Protein AF-A0A2W5ZG69-F1 (afdb_monomer)

Structure (mmCIF, N/CA/C/O backbone):
data_AF-A0A2W5ZG69-F1
#
_entry.id   AF-A0A2W5ZG69-F1
#
loop_
_atom_site.group_PDB
_atom_site.id
_atom_site.type_symbol
_atom_site.label_atom_id
_atom_site.label_alt_id
_atom_site.label_comp_id
_atom_site.label_asym_id
_atom_site.label_entity_id
_atom_site.label_seq_id
_atom_site.pdbx_PDB_ins_code
_atom_site.Cartn_x
_atom_site.Cartn_y
_atom_site.Cartn_z
_atom_site.occupancy
_atom_site.B_iso_or_equiv
_atom_site.auth_seq_id
_atom_site.auth_comp_id
_atom_site.auth_asym_id
_atom_site.auth_atom_id
_atom_site.pdbx_PDB_model_num
ATOM 1 N N . MET A 1 1 ? 9.501 -2.097 -4.492 1.00 62.09 1 MET A N 1
ATOM 2 C CA . MET A 1 1 ? 8.696 -3.079 -3.741 1.00 62.09 1 MET A CA 1
ATOM 3 C C . MET A 1 1 ? 7.957 -3.917 -4.767 1.00 62.09 1 MET A C 1
ATOM 5 O O . MET A 1 1 ? 7.514 -3.337 -5.744 1.00 62.09 1 MET A O 1
ATOM 9 N N . SER A 1 2 ? 7.875 -5.236 -4.606 1.00 57.59 2 SER A N 1
ATOM 10 C CA . SER A 1 2 ? 7.335 -6.178 -5.608 1.00 57.59 2 SER A CA 1
ATOM 11 C C . SER A 1 2 ? 5.795 -6.192 -5.702 1.00 57.59 2 SER A C 1
ATOM 13 O O . SER A 1 2 ? 5.209 -7.217 -6.028 1.00 57.59 2 SER A O 1
ATOM 15 N N . GLY A 1 3 ? 5.150 -5.053 -5.421 1.00 63.28 3 GLY A N 1
ATOM 16 C CA . GLY A 1 3 ? 3.695 -4.890 -5.407 1.00 63.28 3 GLY A CA 1
ATOM 17 C C . GLY A 1 3 ? 3.018 -5.328 -4.103 1.00 63.28 3 GLY A C 1
ATOM 18 O O . GLY A 1 3 ? 3.622 -5.966 -3.239 1.00 63.28 3 GLY A O 1
ATOM 19 N N . TYR A 1 4 ? 1.751 -4.947 -3.967 1.00 81.12 4 TYR A N 1
ATOM 20 C CA . TYR A 1 4 ? 0.817 -5.435 -2.949 1.00 81.12 4 TYR A CA 1
ATOM 21 C C . TYR A 1 4 ? -0.161 -6.430 -3.584 1.00 81.12 4 TYR A C 1
ATOM 23 O O . TYR A 1 4 ? -0.363 -6.420 -4.797 1.00 81.12 4 TYR A O 1
ATOM 31 N N . GLY A 1 5 ? -0.786 -7.281 -2.767 1.00 85.94 5 GLY A N 1
ATOM 32 C CA . GLY A 1 5 ? -1.791 -8.228 -3.255 1.00 85.94 5 GLY A CA 1
ATOM 33 C C . GLY A 1 5 ? -2.996 -7.541 -3.912 1.00 85.94 5 GLY A C 1
ATOM 34 O O . GLY A 1 5 ? -3.373 -6.429 -3.540 1.00 85.94 5 GLY A O 1
ATOM 35 N N . ILE A 1 6 ? -3.618 -8.231 -4.872 1.00 93.25 6 ILE A N 1
ATOM 36 C CA . ILE A 1 6 ? -4.878 -7.804 -5.495 1.00 93.25 6 ILE A CA 1
ATOM 37 C C . ILE A 1 6 ? -5.989 -7.865 -4.442 1.00 93.25 6 ILE A C 1
ATOM 39 O O . ILE A 1 6 ? -6.163 -8.885 -3.773 1.00 93.25 6 ILE A O 1
ATOM 43 N N . ALA A 1 7 ? -6.773 -6.798 -4.323 1.00 95.19 7 ALA A N 1
ATOM 44 C CA . ALA A 1 7 ? -7.940 -6.767 -3.459 1.00 95.19 7 ALA A CA 1
ATOM 45 C C . ALA A 1 7 ? -9.203 -7.157 -4.235 1.00 95.19 7 ALA A C 1
ATOM 47 O O . ALA A 1 7 ? -9.442 -6.683 -5.346 1.00 95.19 7 ALA A O 1
ATOM 48 N N . ALA A 1 8 ? -10.043 -7.997 -3.636 1.00 95.69 8 ALA A N 1
ATOM 49 C CA . ALA A 1 8 ? -11.295 -8.446 -4.231 1.00 95.69 8 ALA A CA 1
ATOM 50 C C . ALA A 1 8 ? -12.493 -7.888 -3.458 1.00 95.69 8 ALA A C 1
ATOM 52 O O . ALA A 1 8 ? -12.583 -7.997 -2.236 1.00 95.69 8 ALA A O 1
ATOM 53 N N . ALA A 1 9 ? -13.435 -7.291 -4.179 1.00 95.00 9 ALA A N 1
ATOM 54 C CA . ALA A 1 9 ? -14.730 -6.919 -3.634 1.00 95.00 9 ALA A CA 1
ATOM 55 C C . ALA A 1 9 ? -15.652 -8.151 -3.518 1.00 95.00 9 ALA A C 1
ATOM 57 O O . ALA A 1 9 ? -15.506 -9.085 -4.307 1.00 95.00 9 ALA A O 1
ATOM 58 N N . PRO A 1 10 ? -16.683 -8.133 -2.647 1.00 91.38 10 PRO A N 1
ATOM 59 C CA . PRO A 1 10 ? -17.643 -9.242 -2.532 1.00 91.38 10 PRO A CA 1
ATOM 60 C C . PRO A 1 10 ? -18.370 -9.609 -3.837 1.00 91.38 10 PRO A C 1
ATOM 62 O O . PRO A 1 10 ? -18.811 -10.737 -4.005 1.00 91.38 10 PRO A O 1
ATOM 65 N N . ASN A 1 11 ? -18.477 -8.671 -4.782 1.00 91.31 11 ASN A N 1
ATOM 66 C CA . ASN A 1 11 ? -19.060 -8.898 -6.109 1.00 91.31 11 ASN A CA 1
ATOM 67 C C . ASN A 1 11 ? -18.042 -9.394 -7.157 1.00 91.31 11 ASN A C 1
ATOM 69 O O . ASN A 1 11 ? -18.315 -9.321 -8.354 1.00 91.31 11 ASN A O 1
ATOM 73 N N . GLY A 1 12 ? -16.851 -9.821 -6.729 1.00 94.00 12 GLY A N 1
ATOM 74 C CA . GLY A 1 12 ? -15.787 -10.346 -7.586 1.00 94.00 12 GLY A CA 1
ATOM 75 C C . GLY A 1 12 ? -15.006 -9.294 -8.377 1.00 94.00 12 GLY A C 1
ATOM 76 O O . GLY A 1 12 ? -14.080 -9.656 -9.095 1.00 94.00 12 GLY A O 1
ATOM 77 N N . LYS A 1 13 ? -15.341 -7.998 -8.275 1.00 97.38 13 LYS A N 1
ATOM 78 C CA . LYS A 1 13 ? -14.534 -6.936 -8.901 1.00 97.38 13 LYS A CA 1
ATOM 79 C C . LYS A 1 13 ? -13.177 -6.860 -8.211 1.00 97.38 13 LYS A C 1
ATOM 81 O O . LYS A 1 13 ? -13.114 -6.831 -6.981 1.00 97.38 13 LYS A O 1
ATOM 86 N N . LEU A 1 14 ? -12.117 -6.791 -9.003 1.00 97.62 14 LEU A N 1
ATOM 87 C CA . LEU A 1 14 ? -10.746 -6.796 -8.511 1.00 97.62 14 LEU A CA 1
ATOM 88 C C . LEU A 1 14 ? -10.156 -5.391 -8.591 1.00 97.62 14 LEU A C 1
ATOM 90 O O . LEU A 1 14 ? -10.462 -4.633 -9.513 1.00 97.62 14 LEU A O 1
ATOM 94 N N . PHE A 1 15 ? -9.329 -5.059 -7.606 1.00 97.69 15 PHE A N 1
ATOM 95 C CA . PHE A 1 15 ? -8.658 -3.778 -7.469 1.00 97.69 15 PHE A CA 1
ATOM 96 C C . PHE A 1 15 ? -7.177 -4.005 -7.206 1.00 97.69 15 PHE A C 1
ATOM 98 O O . PHE A 1 15 ? -6.806 -4.802 -6.345 1.00 97.69 15 PHE A O 1
ATOM 105 N N . PHE A 1 16 ? -6.329 -3.290 -7.926 1.00 95.50 16 PHE A N 1
ATOM 106 C CA . PHE A 1 16 ? -4.885 -3.336 -7.736 1.00 95.50 16 PHE A CA 1
ATOM 107 C C . PHE A 1 16 ? -4.275 -1.985 -8.078 1.00 95.50 16 PHE A C 1
ATOM 109 O O . PHE A 1 16 ? -4.922 -1.158 -8.722 1.00 95.50 16 PHE A O 1
ATOM 116 N N . SER A 1 17 ? -3.046 -1.757 -7.625 1.00 95.12 17 SER A N 1
ATOM 117 C CA . SER A 1 17 ? -2.264 -0.599 -8.029 1.00 95.12 17 SER A CA 1
ATOM 118 C C . SER A 1 17 ? -1.126 -1.003 -8.957 1.00 95.12 17 SER A C 1
ATOM 120 O O . SER A 1 17 ? -0.589 -2.108 -8.865 1.00 95.12 17 SER A O 1
ATOM 122 N N . THR A 1 18 ? -0.775 -0.110 -9.870 1.00 94.12 18 THR A N 1
ATOM 123 C CA . THR A 1 18 ? 0.348 -0.250 -10.796 1.00 94.12 18 THR A CA 1
ATOM 124 C C . THR A 1 18 ? 1.486 0.670 -10.364 1.00 94.12 18 THR A C 1
ATOM 126 O O . THR A 1 18 ? 1.262 1.726 -9.769 1.00 94.12 18 THR A O 1
ATOM 129 N N . GLY A 1 19 ? 2.721 0.226 -10.593 1.00 91.44 19 GLY A N 1
ATOM 130 C CA . GLY A 1 19 ? 3.913 1.055 -10.410 1.00 91.44 19 GLY A CA 1
ATOM 131 C C . GLY A 1 19 ? 4.219 1.872 -11.657 1.00 91.44 19 GLY A C 1
ATOM 132 O O . GLY A 1 19 ? 3.398 1.952 -12.578 1.00 91.44 19 GLY A O 1
ATOM 133 N N . ASN A 1 20 ? 5.417 2.433 -11.677 1.00 88.38 20 ASN A N 1
ATOM 134 C CA . ASN A 1 20 ? 5.907 3.222 -12.777 1.00 88.38 20 ASN A CA 1
ATOM 135 C C . ASN A 1 20 ? 6.124 2.409 -14.059 1.00 88.38 20 ASN A C 1
ATOM 137 O O . ASN A 1 20 ? 6.336 1.192 -14.037 1.00 88.38 20 ASN A O 1
ATOM 141 N N . SER A 1 21 ? 6.119 3.099 -15.200 1.00 85.38 21 SER A N 1
ATOM 142 C CA . SER A 1 21 ? 6.540 2.522 -16.480 1.00 85.38 21 SER A CA 1
ATOM 143 C C . SER A 1 21 ? 7.576 3.406 -17.197 1.00 85.38 21 SER A C 1
ATOM 145 O O . SER A 1 21 ? 8.498 3.932 -16.570 1.00 85.38 21 SER A O 1
ATOM 147 N N . GLY A 1 22 ? 7.516 3.508 -18.526 1.00 78.62 22 GLY A N 1
ATOM 148 C CA . GLY A 1 22 ? 8.301 4.493 -19.264 1.00 78.62 22 GLY A CA 1
ATOM 149 C C . GLY A 1 22 ? 7.691 5.889 -19.084 1.00 78.62 22 GLY A C 1
ATOM 150 O O . GLY A 1 22 ? 6.517 6.056 -19.398 1.00 78.62 22 GLY A O 1
ATOM 151 N N . PRO A 1 23 ? 8.448 6.915 -18.654 1.00 81.06 23 PRO A N 1
ATOM 152 C CA . PRO A 1 23 ? 7.894 8.260 -18.536 1.00 81.06 23 PRO A CA 1
ATOM 153 C C . PRO A 1 23 ? 7.274 8.746 -19.851 1.00 81.06 23 PRO A C 1
ATOM 155 O O . PRO A 1 23 ? 7.919 8.695 -20.899 1.00 81.06 23 PRO A O 1
ATOM 158 N N . GLY A 1 24 ? 6.037 9.244 -19.788 1.00 85.88 24 GLY A N 1
ATOM 159 C CA . GLY A 1 24 ? 5.314 9.775 -20.949 1.00 85.88 24 GLY A CA 1
ATOM 160 C C . GLY A 1 24 ? 4.652 8.718 -21.838 1.00 85.88 24 GLY A C 1
ATOM 161 O O . GLY A 1 24 ? 4.190 9.055 -22.925 1.00 85.88 24 GLY A O 1
ATOM 162 N N . THR A 1 25 ? 4.599 7.454 -21.407 1.00 90.25 25 THR A N 1
ATOM 163 C CA . THR A 1 25 ? 3.894 6.393 -22.145 1.00 90.25 25 THR A CA 1
ATOM 164 C C . THR A 1 25 ? 2.427 6.249 -21.744 1.00 90.25 25 THR A C 1
ATOM 166 O O . THR A 1 25 ? 1.709 5.529 -22.439 1.00 90.25 25 THR A O 1
ATOM 169 N N . TYR A 1 26 ? 1.989 6.881 -20.647 1.00 93.69 26 TYR A N 1
ATOM 170 C CA . TYR A 1 26 ? 0.630 6.764 -20.117 1.00 93.69 26 TYR A CA 1
ATOM 171 C C . TYR A 1 26 ? -0.414 7.100 -21.186 1.00 93.69 26 TYR A C 1
ATOM 173 O O . TYR A 1 26 ? -0.366 8.160 -21.810 1.00 93.69 26 TYR A O 1
ATOM 181 N N . ASP A 1 27 ? -1.382 6.203 -21.370 1.00 92.12 27 ASP A N 1
ATOM 182 C CA . ASP A 1 27 ? -2.505 6.395 -22.293 1.00 92.12 27 ASP A CA 1
ATOM 183 C C . ASP A 1 27 ? -3.874 6.157 -21.630 1.00 92.12 27 ASP A C 1
ATOM 185 O O . ASP A 1 27 ? -4.912 6.377 -22.255 1.00 92.12 27 ASP A O 1
ATOM 189 N N . GLY A 1 28 ? -3.893 5.717 -20.364 1.00 90.00 28 GLY A N 1
ATOM 190 C CA . GLY A 1 28 ? -5.114 5.440 -19.607 1.00 90.00 28 GLY A CA 1
ATOM 191 C C . GLY A 1 28 ? -5.895 4.206 -20.077 1.00 90.00 28 GLY A C 1
ATOM 192 O O . GLY A 1 28 ? -6.988 3.954 -19.567 1.00 90.00 28 GLY A O 1
ATOM 193 N N . VAL A 1 29 ? -5.357 3.433 -21.027 1.00 87.00 29 VAL A N 1
ATOM 194 C CA . VAL A 1 29 ? -6.014 2.272 -21.647 1.00 87.00 29 VAL A CA 1
ATOM 195 C C . VAL A 1 29 ? -5.146 1.020 -21.544 1.00 87.00 29 VAL A C 1
ATOM 197 O O . VAL A 1 29 ? -5.583 0.015 -20.986 1.00 87.00 29 VAL A O 1
ATOM 200 N N . ARG A 1 30 ? -3.929 1.062 -22.094 1.00 85.38 30 ARG A N 1
ATOM 201 C C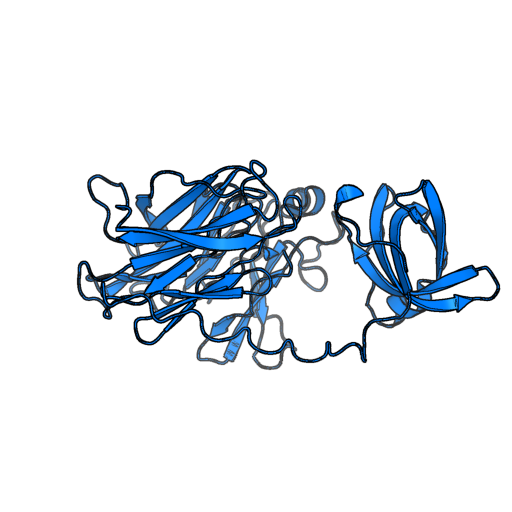A . ARG A 1 30 ? -2.945 -0.033 -22.076 1.00 85.38 30 ARG A CA 1
ATOM 202 C C . ARG A 1 30 ? -1.793 0.288 -21.133 1.00 85.38 30 ARG A C 1
ATOM 204 O O . ARG A 1 30 ? -1.379 -0.571 -20.361 1.00 85.38 30 ARG A O 1
ATOM 211 N N . ASN A 1 31 ? -1.329 1.531 -21.174 1.00 91.06 31 ASN A N 1
ATOM 212 C CA . ASN A 1 31 ? -0.315 2.079 -20.292 1.00 91.06 31 ASN A CA 1
ATOM 213 C C . ASN A 1 31 ? -1.021 2.847 -19.180 1.00 91.06 31 ASN A C 1
ATOM 215 O O . ASN A 1 31 ? -1.486 3.977 -19.347 1.00 91.06 31 ASN A O 1
ATOM 219 N N . ILE A 1 32 ? -1.156 2.151 -18.058 1.00 93.44 32 ILE A N 1
ATOM 220 C CA . ILE A 1 32 ? -1.890 2.587 -16.874 1.00 93.44 32 ILE A CA 1
ATOM 221 C C . ILE A 1 32 ? -0.970 2.589 -15.657 1.00 93.44 32 ILE A C 1
ATOM 223 O O . ILE A 1 32 ? -1.362 2.134 -14.587 1.00 93.44 32 ILE A O 1
ATOM 227 N N . GLN A 1 33 ? 0.277 3.030 -15.823 1.00 93.12 33 GLN A N 1
ATOM 228 C CA . GLN A 1 33 ? 1.218 3.226 -14.717 1.00 93.12 33 GLN A CA 1
ATOM 229 C C . GLN A 1 33 ? 0.627 4.112 -13.616 1.00 93.12 33 GLN A C 1
ATOM 231 O O . GLN A 1 33 ? -0.320 4.867 -13.844 1.00 93.12 33 GLN A O 1
ATOM 236 N N . GLU A 1 34 ? 1.178 4.000 -12.413 1.00 94.56 34 GLU A N 1
ATOM 237 C CA . GLU A 1 34 ? 0.843 4.864 -11.276 1.00 94.56 34 GLU A CA 1
ATOM 238 C C . GLU A 1 34 ? -0.652 4.960 -10.961 1.00 94.56 34 GLU A C 1
ATOM 240 O O . GLU A 1 34 ? -1.155 5.994 -10.533 1.00 94.56 34 GLU A O 1
ATOM 245 N N . SER A 1 35 ? -1.396 3.879 -11.170 1.00 96.81 35 SER A N 1
ATOM 246 C CA . SER A 1 35 ? -2.855 3.905 -11.152 1.00 96.81 35 SER A CA 1
ATOM 247 C C . SER A 1 35 ? -3.444 2.911 -10.166 1.00 96.81 35 SER A C 1
ATOM 249 O O . SER A 1 35 ? -2.894 1.839 -9.943 1.00 96.81 35 SER A O 1
ATOM 251 N N . VAL A 1 36 ? -4.613 3.233 -9.612 1.00 97.88 36 VAL A N 1
ATOM 252 C CA . VAL A 1 36 ? -5.530 2.239 -9.042 1.00 97.88 36 VAL A CA 1
ATOM 253 C C . VAL A 1 36 ? -6.477 1.784 -10.136 1.00 97.88 36 VAL A C 1
ATOM 255 O O . VAL A 1 36 ? -7.189 2.588 -10.732 1.00 97.88 36 VAL A O 1
ATOM 258 N N . VAL A 1 37 ? -6.511 0.481 -10.369 1.00 97.12 37 VAL A N 1
ATOM 259 C CA . VAL A 1 37 ? -7.226 -0.148 -11.473 1.00 97.12 37 VAL A CA 1
ATOM 260 C C . VAL A 1 37 ? -8.348 -1.006 -10.910 1.00 97.12 37 VAL A C 1
ATOM 262 O O . VAL A 1 37 ? -8.130 -1.790 -9.990 1.00 97.12 37 VAL A O 1
ATOM 265 N N . LYS A 1 38 ? -9.551 -0.871 -11.469 1.00 97.88 38 LYS A N 1
ATOM 266 C CA . LYS A 1 38 ? -10.715 -1.713 -11.178 1.00 97.88 38 LYS A CA 1
ATOM 267 C C . LYS A 1 38 ? -11.036 -2.549 -12.405 1.00 97.88 38 LYS A C 1
ATOM 269 O O . LYS A 1 38 ? -11.353 -1.996 -13.457 1.00 97.88 38 LYS A O 1
ATOM 274 N N . VAL A 1 39 ? -11.045 -3.867 -12.257 1.00 97.06 39 VAL A N 1
ATOM 275 C CA . VAL A 1 39 ? -11.357 -4.803 -13.346 1.00 97.06 39 VAL A CA 1
ATOM 276 C C . VAL A 1 39 ? -12.502 -5.742 -12.980 1.00 97.06 39 VAL A C 1
ATOM 278 O O . VAL A 1 39 ? -12.840 -5.936 -11.806 1.00 97.06 39 VAL A O 1
ATOM 281 N N . GLY A 1 40 ? -13.142 -6.299 -14.007 1.00 96.62 40 GLY A N 1
ATOM 282 C CA . GLY A 1 40 ? -14.145 -7.348 -13.835 1.00 96.62 40 GLY A CA 1
ATOM 283 C C . GLY A 1 40 ? -13.535 -8.667 -13.332 1.00 96.62 40 GLY A C 1
ATOM 284 O O . GLY A 1 40 ? -12.333 -8.877 -13.497 1.00 96.62 40 GLY A O 1
ATOM 285 N N . PRO A 1 41 ? -14.352 -9.580 -12.773 1.00 93.38 41 PRO A N 1
ATOM 286 C CA . PRO A 1 41 ? -13.883 -10.868 -12.247 1.00 93.38 41 PRO A CA 1
ATOM 287 C C . PRO A 1 41 ? -13.116 -11.725 -13.268 1.00 93.38 41 PRO A C 1
ATOM 289 O O . PRO A 1 41 ? -12.264 -12.520 -12.894 1.00 93.38 41 PRO A O 1
ATOM 292 N N . GLN A 1 42 ? -13.415 -11.564 -14.560 1.00 93.06 42 GLN A N 1
ATOM 293 C CA . GLN A 1 42 ? -12.799 -12.308 -15.661 1.00 93.06 42 GLN A CA 1
ATOM 294 C C . GLN A 1 42 ? -11.512 -11.659 -16.195 1.00 93.06 42 GLN A C 1
ATOM 296 O O . GLN A 1 42 ? -10.953 -12.160 -17.161 1.00 93.06 42 GLN A O 1
ATOM 301 N N . LEU A 1 43 ? -11.063 -10.531 -15.625 1.00 89.56 43 LEU A N 1
ATOM 302 C CA . LEU A 1 43 ? -9.850 -9.794 -16.027 1.00 89.56 43 LEU A CA 1
ATOM 303 C C . LEU A 1 43 ? -9.833 -9.245 -17.467 1.00 89.56 43 LEU A C 1
ATOM 305 O O . LEU A 1 43 ? -8.817 -8.727 -17.912 1.00 89.56 43 LEU A O 1
ATOM 309 N N . VAL A 1 44 ? -10.954 -9.302 -18.188 1.00 89.19 44 VAL A N 1
ATOM 310 C CA . VAL A 1 44 ? -11.046 -8.821 -19.582 1.00 89.19 44 VAL A CA 1
ATOM 311 C C . VAL A 1 44 ? -11.482 -7.361 -19.705 1.00 89.19 44 VAL A C 1
ATOM 313 O O . VAL A 1 44 ? -11.205 -6.719 -20.711 1.00 89.19 44 VAL A O 1
ATOM 316 N N . ASN A 1 45 ? -12.168 -6.829 -18.689 1.00 91.06 45 ASN A N 1
ATOM 317 C CA . ASN A 1 45 ? -12.776 -5.501 -18.741 1.00 91.06 45 ASN A CA 1
ATOM 318 C C . ASN A 1 45 ? -12.150 -4.575 -17.701 1.00 91.06 45 ASN A C 1
ATOM 320 O O . ASN A 1 45 ? -12.292 -4.815 -16.496 1.00 91.06 45 ASN A O 1
ATOM 324 N N . LEU A 1 46 ? -11.540 -3.485 -18.170 1.00 93.69 46 LEU A N 1
ATOM 325 C CA . LEU A 1 46 ? -11.216 -2.325 -17.348 1.00 93.69 46 LEU A CA 1
ATOM 326 C C . LEU A 1 46 ? -12.516 -1.577 -17.020 1.00 93.69 46 LEU A C 1
ATOM 328 O O . LEU A 1 46 ? -13.183 -1.053 -17.905 1.00 93.69 46 LEU A O 1
ATOM 332 N N . LEU A 1 47 ? -12.901 -1.563 -15.744 1.00 96.06 47 LEU A N 1
ATOM 333 C CA . LEU A 1 47 ? -14.163 -0.978 -15.270 1.00 96.06 47 LEU A CA 1
ATOM 334 C C . LEU A 1 47 ? -13.989 0.413 -14.655 1.00 96.06 47 LEU A C 1
ATOM 336 O O . LEU A 1 47 ? -14.977 1.091 -14.377 1.00 96.06 47 LEU A O 1
ATOM 340 N N . GLY A 1 48 ? -12.759 0.810 -14.351 1.00 96.69 48 GLY A N 1
ATOM 341 C CA . GLY A 1 48 ? -12.455 2.118 -13.797 1.00 96.69 48 GLY A CA 1
ATOM 342 C C . GLY A 1 48 ? -10.982 2.248 -13.454 1.00 96.69 48 GLY A C 1
ATOM 343 O O . GLY A 1 48 ? -10.298 1.254 -13.211 1.00 96.69 48 GLY A O 1
ATOM 344 N N . ILE A 1 49 ? -10.523 3.489 -13.403 1.00 97.56 49 ILE A N 1
ATOM 345 C CA . ILE A 1 49 ? -9.148 3.831 -13.077 1.00 97.56 49 ILE A CA 1
ATOM 346 C C . ILE A 1 49 ? -9.128 5.104 -12.233 1.00 97.56 49 ILE A C 1
ATOM 348 O O . ILE A 1 49 ? -10.003 5.959 -12.373 1.00 97.56 49 ILE A O 1
ATOM 352 N N . PHE A 1 50 ? -8.152 5.207 -11.346 1.00 98.44 50 PHE A N 1
ATOM 353 C CA . PHE A 1 50 ? -7.695 6.456 -10.755 1.00 98.44 50 PHE A CA 1
ATOM 354 C C . PHE A 1 50 ? -6.207 6.577 -11.052 1.00 98.44 50 PHE A C 1
ATOM 356 O O . PHE A 1 50 ? -5.466 5.643 -10.755 1.00 98.44 50 PHE A O 1
ATOM 363 N N . THR A 1 51 ? -5.779 7.718 -11.575 1.00 98.00 51 THR A N 1
ATOM 364 C CA . THR A 1 51 ? -4.364 8.024 -11.803 1.00 98.00 51 THR A CA 1
ATOM 365 C C . THR A 1 51 ? -4.085 9.405 -11.206 1.00 98.00 51 THR A C 1
ATOM 367 O O . THR A 1 51 ? -4.803 10.349 -11.558 1.00 98.00 51 THR A O 1
ATOM 370 N N . PRO A 1 52 ? -3.098 9.563 -10.302 1.00 97.25 52 PRO A N 1
ATOM 371 C CA . PRO A 1 52 ? -2.702 10.868 -9.799 1.00 97.25 52 PRO A CA 1
ATOM 372 C C . PRO A 1 52 ? -2.331 11.811 -10.946 1.00 97.25 52 PRO A C 1
ATOM 374 O O . PRO A 1 52 ? -1.640 11.437 -11.888 1.00 97.25 52 PRO A O 1
ATOM 377 N N . SER A 1 53 ? -2.762 13.062 -10.846 1.00 96.88 53 SER A N 1
ATOM 378 C CA . SER A 1 53 ? -2.516 14.133 -11.824 1.00 96.88 53 SER A CA 1
ATOM 379 C C . SER A 1 53 ? -1.037 14.393 -12.120 1.00 96.88 53 SER A C 1
ATOM 381 O O . SER A 1 53 ? -0.720 14.967 -13.160 1.00 96.88 53 SER A O 1
ATOM 383 N N . ASN A 1 54 ? -0.142 13.967 -11.226 1.00 94.69 54 ASN A N 1
ATOM 384 C CA . ASN A 1 54 ? 1.307 14.073 -11.353 1.00 94.69 54 ASN A CA 1
ATOM 385 C C . ASN A 1 54 ? 1.994 12.734 -11.700 1.00 94.69 54 ASN A C 1
ATOM 387 O O . ASN A 1 54 ? 3.174 12.573 -11.387 1.00 94.69 54 ASN A O 1
ATOM 391 N N . GLU A 1 55 ? 1.280 11.786 -12.324 1.00 94.81 55 GLU A N 1
ATOM 392 C CA . GLU A 1 55 ? 1.814 10.469 -12.724 1.00 94.81 55 GLU A CA 1
ATOM 393 C C . GLU A 1 55 ? 3.142 10.565 -13.478 1.00 94.81 55 GLU A C 1
ATOM 395 O O . GLU A 1 55 ? 4.079 9.859 -13.133 1.00 94.81 55 GLU A O 1
ATOM 400 N N . PHE A 1 56 ? 3.287 11.531 -14.389 1.00 93.50 56 PHE A N 1
ATOM 401 C CA . PHE A 1 56 ? 4.505 11.700 -15.179 1.00 93.50 56 PHE A CA 1
ATOM 402 C C . PHE A 1 56 ? 5.752 11.954 -14.320 1.00 93.50 56 PHE A C 1
ATOM 404 O O . PHE A 1 56 ? 6.835 11.435 -14.602 1.00 93.50 56 PHE A O 1
ATOM 411 N N . ASP A 1 57 ? 5.611 12.751 -13.260 1.00 92.81 57 ASP A N 1
ATOM 412 C CA . ASP A 1 57 ? 6.706 13.019 -12.327 1.00 92.81 57 ASP A CA 1
ATOM 413 C C . ASP A 1 57 ? 6.952 11.823 -11.404 1.00 92.81 57 ASP A C 1
ATOM 415 O O . ASP A 1 57 ? 8.104 11.541 -11.059 1.00 92.81 57 ASP A O 1
ATOM 419 N N . MET A 1 58 ? 5.893 11.095 -11.033 1.00 92.44 58 MET A N 1
ATOM 420 C CA . MET A 1 58 ? 6.016 9.858 -10.260 1.00 92.44 58 MET A CA 1
ATOM 421 C C . MET A 1 58 ? 6.795 8.795 -11.040 1.00 92.44 58 MET A C 1
ATOM 423 O O . MET A 1 58 ? 7.782 8.264 -10.524 1.00 92.44 58 MET A O 1
ATOM 427 N N . ASP A 1 59 ? 6.452 8.620 -12.316 1.00 89.50 59 ASP A N 1
ATOM 428 C CA . ASP A 1 59 ? 7.095 7.703 -13.253 1.00 89.50 59 ASP A CA 1
ATOM 429 C C . ASP A 1 59 ? 8.597 7.986 -13.379 1.00 89.50 59 ASP A C 1
ATOM 431 O O . ASP A 1 59 ? 9.440 7.086 -13.282 1.00 89.50 59 ASP A O 1
ATOM 435 N N . LYS A 1 60 ? 8.952 9.267 -13.556 1.00 89.56 60 LYS A N 1
ATOM 436 C CA . LYS A 1 60 ? 10.348 9.720 -13.668 1.00 89.56 60 LYS A CA 1
ATOM 437 C C . LYS A 1 60 ? 11.178 9.451 -12.422 1.00 89.56 60 LYS A C 1
ATOM 439 O O . LYS A 1 60 ? 12.387 9.255 -12.538 1.00 89.56 60 LYS A O 1
ATOM 444 N N . THR A 1 61 ? 10.561 9.520 -11.247 1.00 88.44 61 THR A N 1
ATOM 445 C CA . THR A 1 61 ? 11.271 9.551 -9.962 1.00 88.44 61 THR A CA 1
ATOM 446 C C . THR A 1 61 ? 11.171 8.248 -9.176 1.00 88.44 61 THR A C 1
ATOM 448 O O . THR A 1 61 ? 11.611 8.212 -8.029 1.00 88.44 61 THR A O 1
ATOM 451 N N . ASP A 1 62 ? 10.654 7.171 -9.784 1.00 87.81 62 ASP A N 1
ATOM 452 C CA . ASP A 1 62 ? 10.414 5.889 -9.101 1.00 87.81 62 ASP A CA 1
ATOM 453 C C . ASP A 1 62 ? 9.525 6.088 -7.857 1.00 87.81 62 ASP A C 1
ATOM 455 O O . ASP A 1 62 ? 9.749 5.455 -6.824 1.00 87.81 62 ASP A O 1
ATOM 459 N N . ALA A 1 63 ? 8.539 6.995 -7.930 1.00 90.88 63 ALA A N 1
ATOM 460 C CA . ALA A 1 63 ? 7.670 7.369 -6.810 1.00 90.88 63 ALA A CA 1
ATOM 461 C C . ALA A 1 63 ? 6.365 6.549 -6.746 1.00 90.88 63 ALA A C 1
ATOM 463 O O . ALA A 1 63 ? 5.353 7.040 -6.239 1.00 90.88 63 ALA A O 1
ATOM 464 N N . ASP A 1 64 ? 6.450 5.288 -7.181 1.00 90.81 64 ASP A N 1
ATOM 465 C CA . ASP A 1 64 ? 5.369 4.314 -7.360 1.00 90.81 64 ASP A CA 1
ATOM 466 C C . ASP A 1 64 ? 4.173 4.449 -6.409 1.00 90.81 64 ASP A C 1
ATOM 468 O O . ASP A 1 64 ? 4.302 4.293 -5.189 1.00 90.81 64 ASP A O 1
ATOM 472 N N . LEU A 1 65 ? 2.974 4.560 -6.972 1.00 93.81 65 LEU A N 1
ATOM 473 C CA . LEU A 1 65 ? 1.709 4.262 -6.307 1.00 93.81 65 LEU A CA 1
ATOM 474 C C . LEU A 1 65 ? 1.571 2.758 -6.033 1.00 93.81 65 LEU A C 1
ATOM 476 O O . LEU A 1 65 ? 1.052 2.347 -4.994 1.00 93.81 65 LEU A O 1
ATOM 480 N N . GLY A 1 66 ? 2.090 1.929 -6.943 1.00 91.12 66 GLY A N 1
ATOM 481 C CA . GLY A 1 66 ? 2.089 0.467 -6.858 1.00 91.12 66 GLY A CA 1
ATOM 482 C C . GLY A 1 66 ? 2.773 -0.111 -5.616 1.00 91.12 66 GLY A C 1
ATOM 483 O O . GLY A 1 66 ? 2.571 -1.282 -5.290 1.00 91.12 66 GLY A O 1
ATOM 484 N N . SER A 1 67 ? 3.564 0.686 -4.886 1.00 88.69 67 SER A N 1
ATOM 485 C CA . SER A 1 67 ? 4.240 0.218 -3.676 1.00 88.69 67 SER A CA 1
ATOM 486 C C . SER A 1 67 ? 3.297 -0.054 -2.511 1.00 88.69 67 SER A C 1
ATOM 488 O O . SER A 1 67 ? 3.678 -0.854 -1.666 1.00 88.69 67 SER A O 1
ATOM 490 N N . GLY A 1 68 ? 2.113 0.569 -2.432 1.00 88.81 68 GLY A N 1
ATOM 491 C CA . GLY A 1 68 ? 1.273 0.448 -1.234 1.00 88.81 68 GLY A CA 1
ATOM 492 C C . GLY A 1 68 ? -0.097 -0.177 -1.376 1.00 88.81 68 GLY A C 1
ATOM 493 O O . GLY A 1 68 ? -0.823 -0.270 -0.386 1.00 88.81 68 GLY A O 1
ATOM 494 N N . GLY A 1 69 ? -0.407 -0.701 -2.561 1.00 92.69 69 GLY A N 1
ATOM 495 C CA . GLY A 1 69 ? -1.610 -1.497 -2.775 1.00 92.69 69 GLY A CA 1
ATOM 496 C C . GLY A 1 69 ? -2.911 -0.727 -2.611 1.00 92.69 69 GLY A C 1
ATOM 497 O O . GLY A 1 69 ? -2.937 0.486 -2.433 1.00 92.69 69 GLY A O 1
ATOM 498 N N . VAL A 1 70 ? -4.015 -1.470 -2.662 1.00 96.88 70 VAL A N 1
ATOM 499 C CA . VAL A 1 70 ? -5.363 -0.914 -2.537 1.00 96.88 70 VAL A CA 1
ATOM 500 C C . VAL A 1 70 ? -6.085 -1.619 -1.400 1.00 96.88 70 VAL A C 1
ATOM 502 O O . VAL A 1 70 ? -6.396 -2.804 -1.486 1.00 96.88 70 VAL A O 1
ATOM 505 N N . LEU A 1 71 ? -6.392 -0.880 -0.339 1.00 97.12 71 LEU A N 1
ATOM 506 C CA . LEU A 1 71 ? -7.217 -1.358 0.763 1.00 97.12 71 LEU A CA 1
ATOM 507 C C . LEU A 1 71 ? -8.678 -1.040 0.457 1.00 97.12 71 LEU A C 1
ATOM 509 O O . LEU A 1 71 ? -9.079 0.123 0.451 1.00 97.12 71 LEU A O 1
ATOM 513 N N . LEU A 1 72 ? -9.490 -2.069 0.226 1.00 98.06 72 LEU A N 1
ATOM 514 C CA . LEU A 1 72 ? -10.940 -1.913 0.138 1.00 98.06 72 LEU A CA 1
ATOM 515 C C . LEU A 1 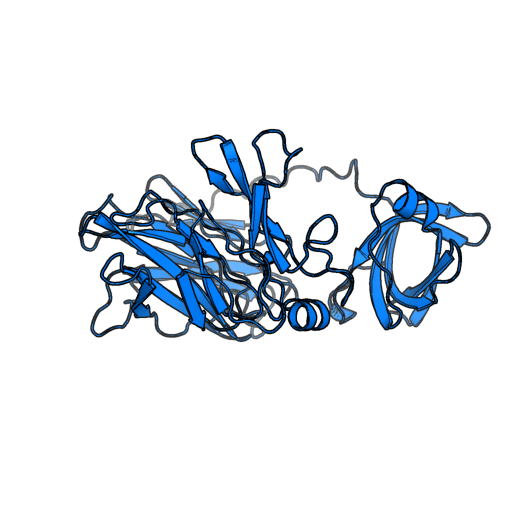72 ? -11.516 -1.874 1.550 1.00 98.06 72 LEU A C 1
ATOM 517 O O . LEU A 1 72 ? -11.305 -2.796 2.336 1.00 98.06 72 LEU A O 1
ATOM 521 N N . LEU A 1 73 ? -12.263 -0.821 1.864 1.00 97.81 73 LEU A N 1
ATOM 522 C CA . LEU A 1 73 ? -12.921 -0.717 3.156 1.00 97.81 73 LEU A CA 1
ATOM 523 C C . LEU A 1 73 ? -14.231 -1.524 3.129 1.00 97.81 73 LEU A C 1
ATOM 525 O O . LEU A 1 73 ? -14.929 -1.535 2.102 1.00 97.81 73 LEU A O 1
ATOM 529 N N . PRO A 1 74 ? -14.610 -2.152 4.257 1.00 96.12 74 PRO A N 1
ATOM 530 C CA . PRO A 1 74 ? -15.996 -2.515 4.521 1.00 96.12 74 PRO A CA 1
ATOM 531 C C . PRO A 1 74 ? -16.930 -1.321 4.316 1.00 96.12 74 PRO A C 1
ATOM 533 O O . PRO A 1 74 ? -16.512 -0.166 4.456 1.00 96.12 74 PRO A O 1
ATOM 536 N N . ALA A 1 75 ? -18.196 -1.607 4.008 1.00 96.75 75 ALA A N 1
ATOM 537 C CA . ALA A 1 75 ? -19.183 -0.577 3.711 1.00 96.75 75 ALA A CA 1
ATOM 538 C C . ALA A 1 75 ? -19.234 0.483 4.822 1.00 96.75 75 ALA A C 1
ATOM 540 O O . ALA A 1 75 ? -19.343 0.151 6.003 1.00 96.75 75 ALA A O 1
ATOM 541 N N . GLN A 1 76 ? -19.117 1.752 4.439 1.00 97.12 76 GLN A N 1
ATOM 542 C CA . GLN A 1 76 ? -19.242 2.886 5.352 1.00 97.12 76 GLN A CA 1
ATOM 543 C C . GLN A 1 76 ? -20.663 3.466 5.289 1.00 97.12 76 GLN A C 1
ATOM 545 O O . GLN A 1 76 ? -21.326 3.349 4.258 1.00 97.12 76 GLN A O 1
ATOM 550 N N . PRO A 1 77 ? -21.172 4.087 6.365 1.00 96.31 77 PRO A N 1
ATOM 551 C CA . PRO A 1 77 ? -22.443 4.798 6.297 1.00 96.31 77 PRO A CA 1
ATOM 552 C C . PRO A 1 77 ? -22.331 6.056 5.421 1.00 96.31 77 PRO A C 1
ATOM 554 O O . PRO A 1 77 ? -21.240 6.566 5.177 1.00 96.31 77 PRO A O 1
ATOM 557 N N . GLY A 1 78 ? -23.471 6.603 5.002 1.00 94.31 78 GLY A N 1
ATOM 558 C CA . GLY A 1 78 ? -23.529 7.849 4.233 1.00 94.31 78 GLY A CA 1
ATOM 559 C C . GLY A 1 78 ? -23.556 7.641 2.711 1.00 94.31 78 GLY A C 1
ATOM 560 O O . GLY A 1 78 ? -23.877 6.549 2.242 1.00 94.31 78 GLY A O 1
ATOM 561 N N . PRO A 1 79 ? -23.271 8.693 1.921 1.00 92.06 79 PRO A N 1
ATOM 562 C CA . PRO A 1 79 ? -23.542 8.706 0.480 1.00 92.06 79 PRO A CA 1
ATOM 563 C C . PRO A 1 79 ? -22.587 7.838 -0.352 1.00 92.06 79 PRO A C 1
ATOM 565 O O . PRO A 1 79 ? -22.928 7.462 -1.471 1.00 92.06 79 PRO A O 1
ATOM 568 N N . PHE A 1 80 ? -21.404 7.506 0.177 1.00 95.81 80 PHE A N 1
ATOM 569 C CA . PHE A 1 80 ? -20.400 6.684 -0.504 1.00 95.81 80 PHE A CA 1
ATOM 570 C C . PHE A 1 80 ? -20.023 5.475 0.363 1.00 95.81 80 PHE A C 1
ATOM 572 O O . PHE A 1 80 ? -19.042 5.533 1.105 1.00 95.81 80 PHE A O 1
ATOM 579 N N . PRO A 1 81 ? -20.783 4.367 0.289 1.00 95.50 81 PRO A N 1
ATOM 580 C CA . PRO A 1 81 ? -20.523 3.205 1.132 1.00 95.50 81 PRO A CA 1
ATOM 581 C C . PRO A 1 81 ? -19.287 2.418 0.695 1.00 95.50 81 PRO A C 1
ATOM 583 O O . PRO A 1 81 ? -18.609 1.818 1.526 1.00 95.50 81 PRO A O 1
ATOM 586 N N . ASN A 1 82 ? -18.962 2.420 -0.599 1.00 97.44 82 ASN A N 1
ATOM 587 C CA . ASN A 1 82 ? -17.877 1.621 -1.155 1.00 97.44 82 ASN A CA 1
ATOM 588 C C . ASN A 1 82 ? -16.599 2.456 -1.278 1.00 97.44 82 ASN A C 1
ATOM 590 O O . ASN A 1 82 ? -16.342 3.063 -2.316 1.00 97.44 82 ASN A O 1
ATOM 594 N N . LEU A 1 83 ? -15.768 2.454 -0.237 1.00 98.56 83 LEU A N 1
ATOM 595 C CA . LEU A 1 83 ? -14.525 3.231 -0.205 1.00 98.56 83 LEU A CA 1
ATOM 596 C C . LEU A 1 83 ? -13.276 2.364 -0.382 1.00 98.56 83 LEU A C 1
ATOM 598 O O . LEU A 1 83 ? -13.273 1.174 -0.057 1.00 98.56 83 LEU A O 1
ATOM 602 N N . ALA A 1 84 ? -12.207 2.977 -0.884 1.00 98.38 84 ALA A N 1
ATOM 603 C CA . ALA A 1 84 ? -10.870 2.399 -0.907 1.00 98.38 84 ALA A CA 1
ATOM 604 C C . ALA A 1 84 ? -9.819 3.426 -0.472 1.00 98.38 84 ALA A C 1
ATOM 606 O O . ALA A 1 84 ? -9.981 4.619 -0.717 1.00 98.38 84 ALA A O 1
ATOM 607 N N . ALA A 1 85 ? -8.739 2.953 0.144 1.00 98.25 85 ALA A N 1
ATOM 608 C CA . ALA A 1 85 ? -7.573 3.755 0.483 1.00 98.25 85 ALA A CA 1
ATOM 609 C C . ALA A 1 85 ? -6.326 3.200 -0.214 1.00 98.25 85 ALA A C 1
ATOM 611 O O . ALA A 1 85 ? -6.130 1.986 -0.276 1.00 98.25 85 ALA A O 1
ATOM 612 N N . THR A 1 86 ? -5.482 4.090 -0.725 1.00 97.12 86 THR A N 1
ATOM 613 C CA . THR A 1 86 ? -4.204 3.739 -1.359 1.00 97.12 86 THR A CA 1
ATOM 614 C C . THR A 1 86 ? -3.147 4.758 -0.967 1.00 97.12 86 THR A C 1
ATOM 616 O O . THR A 1 86 ? -3.453 5.938 -0.789 1.00 97.12 86 THR A O 1
ATOM 619 N N . ALA A 1 87 ? -1.902 4.320 -0.853 1.00 95.31 87 ALA A N 1
ATOM 620 C CA . ALA A 1 87 ? -0.746 5.188 -0.683 1.00 95.31 87 ALA A CA 1
ATOM 621 C C . ALA A 1 87 ? 0.443 4.584 -1.435 1.00 95.31 87 ALA A C 1
ATOM 623 O O . ALA A 1 87 ? 0.436 3.396 -1.740 1.00 95.31 87 ALA A O 1
ATOM 624 N N . GLY A 1 88 ? 1.450 5.400 -1.733 1.00 92.88 88 GLY A N 1
ATOM 625 C CA . GLY A 1 88 ? 2.641 4.966 -2.460 1.00 92.88 88 GLY A CA 1
ATOM 626 C C . GLY A 1 88 ? 3.903 5.677 -1.994 1.00 92.88 88 GLY A C 1
ATOM 627 O O . GLY A 1 88 ? 3.864 6.481 -1.056 1.00 92.88 88 GLY A O 1
ATOM 628 N N . LYS A 1 89 ? 5.022 5.426 -2.676 1.00 92.75 89 LYS A N 1
ATOM 629 C CA . LYS A 1 89 ? 6.339 5.975 -2.323 1.00 92.75 89 LYS A CA 1
ATOM 630 C C . LYS A 1 89 ? 6.332 7.497 -2.252 1.00 92.75 89 LYS A C 1
ATOM 632 O O . LYS A 1 89 ? 6.963 8.050 -1.358 1.00 92.75 89 LYS A O 1
ATOM 637 N N . LEU A 1 90 ? 5.574 8.172 -3.121 1.00 93.62 90 LEU A N 1
ATOM 638 C CA . LEU A 1 90 ? 5.462 9.633 -3.093 1.00 93.62 90 LEU A CA 1
ATOM 639 C C . LEU A 1 90 ? 4.933 10.162 -1.746 1.00 93.62 90 LEU A C 1
ATOM 641 O O . LEU A 1 90 ? 5.311 11.246 -1.303 1.00 93.62 90 LEU A O 1
ATOM 645 N N . GLY A 1 91 ? 4.064 9.399 -1.080 1.00 94.00 91 GLY A N 1
ATOM 646 C CA . GLY A 1 91 ? 3.592 9.697 0.266 1.00 94.00 91 GLY A CA 1
ATOM 647 C C . GLY A 1 91 ? 2.239 10.389 0.440 1.00 94.00 91 GLY A C 1
ATOM 648 O O . GLY A 1 91 ? 1.821 10.526 1.588 1.00 94.00 91 GLY A O 1
ATOM 649 N N . PRO A 1 92 ? 1.495 10.817 -0.593 1.00 96.56 92 PRO A N 1
ATOM 650 C CA . PRO A 1 92 ? 0.069 11.060 -0.428 1.00 96.56 92 PRO A CA 1
ATOM 651 C C . PRO A 1 92 ? -0.709 9.749 -0.253 1.00 96.56 92 PRO A C 1
ATOM 653 O O . PRO A 1 92 ? -0.510 8.791 -1.000 1.00 96.56 92 PRO A O 1
ATOM 656 N N . MET A 1 93 ? -1.627 9.731 0.711 1.00 98.00 93 MET A N 1
ATOM 657 C CA . MET A 1 93 ? -2.674 8.724 0.852 1.00 98.00 93 MET A CA 1
ATOM 658 C C . MET A 1 93 ? -3.981 9.278 0.282 1.00 98.00 93 MET A C 1
ATOM 660 O O . MET A 1 93 ? -4.389 10.384 0.641 1.00 98.00 93 MET A O 1
ATOM 664 N N . TYR A 1 94 ? -4.638 8.507 -0.579 1.00 98.44 94 TYR A N 1
ATOM 665 C CA . TYR A 1 94 ? -5.858 8.889 -1.288 1.00 98.44 94 TYR A CA 1
ATOM 666 C C . TYR A 1 94 ? -7.061 8.097 -0.776 1.00 98.44 94 TYR A C 1
ATOM 668 O O . TYR A 1 94 ? -6.963 6.883 -0.586 1.00 98.44 94 TYR A O 1
ATOM 676 N N . LEU A 1 95 ? -8.196 8.778 -0.596 1.00 98.69 95 LEU A N 1
ATOM 677 C CA . LEU A 1 95 ? -9.501 8.164 -0.346 1.00 98.69 95 LEU A CA 1
ATOM 678 C C . LEU A 1 95 ? -10.309 8.153 -1.642 1.00 98.69 95 LEU A C 1
ATOM 680 O O . LEU A 1 95 ? -10.586 9.204 -2.218 1.00 98.69 95 LEU A O 1
ATOM 684 N N . LEU A 1 96 ? -10.702 6.970 -2.098 1.00 98.69 96 LEU A N 1
ATOM 685 C CA . LEU A 1 96 ? -11.353 6.760 -3.388 1.00 98.69 96 LEU A CA 1
ATOM 686 C C . LEU A 1 96 ? -12.784 6.251 -3.201 1.00 98.69 96 LEU A C 1
ATOM 688 O O . LEU A 1 96 ? -13.048 5.420 -2.329 1.00 98.69 96 LEU A O 1
ATOM 692 N N . ASN A 1 97 ? -13.690 6.685 -4.079 1.00 98.00 97 ASN A N 1
ATOM 693 C CA . ASN A 1 97 ? -14.989 6.046 -4.258 1.00 98.00 97 ASN A CA 1
ATOM 694 C C . ASN A 1 97 ? -14.833 4.863 -5.230 1.00 98.00 97 ASN A C 1
ATOM 696 O O . ASN A 1 97 ? -14.513 5.046 -6.401 1.00 98.00 97 ASN A O 1
ATOM 700 N N . ARG A 1 98 ? -15.085 3.632 -4.781 1.00 97.38 98 ARG A N 1
ATOM 701 C CA . ARG A 1 98 ? -14.949 2.426 -5.623 1.00 97.38 98 ARG A CA 1
ATOM 702 C C . ARG A 1 98 ? -15.970 2.370 -6.753 1.00 97.38 98 ARG A C 1
ATOM 704 O O . ARG A 1 98 ? -15.745 1.656 -7.736 1.00 97.38 98 ARG A O 1
ATOM 711 N N . ASP A 1 99 ? -17.090 3.072 -6.621 1.00 96.50 99 ASP A N 1
ATOM 712 C CA . ASP A 1 99 ? -18.125 3.122 -7.652 1.00 96.50 99 ASP A CA 1
ATOM 713 C C . ASP A 1 99 ? -17.759 4.095 -8.776 1.00 96.50 99 ASP A C 1
ATOM 715 O O . ASP A 1 99 ? -18.095 3.829 -9.928 1.00 96.50 99 ASP A O 1
ATOM 719 N N . SER A 1 100 ? -16.965 5.128 -8.473 1.00 96.69 100 SER A N 1
ATOM 720 C CA . SER A 1 100 ? -16.388 6.056 -9.448 1.00 96.69 100 SER A CA 1
ATOM 721 C C . SER A 1 100 ? -14.989 6.487 -9.007 1.00 96.69 100 SER A C 1
ATOM 723 O O . SER A 1 100 ? -14.840 7.369 -8.163 1.00 96.69 100 SER A O 1
ATOM 725 N N . LEU A 1 101 ? -13.958 5.848 -9.574 1.00 97.88 101 LEU A N 1
ATOM 726 C CA . LEU A 1 101 ? -12.561 6.062 -9.173 1.00 97.88 101 LEU A CA 1
ATOM 727 C C . LEU A 1 101 ? -12.009 7.449 -9.556 1.00 97.88 101 LEU A C 1
ATOM 729 O O . LEU A 1 101 ? -10.982 7.856 -9.032 1.00 97.88 101 LEU A O 1
ATOM 733 N N . GLY A 1 102 ? -12.688 8.192 -10.433 1.00 96.25 102 GLY A N 1
ATOM 734 C CA . GLY A 1 102 ? -12.329 9.575 -10.763 1.00 96.25 102 GLY A CA 1
ATOM 735 C C . GLY A 1 102 ? -11.443 9.752 -12.002 1.00 96.25 102 GLY A C 1
ATOM 736 O O . GLY A 1 102 ? -11.350 10.871 -12.505 1.00 96.25 102 GLY A O 1
ATOM 737 N N . GLY A 1 103 ? -10.877 8.678 -12.560 1.00 96.88 103 GLY A N 1
ATOM 738 C CA . GLY A 1 103 ? -10.079 8.724 -13.788 1.00 96.88 103 GLY A CA 1
ATOM 739 C C . GLY A 1 103 ? -8.731 9.424 -13.608 1.00 96.88 103 GLY A C 1
ATOM 740 O O . GLY A 1 103 ? -8.194 9.501 -12.502 1.00 96.88 103 GLY A O 1
ATOM 741 N N . PHE A 1 104 ? -8.209 9.949 -14.714 1.00 97.12 104 PHE A N 1
ATOM 742 C CA . PHE A 1 104 ? -7.049 10.836 -14.750 1.00 97.12 104 PHE A CA 1
ATOM 743 C C . PHE A 1 104 ? -7.497 12.261 -15.078 1.00 97.12 104 PHE A C 1
ATOM 745 O O . PHE A 1 104 ? -8.351 12.469 -15.940 1.00 97.12 104 PHE A O 1
ATOM 752 N N . THR A 1 105 ? -6.937 13.247 -14.380 1.00 96.56 105 THR A N 1
ATOM 753 C CA . THR A 1 105 ? -7.160 14.672 -14.664 1.00 96.56 105 THR A CA 1
ATOM 754 C C . THR A 1 105 ? -5.796 15.333 -14.877 1.00 96.56 105 THR A C 1
ATOM 756 O O . THR A 1 105 ? -5.122 15.627 -13.888 1.00 96.56 105 THR A O 1
ATOM 759 N N . PRO A 1 106 ? -5.358 15.547 -16.135 1.00 91.75 106 PRO A N 1
ATOM 760 C CA . PRO A 1 106 ? -4.077 16.190 -16.427 1.00 91.75 106 PRO A CA 1
ATOM 761 C C . PRO A 1 106 ? -3.974 17.561 -15.749 1.00 91.75 106 PRO A C 1
ATOM 763 O O . PRO A 1 106 ? -4.877 18.383 -15.887 1.00 91.75 106 PRO A O 1
ATOM 766 N N . GLY A 1 107 ? -2.901 17.805 -14.992 1.00 89.62 107 GLY A N 1
ATOM 767 C CA . GLY A 1 107 ? -2.715 19.055 -14.236 1.00 89.62 107 GLY A CA 1
ATOM 768 C C . GLY A 1 107 ? -3.588 19.192 -12.979 1.00 89.62 107 GLY A C 1
ATOM 769 O O . GLY A 1 107 ? -3.423 20.144 -12.218 1.00 89.62 107 GLY A O 1
ATOM 770 N N . GLY A 1 108 ? -4.470 18.224 -12.725 1.00 94.69 108 GLY A N 1
ATOM 771 C CA . GLY A 1 108 ? -5.321 18.164 -11.545 1.00 94.69 108 GLY A CA 1
ATOM 772 C C . GLY A 1 108 ? -6.498 19.153 -11.552 1.00 94.69 108 GLY A C 1
ATOM 773 O O . GLY A 1 108 ? -6.792 19.787 -12.565 1.00 94.69 108 GLY A O 1
ATOM 774 N N . PRO A 1 109 ? -7.199 19.279 -10.410 1.00 96.19 109 PRO A N 1
ATOM 775 C CA . PRO A 1 109 ? -7.035 18.461 -9.207 1.00 96.19 109 PRO A CA 1
ATOM 776 C C . PRO A 1 109 ? -7.504 17.009 -9.410 1.00 96.19 109 PRO A C 1
ATOM 778 O O . PRO A 1 109 ? -8.358 16.720 -10.248 1.00 96.19 109 PRO A O 1
ATOM 781 N N . ASP A 1 110 ? -6.954 16.096 -8.609 1.00 98.00 110 ASP A N 1
ATOM 782 C CA . ASP A 1 110 ? -7.396 14.699 -8.553 1.00 98.00 110 ASP A CA 1
ATOM 783 C C . ASP A 1 110 ? -8.872 14.615 -8.114 1.00 98.00 110 ASP A C 1
ATOM 785 O O . ASP A 1 110 ? -9.263 15.235 -7.125 1.00 98.00 110 ASP A O 1
ATOM 789 N N . LYS A 1 111 ? -9.693 13.797 -8.788 1.00 97.56 111 LYS A N 1
ATOM 790 C CA . LYS A 1 111 ? -11.117 13.583 -8.443 1.00 97.56 111 LYS A CA 1
ATOM 791 C C . LYS A 1 111 ? -11.303 12.516 -7.355 1.00 97.56 111 LYS A C 1
ATOM 793 O O . LYS A 1 111 ? -12.095 11.587 -7.503 1.00 97.56 111 LYS A O 1
ATOM 798 N N . VAL A 1 112 ? -10.538 12.641 -6.276 1.00 98.19 112 VAL A N 1
ATOM 799 C CA . VAL A 1 112 ? -10.602 11.772 -5.091 1.00 98.19 112 VAL A CA 1
ATOM 800 C C . VAL A 1 112 ? -11.505 12.383 -4.018 1.00 98.19 112 VAL A C 1
ATOM 802 O O . VAL A 1 112 ? -11.835 13.564 -4.079 1.00 98.19 112 VAL A O 1
ATOM 805 N N . LEU A 1 113 ? -11.904 11.590 -3.022 1.00 98.31 113 LEU A N 1
ATOM 806 C CA . LEU A 1 113 ? -12.719 12.082 -1.906 1.00 98.31 113 LEU A CA 1
ATOM 807 C C . LEU A 1 113 ? -11.888 12.889 -0.897 1.00 98.31 113 LEU A C 1
ATOM 809 O O . LEU A 1 113 ? -12.369 13.881 -0.364 1.00 98.31 113 LEU A O 1
ATOM 813 N N . ASP A 1 114 ? -10.643 12.476 -0.645 1.00 98.56 114 ASP A N 1
ATOM 814 C CA . ASP A 1 114 ? -9.679 13.204 0.189 1.00 98.56 114 ASP A CA 1
ATOM 815 C C . ASP A 1 114 ? -8.245 12.744 -0.121 1.00 98.56 114 ASP A C 1
ATOM 817 O O . ASP A 1 114 ? -8.023 11.660 -0.675 1.00 98.56 114 ASP A O 1
ATOM 821 N N . LYS A 1 115 ? -7.266 13.566 0.259 1.00 98.12 115 LYS A N 1
ATOM 822 C CA . LYS A 1 115 ? -5.829 13.333 0.087 1.00 98.12 115 LYS A CA 1
ATOM 823 C C . LYS A 1 115 ? -5.087 13.825 1.328 1.00 98.12 115 LYS A C 1
ATOM 825 O O . LYS A 1 115 ? -5.216 14.990 1.698 1.00 98.12 115 LYS A O 1
ATOM 830 N N . LYS A 1 116 ? -4.281 12.967 1.962 1.00 98.19 116 LYS A N 1
ATOM 831 C CA . LYS A 1 116 ? -3.477 13.325 3.148 1.00 98.19 116 LYS A CA 1
ATOM 832 C C . LYS A 1 116 ? -1.997 12.999 2.951 1.00 98.19 116 LYS A C 1
ATOM 834 O O . LYS A 1 116 ? -1.687 11.913 2.465 1.00 98.19 116 LYS A O 1
ATOM 839 N N . PRO A 1 117 ? -1.066 13.890 3.333 1.00 97.19 117 PRO A N 1
ATOM 840 C CA . PRO A 1 117 ? 0.355 13.576 3.300 1.00 97.19 117 PRO A CA 1
ATOM 841 C C . PRO A 1 117 ? 0.711 12.639 4.460 1.00 97.19 117 PRO A C 1
ATOM 843 O O . PRO A 1 117 ? 0.506 12.975 5.623 1.00 97.19 117 PRO A O 1
ATOM 846 N N . ILE A 1 118 ? 1.288 11.481 4.146 1.00 96.50 118 ILE A N 1
ATOM 847 C CA . ILE A 1 118 ? 1.799 10.518 5.132 1.00 96.50 118 ILE A CA 1
ATOM 848 C C . ILE A 1 118 ? 3.325 10.363 5.076 1.00 96.50 118 ILE A C 1
ATOM 850 O O . ILE A 1 118 ? 3.883 9.646 5.900 1.00 96.50 118 ILE A O 1
ATOM 854 N N . LYS A 1 119 ? 4.010 11.097 4.182 1.00 95.69 119 LYS A N 1
ATOM 855 C CA . LYS A 1 119 ? 5.442 10.938 3.834 1.00 95.69 119 LYS A CA 1
ATOM 856 C C . LYS A 1 119 ? 5.707 9.621 3.096 1.00 95.69 119 LYS A C 1
ATOM 858 O O . LYS A 1 119 ? 4.783 8.871 2.811 1.00 95.69 119 LYS A O 1
ATOM 863 N N . HIS A 1 120 ? 6.969 9.354 2.767 1.00 92.88 120 HIS A N 1
ATOM 864 C CA . HIS A 1 120 ? 7.360 8.211 1.947 1.00 92.88 120 HIS A CA 1
ATOM 865 C C . HIS A 1 120 ? 6.831 6.886 2.514 1.00 92.88 120 HIS A C 1
ATOM 867 O O . HIS A 1 120 ? 7.033 6.596 3.697 1.00 92.88 120 HIS A O 1
ATOM 873 N N . CYS A 1 121 ? 6.158 6.101 1.670 1.00 91.56 121 CYS A N 1
ATOM 874 C CA . CYS A 1 121 ? 5.500 4.848 2.036 1.00 91.56 121 CYS A CA 1
ATOM 875 C C . CYS A 1 121 ? 5.910 3.724 1.067 1.00 91.56 121 CYS A C 1
ATOM 877 O O . CYS A 1 121 ? 5.375 3.558 -0.030 1.00 91.56 121 CYS A O 1
ATOM 879 N N . LEU A 1 122 ? 6.850 2.888 1.510 1.00 91.12 122 LEU A N 1
ATOM 880 C CA . LEU A 1 122 ? 6.880 1.481 1.109 1.00 91.12 122 LEU A CA 1
ATOM 881 C C . LEU A 1 122 ? 6.138 0.742 2.210 1.00 91.12 122 LEU A C 1
ATOM 883 O O . LEU A 1 122 ? 6.728 0.175 3.123 1.00 91.12 122 LEU A O 1
ATOM 887 N N . CYS A 1 123 ? 4.833 0.892 2.197 1.00 88.38 123 CYS A N 1
ATOM 888 C CA . CYS A 1 123 ? 3.936 0.475 3.254 1.00 88.38 123 CYS A CA 1
ATOM 889 C C . CYS A 1 123 ? 2.670 -0.031 2.595 1.00 88.38 123 CYS A C 1
ATOM 891 O O . CYS A 1 123 ? 2.545 0.082 1.390 1.00 88.38 123 CYS A O 1
ATOM 893 N N . GLY A 1 124 ? 1.699 -0.511 3.355 1.00 88.19 124 GLY A N 1
ATOM 894 C CA . GLY A 1 124 ? 0.325 -0.463 2.866 1.00 88.19 124 GLY A CA 1
ATOM 895 C C . GLY A 1 124 ? -0.628 -0.255 4.023 1.00 88.19 124 GLY A C 1
ATOM 896 O O . GLY A 1 124 ? -0.285 -0.577 5.170 1.00 88.19 124 GLY A O 1
ATOM 897 N N . PRO A 1 125 ? -1.778 0.368 3.744 1.00 94.50 125 PRO A N 1
ATOM 898 C CA . PRO A 1 125 ? -2.714 0.709 4.786 1.00 94.50 125 PRO A CA 1
ATOM 899 C C . PRO A 1 125 ? -3.392 -0.549 5.331 1.00 94.50 125 PRO A C 1
ATOM 901 O O . PRO A 1 125 ? -3.752 -1.455 4.581 1.00 94.50 125 PRO A O 1
ATOM 904 N N . SER A 1 126 ? -3.605 -0.581 6.643 1.00 96.19 126 SER A N 1
ATOM 905 C CA . SER A 1 126 ? -4.459 -1.575 7.300 1.00 96.19 126 SER A CA 1
ATOM 906 C C . SER A 1 126 ? -5.745 -0.921 7.813 1.00 96.19 126 SER A C 1
ATOM 908 O O . SER A 1 126 ? -5.923 0.297 7.722 1.00 96.19 126 SER A O 1
ATOM 910 N N . TYR A 1 127 ? -6.690 -1.730 8.287 1.00 97.62 127 TYR A N 1
ATOM 911 C CA . TYR A 1 127 ? -8.042 -1.287 8.623 1.00 97.62 127 TYR A CA 1
ATOM 912 C C . TYR A 1 127 ? -8.513 -1.863 9.953 1.00 97.62 127 TYR A C 1
ATOM 914 O O . TYR A 1 127 ? -8.199 -3.005 10.284 1.00 97.62 127 TYR A O 1
ATOM 922 N N . PHE A 1 128 ? -9.357 -1.108 10.654 1.00 98.25 128 PHE A N 1
ATOM 923 C CA . PHE A 1 128 ? -10.260 -1.656 11.662 1.00 98.25 128 PHE A CA 1
ATOM 924 C C . PHE A 1 128 ? -11.552 -0.844 11.760 1.00 98.25 128 PHE A C 1
ATOM 926 O O . PHE A 1 128 ? -11.612 0.322 11.370 1.00 98.25 128 PHE A O 1
ATOM 933 N N . THR A 1 129 ? -12.590 -1.455 12.321 1.00 98.00 129 THR A N 1
ATOM 934 C CA . THR A 1 129 ? -13.821 -0.761 12.708 1.00 98.00 129 THR A CA 1
ATOM 935 C C . THR A 1 129 ? -13.710 -0.367 14.175 1.00 98.00 129 THR A C 1
ATOM 937 O O . THR A 1 129 ? -13.410 -1.207 15.021 1.00 98.00 129 THR A O 1
ATOM 940 N N . GLY A 1 130 ? -13.903 0.914 14.486 1.00 96.94 130 GLY A N 1
ATOM 941 C CA . GLY A 1 130 ? -13.837 1.373 15.873 1.00 96.94 130 GLY A CA 1
ATOM 942 C C . GLY A 1 130 ? -15.130 1.117 16.653 1.00 96.94 130 GLY A C 1
ATOM 943 O O . GLY A 1 130 ? -16.111 0.621 16.095 1.00 96.94 130 GLY A O 1
ATOM 944 N N . PRO A 1 131 ? -15.160 1.490 17.944 1.00 96.38 131 PRO A N 1
ATOM 945 C CA . PRO A 1 131 ? -16.320 1.275 18.815 1.00 96.38 131 PRO A CA 1
ATOM 946 C C . PRO A 1 131 ? -17.597 1.996 18.389 1.00 96.38 131 PRO A C 1
ATOM 948 O O . PRO A 1 131 ? -18.692 1.585 18.750 1.00 96.38 131 PRO A O 1
ATOM 951 N N . ASP A 1 132 ? -17.458 3.047 17.589 1.00 96.31 132 ASP A N 1
ATOM 952 C CA . ASP A 1 132 ? -18.557 3.791 16.975 1.00 96.31 132 ASP A CA 1
ATOM 953 C C . ASP A 1 132 ? -19.102 3.132 15.692 1.00 96.31 132 ASP A C 1
ATOM 955 O O . ASP A 1 132 ? -19.961 3.707 15.028 1.00 96.31 132 ASP A O 1
ATOM 959 N N . GLY A 1 133 ? -18.593 1.957 15.305 1.00 96.25 133 GLY A N 1
ATOM 960 C CA . GLY A 1 133 ? -18.980 1.268 14.071 1.00 96.25 133 GLY A CA 1
ATOM 961 C C . GLY A 1 133 ? -18.409 1.897 12.796 1.00 96.25 133 GLY A C 1
ATOM 962 O O . GLY A 1 133 ? -18.715 1.434 11.699 1.00 96.25 133 GLY A O 1
ATOM 963 N N . ILE A 1 134 ? -17.568 2.930 12.912 1.00 97.69 134 ILE A N 1
ATOM 964 C CA . ILE A 1 134 ? -16.977 3.636 11.773 1.00 97.69 134 ILE A CA 1
ATOM 965 C C . ILE A 1 134 ? -15.592 3.075 11.452 1.00 97.69 134 ILE A C 1
ATOM 967 O O . ILE A 1 134 ? -14.807 2.708 12.334 1.00 97.69 134 ILE A O 1
ATOM 971 N N . GLY A 1 135 ? -15.278 3.016 10.162 1.00 98.25 135 GLY A N 1
ATOM 972 C CA . GLY A 1 135 ? -13.993 2.556 9.670 1.00 98.25 135 GLY A CA 1
ATOM 973 C C . GLY A 1 135 ? -12.847 3.504 9.996 1.00 98.25 135 GLY A C 1
ATOM 974 O O . GLY A 1 135 ? -12.983 4.729 9.956 1.00 98.25 135 GLY A O 1
ATOM 975 N N . ARG A 1 136 ? -11.690 2.913 10.280 1.00 98.69 136 ARG A N 1
ATOM 976 C CA . ARG A 1 136 ? -10.414 3.597 10.462 1.00 98.69 136 ARG A CA 1
ATOM 977 C C . ARG A 1 136 ? -9.366 2.974 9.562 1.00 98.69 136 ARG A C 1
ATOM 979 O O . ARG A 1 136 ? -9.239 1.753 9.496 1.00 98.69 136 ARG A O 1
ATOM 986 N N . VAL A 1 137 ? -8.620 3.832 8.881 1.00 98.69 137 VAL A N 1
ATOM 987 C CA . VAL A 1 137 ? -7.457 3.458 8.081 1.00 98.69 137 VAL A CA 1
ATOM 988 C C . VAL A 1 137 ? -6.206 3.750 8.892 1.00 98.69 137 VAL A C 1
ATOM 990 O O . VAL A 1 137 ? -6.046 4.837 9.445 1.00 98.69 137 VAL A O 1
ATOM 993 N N . VAL A 1 138 ? -5.313 2.775 8.952 1.00 98.56 138 VAL A N 1
ATOM 994 C CA . VAL A 1 138 ? -3.994 2.908 9.558 1.00 98.56 138 VAL A CA 1
ATOM 995 C C . VAL A 1 138 ? -2.987 3.085 8.434 1.00 98.56 138 VAL A C 1
ATOM 997 O O . VAL A 1 138 ? -2.809 2.191 7.612 1.00 98.56 138 VAL A O 1
ATOM 1000 N N . SER A 1 139 ? -2.321 4.234 8.395 1.00 97.81 139 SER A N 1
ATOM 1001 C CA . SER A 1 139 ? -1.231 4.497 7.454 1.00 97.81 139 SER A CA 1
ATOM 1002 C C . SER A 1 139 ? 0.121 4.350 8.138 1.00 97.81 139 SER A C 1
ATOM 1004 O O . SER A 1 139 ? 0.238 4.648 9.328 1.00 97.81 139 SER A O 1
ATOM 1006 N N . SER A 1 140 ? 1.160 4.012 7.375 1.00 95.56 140 SER A N 1
ATOM 1007 C CA . SER A 1 140 ? 2.538 4.048 7.861 1.00 95.56 140 SER A CA 1
ATOM 1008 C C . SER A 1 140 ? 3.465 4.707 6.848 1.00 95.56 140 SER A C 1
ATOM 1010 O O . SER A 1 140 ? 3.838 4.098 5.855 1.00 95.56 140 SER A O 1
ATOM 1012 N N . GLY A 1 141 ? 3.872 5.944 7.095 1.00 95.25 141 GLY A N 1
ATOM 1013 C CA . GLY A 1 141 ? 4.888 6.600 6.271 1.00 95.25 141 GLY A CA 1
ATOM 1014 C C . GLY A 1 141 ? 6.098 6.999 7.098 1.00 95.25 141 GLY A C 1
ATOM 1015 O O . GLY A 1 141 ? 6.192 6.677 8.282 1.00 95.25 141 GLY A O 1
ATOM 1016 N N . GLY A 1 142 ? 7.071 7.662 6.488 1.00 94.06 142 GLY A N 1
ATOM 1017 C CA . GLY A 1 142 ? 8.275 8.056 7.206 1.00 94.06 142 GLY A CA 1
ATOM 1018 C C . GLY A 1 142 ? 9.396 8.539 6.305 1.00 94.06 142 GLY A C 1
ATOM 1019 O O . GLY A 1 142 ? 9.161 9.149 5.265 1.00 94.06 142 GLY A O 1
ATOM 1020 N N . ASN A 1 143 ? 10.623 8.279 6.739 1.00 91.44 143 ASN A N 1
ATOM 1021 C CA . ASN A 1 143 ? 11.855 8.555 6.009 1.00 91.44 143 ASN A CA 1
ATOM 1022 C C . ASN A 1 143 ? 12.797 7.340 6.105 1.00 91.44 143 ASN A C 1
ATOM 1024 O O . ASN A 1 143 ? 12.412 6.300 6.624 1.00 91.44 143 ASN A O 1
ATOM 1028 N N . ALA A 1 144 ? 14.033 7.467 5.625 1.00 87.00 144 ALA A N 1
ATOM 1029 C CA . ALA A 1 144 ? 14.987 6.356 5.567 1.00 87.00 144 ALA A CA 1
ATOM 1030 C C . ALA A 1 144 ? 15.454 5.803 6.934 1.00 87.00 144 ALA A C 1
ATOM 1032 O O . ALA A 1 144 ? 16.200 4.825 6.958 1.00 87.00 144 ALA A O 1
ATOM 1033 N N . ILE A 1 145 ? 15.079 6.429 8.056 1.00 89.62 145 ILE A N 1
ATOM 1034 C CA . ILE A 1 145 ? 15.500 6.016 9.407 1.00 89.62 145 ILE A CA 1
ATOM 1035 C C . ILE A 1 145 ? 14.335 5.760 10.367 1.00 89.62 145 ILE A C 1
ATOM 1037 O O . ILE A 1 145 ? 14.497 5.002 11.324 1.00 89.62 145 ILE A O 1
ATOM 1041 N N . ASN A 1 146 ? 13.175 6.374 10.125 1.00 93.31 146 ASN A N 1
ATOM 1042 C CA . ASN A 1 146 ? 12.018 6.295 11.003 1.00 93.31 146 ASN A CA 1
ATOM 1043 C C . ASN A 1 146 ? 10.733 6.047 10.215 1.00 93.31 146 ASN A C 1
ATOM 1045 O O . ASN A 1 146 ? 10.497 6.662 9.172 1.00 93.31 146 ASN A O 1
ATOM 1049 N N . ALA A 1 147 ? 9.848 5.246 10.803 1.00 95.38 147 ALA A N 1
ATOM 1050 C CA . ALA A 1 147 ? 8.452 5.131 10.404 1.00 95.38 147 ALA A CA 1
ATOM 1051 C C . ALA A 1 147 ? 7.544 5.811 11.440 1.00 95.38 147 ALA A C 1
ATOM 1053 O O . ALA A 1 147 ? 7.892 5.949 12.612 1.00 95.38 147 ALA A O 1
ATOM 1054 N N . GLN A 1 148 ? 6.365 6.237 11.001 1.00 97.62 148 GLN A N 1
ATOM 1055 C CA . GLN A 1 148 ? 5.306 6.800 11.825 1.00 97.62 148 GLN A CA 1
ATOM 1056 C C . GLN A 1 148 ? 3.974 6.180 11.410 1.00 97.62 148 GLN A C 1
ATOM 1058 O O . GLN A 1 148 ? 3.628 6.154 10.229 1.00 97.62 148 GLN A O 1
ATOM 1063 N N . ILE A 1 149 ? 3.237 5.680 12.397 1.00 98.44 149 ILE A N 1
ATOM 1064 C CA . ILE A 1 149 ? 1.891 5.135 12.219 1.00 98.44 149 ILE A CA 1
ATOM 1065 C C . ILE A 1 149 ? 0.879 6.221 12.558 1.00 98.44 149 ILE A C 1
ATOM 1067 O O . ILE A 1 149 ? 1.020 6.883 13.584 1.00 98.44 149 ILE A O 1
ATOM 1071 N N . THR A 1 150 ? -0.156 6.358 11.735 1.00 98.75 150 THR A N 1
ATOM 1072 C CA . THR A 1 150 ? -1.244 7.322 11.944 1.00 98.75 150 THR A CA 1
ATOM 1073 C C . THR A 1 150 ? -2.590 6.640 11.732 1.00 98.75 150 THR A C 1
ATOM 1075 O O . THR A 1 150 ? -2.752 5.880 10.777 1.00 98.75 150 THR A O 1
ATOM 1078 N N . VAL A 1 151 ? -3.548 6.916 12.619 1.00 98.81 151 VAL A N 1
ATOM 1079 C CA . VAL A 1 151 ? -4.936 6.444 12.528 1.00 98.81 151 VAL A CA 1
ATOM 1080 C C . VAL A 1 151 ? -5.816 7.557 11.969 1.00 98.81 151 VAL A C 1
ATOM 1082 O O . VAL A 1 151 ? -5.850 8.669 12.502 1.00 98.81 151 VAL A O 1
ATOM 1085 N N . TRP A 1 152 ? -6.558 7.227 10.915 1.00 98.75 152 TRP A N 1
ATOM 1086 C CA . TRP A 1 152 ? -7.489 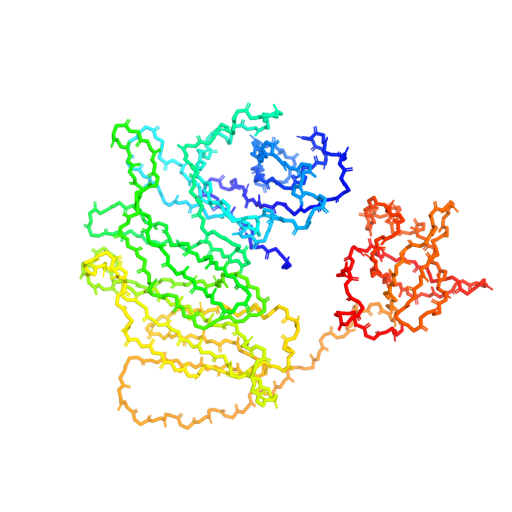8.116 10.230 1.00 98.75 152 TRP A CA 1
ATOM 1087 C C . TRP A 1 152 ? -8.898 7.540 10.304 1.00 98.75 152 TRP A C 1
ATOM 1089 O O . TRP A 1 152 ? -9.185 6.511 9.691 1.00 98.75 152 TRP A O 1
ATOM 1099 N N . LYS A 1 153 ? -9.798 8.205 11.025 1.00 98.62 153 LYS A N 1
ATOM 1100 C CA . LYS A 1 153 ? -11.227 7.902 10.979 1.00 98.62 153 LYS A CA 1
ATOM 1101 C C . LYS A 1 153 ? -11.807 8.354 9.643 1.00 98.62 153 LYS A C 1
ATOM 1103 O O . LYS A 1 153 ? -11.483 9.438 9.156 1.00 98.62 153 LYS A O 1
ATOM 1108 N N . ILE A 1 154 ? -12.692 7.541 9.074 1.00 98.62 154 ILE A N 1
ATOM 1109 C CA . ILE A 1 154 ? -13.496 7.946 7.924 1.00 98.62 154 ILE A CA 1
ATOM 1110 C C . ILE A 1 154 ? -14.652 8.811 8.419 1.00 98.62 154 ILE A C 1
ATOM 1112 O O . ILE A 1 154 ? -15.602 8.323 9.028 1.00 98.62 154 ILE A O 1
ATOM 1116 N N . GLN A 1 155 ? -14.582 10.111 8.159 1.00 98.00 155 GLN A N 1
ATOM 1117 C CA . GLN A 1 155 ? -15.756 10.967 8.247 1.00 98.00 155 GLN A CA 1
ATOM 1118 C C . GLN A 1 155 ? -16.662 10.664 7.055 1.00 98.00 155 GLN A C 1
ATOM 1120 O O . GLN A 1 155 ? -16.170 10.509 5.941 1.00 98.00 155 GLN A O 1
ATOM 1125 N N . THR A 1 156 ? -17.972 10.585 7.279 1.00 95.94 156 THR A N 1
ATOM 1126 C CA . THR A 1 156 ? -18.962 10.276 6.232 1.00 95.94 156 THR A CA 1
ATOM 1127 C C . THR A 1 156 ? -19.955 11.412 5.974 1.00 95.94 156 THR A C 1
ATOM 1129 O O . THR A 1 156 ? -20.698 11.371 4.996 1.00 95.94 156 THR A O 1
ATOM 1132 N N . SER A 1 157 ? -19.962 12.433 6.837 1.00 94.62 157 SER A N 1
ATOM 1133 C CA . SER A 1 157 ? -20.817 13.622 6.774 1.00 94.62 157 SER A CA 1
ATOM 1134 C C . SER A 1 157 ? -20.136 14.794 7.505 1.00 94.62 157 SER A C 1
ATOM 1136 O O . SER A 1 157 ? -19.444 14.540 8.495 1.00 94.62 157 SER A O 1
ATOM 1138 N N . PRO A 1 158 ? -20.297 16.058 7.057 1.00 94.75 158 PRO A N 1
ATOM 1139 C CA . PRO A 1 158 ? -21.039 16.483 5.858 1.00 94.75 158 PRO A CA 1
ATOM 1140 C C . PRO A 1 158 ? -20.330 16.108 4.551 1.00 94.75 158 PRO A C 1
ATOM 1142 O O . PRO A 1 158 ? -20.961 16.020 3.502 1.00 94.75 158 PRO A O 1
ATOM 1145 N 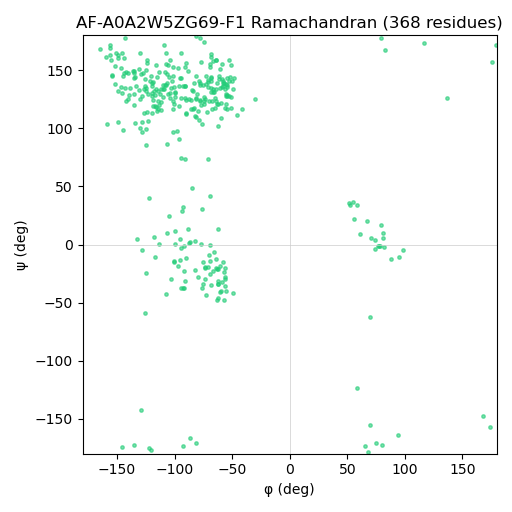N . THR A 1 159 ? -19.028 15.839 4.618 1.00 95.31 159 THR A N 1
ATOM 1146 C CA . THR A 1 159 ? -18.207 15.384 3.495 1.00 95.31 159 THR A CA 1
ATOM 1147 C C . THR A 1 159 ? -17.427 14.138 3.886 1.00 95.31 159 THR A C 1
ATOM 1149 O O . THR A 1 159 ? -17.030 13.979 5.046 1.00 95.31 159 THR A O 1
ATOM 1152 N N . VAL A 1 160 ? -17.217 13.247 2.915 1.00 98.06 160 VAL A N 1
ATOM 1153 C CA . VAL A 1 160 ? -16.417 12.039 3.124 1.00 98.06 160 VAL A CA 1
ATOM 1154 C C . VAL A 1 160 ? -14.938 12.408 3.121 1.00 98.06 160 VAL A C 1
ATOM 1156 O O . VAL A 1 160 ? -14.456 12.944 2.129 1.00 98.06 160 VAL A O 1
ATOM 1159 N N . ALA A 1 161 ? -14.232 12.146 4.220 1.00 98.38 161 ALA A N 1
ATOM 1160 C CA . ALA A 1 161 ? -12.844 12.575 4.394 1.00 98.38 161 ALA A CA 1
ATOM 1161 C C . ALA A 1 161 ? -12.078 11.710 5.403 1.00 98.38 161 ALA A C 1
ATOM 1163 O O . ALA A 1 161 ? -12.670 11.024 6.240 1.00 98.38 161 ALA A O 1
ATOM 1164 N N . PHE A 1 162 ? -10.750 11.793 5.364 1.00 98.69 162 PHE A N 1
ATOM 1165 C CA . PHE A 1 162 ? -9.890 11.319 6.439 1.00 98.69 162 PHE A CA 1
ATOM 1166 C C . PHE A 1 162 ? -9.819 12.363 7.557 1.00 98.69 162 PHE A C 1
ATOM 1168 O O . PHE A 1 162 ? -9.419 13.509 7.336 1.00 98.69 162 PHE A O 1
ATOM 1175 N N . VAL A 1 163 ? -10.116 11.938 8.783 1.00 98.50 163 VAL A N 1
ATOM 1176 C CA . VAL A 1 163 ? -9.919 12.731 10.001 1.00 98.50 163 VAL A CA 1
ATOM 1177 C C . VAL A 1 163 ? -8.890 12.029 10.872 1.00 98.50 163 VAL A C 1
ATOM 1179 O O . VAL A 1 163 ? -9.091 10.889 11.287 1.00 98.50 163 VAL A O 1
ATOM 1182 N N . GLN A 1 164 ? -7.766 12.693 11.130 1.00 98.56 164 GLN A N 1
ATOM 1183 C CA . GLN A 1 164 ? -6.715 12.135 11.975 1.00 98.56 164 GLN A CA 1
ATOM 1184 C C . GLN A 1 164 ? -7.210 12.033 13.422 1.00 98.56 164 GLN A C 1
ATOM 1186 O O . GLN A 1 164 ? -7.583 13.042 14.014 1.00 98.56 164 GLN A O 1
ATOM 1191 N N . GLU A 1 165 ? -7.175 10.833 13.999 1.00 98.06 165 GLU A N 1
ATOM 1192 C C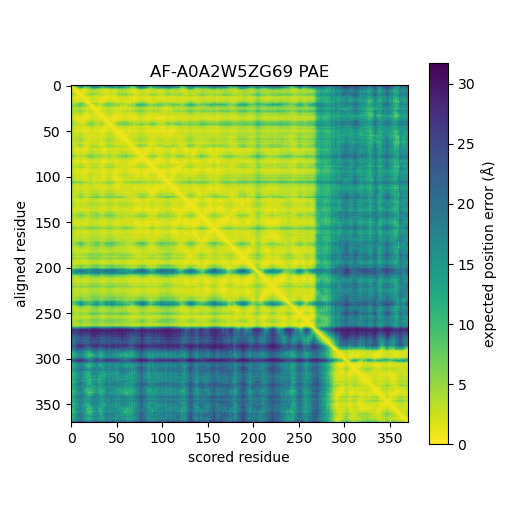A . GLU A 1 165 ? -7.456 10.635 15.429 1.00 98.06 165 GLU A CA 1
ATOM 1193 C C . GLU A 1 165 ? -6.167 10.707 16.256 1.00 98.06 165 GLU A C 1
ATOM 1195 O O . GLU A 1 165 ? -6.153 11.265 17.352 1.00 98.06 165 GLU A O 1
ATOM 1200 N N . GLY A 1 166 ? -5.059 10.187 15.724 1.00 98.38 166 GLY A N 1
ATOM 1201 C CA . GLY A 1 166 ? -3.763 10.265 16.385 1.00 98.38 166 GLY A CA 1
ATOM 1202 C C . GLY A 1 166 ? -2.640 9.585 15.617 1.00 98.38 166 GLY A C 1
ATOM 1203 O O . GLY A 1 166 ? -2.871 8.901 14.618 1.00 98.38 166 GLY A O 1
ATOM 1204 N N . ALA A 1 167 ? -1.414 9.786 16.090 1.00 98.62 167 ALA A N 1
ATOM 1205 C CA . ALA A 1 167 ? -0.214 9.196 15.508 1.00 98.62 167 ALA A CA 1
ATOM 1206 C C . ALA A 1 167 ? 0.715 8.636 16.587 1.00 98.62 167 ALA A C 1
ATOM 1208 O O . ALA A 1 167 ? 0.792 9.155 17.697 1.00 98.62 167 ALA A O 1
ATOM 1209 N N . ALA A 1 168 ? 1.438 7.570 16.267 1.00 98.38 168 ALA A N 1
ATOM 1210 C CA . ALA A 1 168 ? 2.532 7.098 17.098 1.00 98.38 168 ALA A CA 1
ATOM 1211 C C . ALA A 1 168 ? 3.696 8.098 17.043 1.00 98.38 168 ALA A C 1
ATOM 1213 O O . ALA A 1 168 ? 3.912 8.786 16.034 1.00 98.38 168 ALA A O 1
ATOM 1214 N N . LEU A 1 169 ? 4.495 8.133 18.111 1.00 97.81 169 LEU A N 1
ATOM 1215 C CA . LEU A 1 169 ? 5.826 8.724 18.017 1.00 97.81 169 LEU A CA 1
ATOM 1216 C C . LEU A 1 169 ? 6.624 7.978 16.933 1.00 97.81 169 LEU A C 1
ATOM 1218 O O . LEU A 1 169 ? 6.484 6.754 16.821 1.00 97.81 169 LEU A O 1
ATOM 1222 N N . PRO A 1 170 ? 7.437 8.679 16.121 1.00 96.75 170 PRO A N 1
ATOM 1223 C CA . PRO A 1 170 ? 8.288 8.015 15.147 1.00 96.75 170 PRO A CA 1
ATOM 1224 C C . PRO A 1 170 ? 9.169 6.960 15.820 1.00 96.75 170 PRO A C 1
ATOM 1226 O O . PRO A 1 170 ? 9.759 7.216 16.869 1.00 96.75 170 PRO A O 1
ATOM 1229 N N . PHE A 1 171 ? 9.261 5.784 15.210 1.00 94.94 171 PHE A N 1
ATOM 1230 C CA . PHE A 1 171 ? 10.066 4.672 15.706 1.00 94.94 171 PHE A CA 1
ATOM 1231 C C . PHE A 1 171 ? 11.065 4.223 14.644 1.00 94.94 171 PHE A C 1
ATOM 1233 O O . PHE A 1 171 ? 10.867 4.440 13.445 1.00 94.94 171 PHE A O 1
ATOM 1240 N N . ALA A 1 172 ? 12.143 3.590 15.105 1.00 91.50 172 ALA A N 1
ATOM 1241 C CA . ALA A 1 172 ? 13.240 3.161 14.254 1.00 91.50 172 ALA A CA 1
ATOM 1242 C C . ALA A 1 172 ? 12.762 2.175 13.175 1.00 91.50 172 ALA A C 1
ATOM 1244 O O . ALA A 1 172 ? 12.205 1.115 13.468 1.00 91.50 172 ALA A O 1
ATOM 1245 N N . SER A 1 173 ? 12.994 2.540 11.918 1.00 91.00 173 SER A N 1
ATOM 1246 C CA . SER A 1 173 ? 12.716 1.716 10.746 1.00 91.00 173 SER A CA 1
ATOM 1247 C C . SER A 1 173 ? 13.578 2.222 9.598 1.00 91.00 173 SER A C 1
ATOM 1249 O O . SER A 1 173 ? 13.315 3.289 9.050 1.00 91.00 173 SER A O 1
ATOM 1251 N N . GLY A 1 174 ? 14.646 1.489 9.286 1.00 87.38 174 GLY A N 1
ATOM 1252 C CA . GLY A 1 174 ? 15.634 1.927 8.302 1.00 87.38 174 GLY A CA 1
ATOM 1253 C C . GLY A 1 174 ? 15.257 1.675 6.840 1.00 87.38 174 GLY A C 1
ATOM 1254 O O . GLY A 1 174 ? 14.165 1.208 6.523 1.00 87.38 174 GLY A O 1
ATOM 1255 N N . GLN A 1 175 ? 16.235 1.902 5.958 1.00 85.38 175 GLN A N 1
ATOM 1256 C CA . GLN A 1 175 ? 16.216 1.645 4.508 1.00 85.38 175 GLN A CA 1
ATOM 1257 C C . GLN A 1 175 ? 15.281 2.571 3.729 1.00 85.38 175 GLN A C 1
ATOM 1259 O O . GLN A 1 175 ? 15.737 3.367 2.916 1.00 85.38 175 GLN A O 1
ATOM 1264 N N . ASP A 1 176 ? 13.987 2.498 4.016 1.00 86.88 176 ASP A N 1
ATOM 1265 C CA . ASP A 1 176 ? 12.922 3.140 3.263 1.00 86.88 176 ASP A CA 1
ATOM 1266 C C . ASP A 1 176 ? 11.818 3.619 4.213 1.00 86.88 176 ASP A C 1
ATOM 1268 O O . ASP A 1 176 ? 11.504 2.956 5.204 1.00 86.88 176 ASP A O 1
ATOM 1272 N N . GLY A 1 177 ? 11.163 4.730 3.863 1.00 89.12 177 GLY A N 1
ATOM 1273 C CA . GLY A 1 177 ? 10.035 5.258 4.639 1.00 89.12 177 GLY A CA 1
ATOM 1274 C C . GLY A 1 177 ? 8.833 4.309 4.738 1.00 89.12 177 GLY A C 1
ATOM 1275 O O . GLY A 1 177 ? 8.496 3.594 3.786 1.00 89.12 177 GLY A O 1
ATOM 1276 N N . GLY A 1 178 ? 8.174 4.350 5.899 1.00 92.06 178 GLY A N 1
ATOM 1277 C CA . GLY A 1 178 ? 6.995 3.548 6.226 1.00 92.06 178 GLY A CA 1
ATOM 1278 C C . GLY A 1 178 ? 7.314 2.105 6.619 1.00 92.06 178 GLY A C 1
ATOM 1279 O O . GLY A 1 178 ? 8.467 1.678 6.631 1.00 92.06 178 GLY A O 1
ATOM 1280 N N . THR A 1 179 ? 6.272 1.354 6.967 1.00 92.56 179 THR A N 1
ATOM 1281 C CA . THR A 1 179 ? 6.348 -0.090 7.197 1.00 92.56 179 THR A CA 1
ATOM 1282 C C . THR A 1 179 ? 4.990 -0.777 7.007 1.00 92.56 179 THR A C 1
ATOM 1284 O O . THR A 1 179 ? 3.958 -0.132 6.839 1.00 92.56 179 THR A O 1
ATOM 1287 N N . PHE A 1 180 ? 4.976 -2.103 7.020 1.00 92.06 180 PHE A N 1
ATOM 1288 C CA . PHE A 1 180 ? 3.768 -2.909 6.982 1.00 92.06 180 PHE A CA 1
ATOM 1289 C C . PHE A 1 180 ? 3.116 -2.972 8.356 1.00 92.06 180 PHE A C 1
ATOM 1291 O O . PHE A 1 180 ? 3.790 -3.095 9.382 1.00 92.06 180 PHE A O 1
ATOM 1298 N N . THR A 1 181 ? 1.787 -2.908 8.358 1.00 95.06 181 THR A N 1
ATOM 1299 C CA . THR A 1 181 ? 0.989 -2.968 9.579 1.00 95.06 181 THR A CA 1
ATOM 1300 C C . THR A 1 181 ? -0.076 -4.044 9.476 1.00 95.06 181 THR A C 1
ATOM 1302 O O . THR A 1 181 ? -0.620 -4.283 8.399 1.00 95.06 181 THR A O 1
ATOM 1305 N N . SER A 1 182 ? -0.391 -4.648 10.615 1.00 95.88 182 SER A N 1
ATOM 1306 C CA . SER A 1 182 ? -1.548 -5.521 10.801 1.00 95.88 182 SER A CA 1
ATOM 1307 C C . SER A 1 182 ? -2.297 -5.086 12.049 1.00 95.88 182 SER A C 1
ATOM 1309 O O . SER A 1 182 ? -1.699 -4.549 12.980 1.00 95.88 182 SER A O 1
ATOM 1311 N N . VAL A 1 183 ? -3.606 -5.313 12.088 1.00 97.00 183 VAL A N 1
ATOM 1312 C CA . VAL A 1 183 ? -4.449 -4.912 13.218 1.00 97.00 183 VAL A CA 1
ATOM 1313 C C . VAL A 1 183 ? -5.138 -6.133 13.802 1.00 97.00 183 VAL A C 1
ATOM 1315 O O . VAL A 1 183 ? -5.594 -7.008 13.071 1.00 97.00 183 VAL A O 1
ATOM 1318 N N . SER A 1 184 ? -5.228 -6.177 15.126 1.00 95.69 184 SER A N 1
ATOM 1319 C CA . SER A 1 184 ? -6.074 -7.119 15.855 1.00 95.69 184 SER A CA 1
ATOM 1320 C C . SER A 1 184 ? -6.997 -6.363 16.796 1.00 95.69 184 SER A C 1
ATOM 1322 O O . SER A 1 184 ? -6.562 -5.397 17.420 1.00 95.69 184 SER A O 1
ATOM 1324 N N . SER A 1 185 ? -8.238 -6.814 16.943 1.00 93.81 185 SER A N 1
ATOM 1325 C CA . SER A 1 185 ? -9.204 -6.270 17.903 1.00 93.81 185 SER A CA 1
ATOM 1326 C C . SER A 1 185 ? -10.190 -7.349 18.348 1.00 93.81 185 SER A C 1
ATOM 1328 O O . SER A 1 185 ? -10.322 -8.384 17.692 1.00 93.81 185 SER A O 1
ATOM 1330 N N . ASN A 1 186 ? -10.919 -7.097 19.437 1.00 91.44 186 ASN A N 1
ATOM 1331 C CA . ASN A 1 186 ? -12.112 -7.870 19.775 1.00 91.44 186 ASN A CA 1
ATOM 1332 C C . ASN A 1 186 ? -13.351 -7.199 19.161 1.00 91.44 186 ASN A C 1
ATOM 1334 O O . ASN A 1 186 ? -14.115 -6.508 19.839 1.00 91.44 186 ASN A O 1
ATOM 1338 N N . GLY A 1 187 ? -13.494 -7.326 17.839 1.00 90.88 187 GLY A N 1
ATOM 1339 C CA . GLY A 1 187 ? -14.543 -6.640 17.084 1.00 90.88 187 GLY A CA 1
ATOM 1340 C C . GLY A 1 187 ? -14.447 -5.122 17.252 1.00 90.88 187 GLY A C 1
ATOM 1341 O O . GLY A 1 187 ? -13.398 -4.533 16.987 1.00 90.88 187 GLY A O 1
ATOM 1342 N N . THR A 1 188 ? -15.538 -4.510 17.712 1.00 96.06 188 THR A N 1
ATOM 1343 C CA . THR A 1 188 ? -15.648 -3.071 18.000 1.00 96.06 188 THR A CA 1
ATOM 1344 C C . THR A 1 188 ? -15.485 -2.749 19.493 1.00 96.06 188 THR A C 1
ATOM 1346 O O . THR A 1 188 ? -15.747 -1.625 19.915 1.00 96.06 188 THR A O 1
ATOM 1349 N N . GLN A 1 189 ? -15.048 -3.696 20.334 1.00 95.00 189 GLN A N 1
ATOM 1350 C CA . GLN A 1 189 ? -14.871 -3.432 21.763 1.00 95.00 189 GLN A CA 1
ATOM 1351 C C . GLN A 1 189 ? -13.783 -2.371 21.998 1.00 95.00 189 GLN A C 1
ATOM 1353 O O . GLN A 1 189 ? -12.625 -2.533 21.599 1.00 95.00 189 GLN A O 1
ATOM 1358 N N . ALA A 1 190 ? -14.151 -1.292 22.694 1.00 93.56 190 ALA A N 1
ATOM 1359 C CA . ALA A 1 190 ? -13.249 -0.191 23.008 1.00 93.56 190 ALA A CA 1
ATOM 1360 C C . ALA A 1 190 ? -11.997 -0.656 23.768 1.00 93.56 190 ALA A C 1
ATOM 1362 O O . ALA A 1 190 ? -12.070 -1.497 24.661 1.00 93.56 190 ALA A O 1
ATOM 1363 N N . GLY A 1 191 ? -10.841 -0.094 23.401 1.00 91.12 191 GLY A N 1
ATOM 1364 C CA . GLY A 1 191 ? -9.554 -0.369 24.050 1.00 91.12 191 GLY A CA 1
ATOM 1365 C C . GLY A 1 191 ? -8.887 -1.693 23.661 1.00 91.12 191 GLY A C 1
ATOM 1366 O O . GLY A 1 191 ? -7.788 -1.959 24.133 1.00 91.12 191 GLY A O 1
ATOM 1367 N N . THR A 1 192 ? -9.502 -2.509 22.797 1.00 94.00 192 THR A N 1
ATOM 1368 C CA . THR A 1 192 ? -8.949 -3.825 22.412 1.00 94.00 192 THR A CA 1
ATOM 1369 C C . THR A 1 192 ? -8.130 -3.809 21.122 1.00 94.00 192 THR A C 1
ATOM 1371 O O . THR A 1 192 ? -7.435 -4.779 20.826 1.00 94.00 192 THR A O 1
ATOM 1374 N N . THR A 1 193 ? -8.207 -2.730 20.340 1.00 97.31 193 THR A N 1
ATOM 1375 C CA . THR A 1 193 ? -7.525 -2.639 19.047 1.00 97.31 193 THR A CA 1
ATOM 1376 C C . THR A 1 193 ? -6.035 -2.350 19.216 1.00 97.31 193 THR A C 1
ATOM 1378 O O . THR A 1 193 ? -5.646 -1.322 19.779 1.00 97.31 193 THR A O 1
ATOM 1381 N N . ILE A 1 194 ? -5.207 -3.228 18.652 1.00 98.00 194 ILE A N 1
ATOM 1382 C CA . ILE A 1 194 ? -3.747 -3.134 18.635 1.00 98.00 194 ILE A CA 1
ATOM 1383 C C . ILE A 1 194 ? -3.267 -3.075 17.187 1.00 98.00 194 ILE A C 1
ATOM 1385 O O . ILE A 1 194 ? -3.639 -3.914 16.365 1.00 98.00 194 ILE A O 1
ATOM 1389 N N . ILE A 1 195 ? -2.414 -2.097 16.894 1.00 98.50 195 ILE A N 1
ATOM 1390 C CA . ILE A 1 195 ? -1.708 -1.970 15.621 1.00 98.50 195 ILE A CA 1
ATOM 1391 C C . ILE A 1 195 ? -0.321 -2.581 15.789 1.00 98.50 195 ILE A C 1
ATOM 1393 O O . ILE A 1 195 ? 0.482 -2.105 16.591 1.00 98.50 195 ILE A O 1
ATOM 1397 N N . TRP A 1 196 ? -0.035 -3.612 15.008 1.00 97.88 196 TRP A N 1
ATOM 1398 C CA . TRP A 1 196 ? 1.248 -4.298 14.960 1.00 97.88 196 TRP A CA 1
ATOM 1399 C C . TRP A 1 196 ? 2.044 -3.819 13.760 1.00 97.88 196 TRP A C 1
ATOM 1401 O O . TRP A 1 196 ? 1.508 -3.718 12.657 1.00 97.88 196 TRP A O 1
ATOM 1411 N N . ALA A 1 197 ? 3.328 -3.558 13.963 1.00 96.69 197 ALA A N 1
ATOM 1412 C CA . ALA A 1 197 ? 4.224 -3.104 12.912 1.00 96.69 197 ALA A CA 1
ATOM 1413 C C . ALA A 1 197 ? 5.615 -3.687 13.110 1.00 96.69 197 ALA A C 1
ATOM 1415 O O . ALA A 1 197 ? 6.081 -3.825 14.238 1.00 96.69 197 ALA A O 1
ATOM 1416 N N . THR A 1 198 ? 6.311 -3.995 12.024 1.00 93.88 198 THR A N 1
ATOM 1417 C CA . THR A 1 198 ? 7.710 -4.429 12.092 1.00 93.88 198 THR A CA 1
ATOM 1418 C C . THR A 1 198 ? 8.618 -3.314 11.617 1.00 93.88 198 THR A C 1
ATOM 1420 O O . THR A 1 198 ? 8.398 -2.760 10.550 1.00 93.88 198 THR A O 1
ATOM 1423 N N . GLY A 1 199 ? 9.646 -2.957 12.377 1.00 90.06 199 GLY A N 1
ATOM 1424 C CA . GLY A 1 199 ? 10.673 -2.048 11.874 1.00 90.06 199 GLY A CA 1
ATOM 1425 C C . GLY A 1 199 ? 11.426 -2.668 10.696 1.00 90.06 199 GLY A C 1
ATOM 1426 O O . GLY A 1 199 ? 11.475 -3.887 10.534 1.00 90.06 199 GLY A O 1
ATOM 1427 N N . ARG A 1 200 ? 12.054 -1.832 9.879 1.00 89.38 200 ARG A N 1
ATOM 1428 C CA . ARG A 1 200 ? 13.086 -2.273 8.938 1.00 89.38 200 ARG A CA 1
ATOM 1429 C C . ARG A 1 200 ? 14.475 -2.211 9.574 1.00 89.38 200 ARG A C 1
ATOM 1431 O O . ARG A 1 200 ? 14.677 -1.398 10.480 1.00 89.38 200 ARG A O 1
ATOM 1438 N N . PRO A 1 201 ? 15.441 -3.001 9.076 1.00 88.44 201 PRO A N 1
ATOM 1439 C CA . PRO A 1 201 ? 16.830 -2.939 9.514 1.00 88.44 201 PRO A CA 1
ATOM 1440 C C . PRO A 1 201 ? 17.360 -1.508 9.467 1.00 88.44 201 PRO A C 1
ATOM 1442 O O . PRO A 1 201 ? 17.424 -0.888 8.408 1.00 88.44 201 PRO A O 1
ATOM 1445 N N . THR A 1 202 ? 17.740 -0.968 10.616 1.00 81.56 202 THR A N 1
ATOM 1446 C CA . THR A 1 202 ? 18.431 0.319 10.691 1.00 81.56 202 THR A CA 1
ATOM 1447 C C . THR A 1 202 ? 19.818 0.129 10.096 1.00 81.56 202 THR A C 1
ATOM 1449 O O . THR A 1 202 ? 20.477 -0.819 10.476 1.00 81.56 202 THR A O 1
ATOM 1452 N N . GLY A 1 203 ? 20.308 0.967 9.178 1.00 71.06 203 GLY A N 1
ATOM 1453 C CA . GLY A 1 203 ? 21.631 0.784 8.535 1.00 71.06 203 GLY A CA 1
ATOM 1454 C C . GLY A 1 203 ? 22.855 0.837 9.476 1.00 71.06 203 GLY A C 1
ATOM 1455 O O . GLY A 1 203 ? 23.984 0.963 9.015 1.00 71.06 203 GLY A O 1
ATOM 1456 N N . THR A 1 204 ? 22.634 0.775 10.785 1.00 69.06 204 THR A N 1
ATOM 1457 C CA . THR A 1 204 ? 23.590 0.841 11.882 1.00 69.06 204 THR A CA 1
ATOM 1458 C C . THR A 1 204 ? 23.522 -0.450 12.706 1.00 69.06 204 THR A C 1
ATOM 1460 O O . THR A 1 204 ? 22.438 -0.937 13.026 1.00 69.06 204 THR A O 1
ATOM 1463 N N . GLY A 1 205 ? 24.684 -0.997 13.077 1.00 69.62 205 GLY A N 1
ATOM 1464 C CA . GLY A 1 205 ? 24.800 -2.184 13.935 1.00 69.62 205 GLY A CA 1
ATOM 1465 C C . GLY A 1 205 ? 25.451 -3.401 13.260 1.00 69.62 205 GLY A C 1
ATOM 1466 O O . GLY A 1 205 ? 25.757 -3.362 12.066 1.00 69.62 205 GLY A O 1
ATOM 1467 N N . PRO A 1 206 ? 25.709 -4.479 14.028 1.00 69.88 206 PRO A N 1
ATOM 1468 C CA . PRO A 1 206 ? 26.318 -5.699 13.508 1.00 69.88 206 PRO A CA 1
ATOM 1469 C C . PRO A 1 206 ? 25.362 -6.436 12.559 1.00 69.88 206 PRO A C 1
ATOM 1471 O O . PRO A 1 206 ? 24.161 -6.519 12.805 1.00 69.88 206 PRO A O 1
ATOM 1474 N N . ASN A 1 207 ? 25.903 -6.988 11.472 1.00 77.56 207 ASN A N 1
ATOM 1475 C CA . ASN A 1 207 ? 25.154 -7.789 10.501 1.00 77.56 207 ASN A CA 1
ATOM 1476 C C . ASN A 1 207 ? 25.050 -9.254 10.991 1.00 77.56 207 ASN A C 1
ATOM 1478 O O . ASN A 1 207 ? 26.084 -9.814 11.364 1.00 77.56 207 ASN A O 1
ATOM 1482 N N . PRO A 1 208 ? 23.861 -9.898 10.987 1.00 82.44 208 PRO A N 1
ATOM 1483 C CA . PRO A 1 208 ? 22.566 -9.394 10.519 1.00 82.44 208 PRO A CA 1
ATOM 1484 C C . PRO A 1 208 ? 21.896 -8.442 11.507 1.00 82.44 208 PRO A C 1
ATOM 1486 O O . PRO A 1 208 ? 21.837 -8.697 12.707 1.00 82.44 208 PRO A O 1
ATOM 1489 N N . ILE A 1 209 ? 21.335 -7.361 10.965 1.00 87.75 209 ILE A N 1
ATOM 1490 C CA . ILE A 1 209 ? 20.748 -6.279 11.754 1.00 87.75 209 ILE A CA 1
ATOM 1491 C C . ILE A 1 209 ? 19.401 -6.717 12.314 1.00 87.75 209 ILE A C 1
ATOM 1493 O O . ILE A 1 209 ? 18.598 -7.337 11.613 1.00 87.75 209 ILE A O 1
ATOM 1497 N N . ALA A 1 210 ? 19.154 -6.390 13.581 1.00 88.69 210 ALA A N 1
ATOM 1498 C CA . ALA A 1 210 ? 17.911 -6.703 14.265 1.00 88.69 210 ALA A CA 1
ATOM 1499 C C . ALA A 1 210 ? 16.696 -6.042 13.594 1.00 88.69 210 ALA A C 1
ATOM 1501 O O . ALA A 1 210 ? 16.738 -4.894 13.154 1.00 88.69 210 ALA A O 1
ATOM 1502 N N . VAL A 1 211 ? 15.589 -6.778 13.569 1.00 91.38 211 VAL A N 1
ATOM 1503 C CA . VAL A 1 211 ? 14.268 -6.267 13.203 1.00 91.38 211 VAL A CA 1
ATOM 1504 C C . VAL A 1 211 ? 13.363 -6.401 14.415 1.00 91.38 211 VAL A C 1
ATOM 1506 O O . VAL A 1 211 ? 13.269 -7.485 14.995 1.00 91.38 211 VAL A O 1
ATOM 1509 N N . ASN A 1 212 ? 12.692 -5.312 14.781 1.00 93.38 212 ASN A N 1
ATOM 1510 C CA . ASN A 1 212 ? 11.803 -5.258 15.937 1.00 93.38 212 ASN A CA 1
ATOM 1511 C C . ASN A 1 212 ? 10.334 -5.351 15.522 1.00 93.38 212 ASN A C 1
ATOM 1513 O O . ASN A 1 212 ? 9.940 -4.805 14.493 1.00 93.38 212 ASN A O 1
ATOM 1517 N N . LEU A 1 213 ? 9.530 -6.010 16.351 1.00 96.25 213 LEU A N 1
ATOM 1518 C CA . LEU A 1 213 ? 8.076 -5.892 16.359 1.00 96.25 213 LEU A CA 1
ATOM 1519 C C . LEU A 1 213 ? 7.688 -4.784 17.337 1.00 96.25 213 LEU A C 1
ATOM 1521 O O . LEU A 1 213 ? 8.206 -4.745 18.450 1.00 96.25 213 LEU A O 1
ATOM 1525 N N . TYR A 1 214 ? 6.744 -3.946 16.931 1.00 97.44 214 TYR A N 1
ATOM 1526 C CA . TYR A 1 214 ? 6.113 -2.904 17.727 1.00 97.44 214 TYR A CA 1
ATOM 1527 C C . TYR A 1 214 ? 4.609 -3.163 17.801 1.00 97.44 214 TYR A C 1
ATOM 1529 O O . TYR A 1 214 ? 4.005 -3.614 16.824 1.00 97.44 214 TYR A O 1
ATOM 1537 N N . ALA A 1 215 ? 4.005 -2.842 18.941 1.00 97.62 215 ALA A N 1
ATOM 1538 C CA . ALA A 1 215 ? 2.564 -2.869 19.142 1.00 97.62 215 ALA A CA 1
ATOM 1539 C C . ALA A 1 215 ? 2.103 -1.535 19.726 1.00 97.62 215 ALA A C 1
ATOM 1541 O O . ALA A 1 215 ? 2.625 -1.098 20.752 1.00 97.62 215 ALA A O 1
ATOM 1542 N N . PHE A 1 216 ? 1.113 -0.908 19.100 1.00 98.50 216 PHE A N 1
ATOM 1543 C CA . PHE A 1 216 ? 0.536 0.359 19.541 1.00 98.50 216 PHE A CA 1
ATOM 1544 C C . PHE A 1 216 ? -0.944 0.180 19.860 1.00 98.50 216 PHE A C 1
ATOM 1546 O O . PHE A 1 216 ? -1.660 -0.493 19.116 1.00 98.50 216 PHE A O 1
ATOM 1553 N N . ALA A 1 217 ? -1.425 0.813 20.927 1.00 98.00 217 ALA A N 1
ATOM 1554 C CA . ALA A 1 217 ? -2.860 0.962 21.123 1.00 98.00 217 ALA A CA 1
ATOM 1555 C C . ALA A 1 217 ? -3.414 1.868 20.017 1.00 98.00 217 ALA A C 1
ATOM 1557 O O . ALA A 1 217 ? -2.873 2.943 19.759 1.00 98.00 217 ALA A O 1
ATOM 1558 N N . ALA A 1 218 ? -4.498 1.443 19.365 1.00 97.56 218 ALA A N 1
ATOM 1559 C CA . ALA A 1 218 ? -5.108 2.235 18.296 1.00 97.56 218 ALA A CA 1
ATOM 1560 C C . ALA A 1 218 ? -5.916 3.435 18.824 1.00 97.56 218 ALA A C 1
ATOM 1562 O O . ALA A 1 218 ? -6.243 4.333 18.053 1.00 97.56 218 ALA A O 1
ATOM 1563 N N . THR A 1 219 ? -6.233 3.453 20.124 1.00 95.56 219 THR A N 1
ATOM 1564 C CA . THR A 1 219 ? -6.890 4.582 20.788 1.00 95.56 219 THR A CA 1
ATOM 1565 C C . THR A 1 219 ? -5.839 5.604 21.231 1.00 95.56 219 THR A C 1
ATOM 1567 O O . THR A 1 219 ? -5.014 5.283 22.092 1.00 95.56 219 THR A O 1
ATOM 1570 N N . PRO A 1 220 ? -5.856 6.831 20.690 1.00 96.56 220 PRO A N 1
ATOM 1571 C CA . PRO A 1 220 ? -4.894 7.854 21.062 1.00 96.56 220 PRO A CA 1
ATOM 1572 C C . PRO A 1 220 ? -5.156 8.412 22.467 1.00 96.56 220 PRO A C 1
ATOM 1574 O O . PRO A 1 220 ? -6.299 8.612 22.873 1.00 96.56 220 PRO A O 1
ATOM 1577 N N . SER A 1 221 ? -4.079 8.739 23.178 1.00 96.44 221 SER A N 1
ATOM 1578 C CA . SER A 1 221 ? -4.084 9.542 24.402 1.00 96.44 221 SER A CA 1
ATOM 1579 C C . SER A 1 221 ? -3.397 10.872 24.103 1.00 96.44 221 SER A C 1
ATOM 1581 O O . SER A 1 221 ? -2.233 10.894 23.699 1.00 96.44 221 SER A O 1
ATOM 1583 N N . GLY A 1 222 ? -4.134 11.984 24.191 1.00 95.69 222 GLY A N 1
ATOM 1584 C CA . GLY A 1 222 ? -3.616 13.307 23.811 1.00 95.69 222 GLY A CA 1
ATOM 1585 C C . GLY A 1 222 ? -3.139 13.388 22.351 1.00 95.69 222 GLY A C 1
ATOM 1586 O O . GLY A 1 222 ? -2.135 14.034 22.068 1.00 95.69 222 GLY A O 1
ATOM 1587 N N . GLY A 1 223 ? -3.796 12.670 21.431 1.00 97.19 223 GLY A N 1
ATOM 1588 C CA . GLY A 1 223 ? -3.410 12.596 20.012 1.00 97.19 223 GLY A CA 1
ATOM 1589 C C . GLY A 1 223 ? -2.226 11.668 19.704 1.00 97.19 223 GLY A C 1
ATOM 1590 O O . GLY A 1 223 ? -1.876 11.495 18.535 1.00 97.19 223 GLY A O 1
ATOM 1591 N N . THR A 1 224 ? -1.630 11.034 20.719 1.00 98.50 224 THR A N 1
ATOM 1592 C CA . THR A 1 224 ? -0.517 10.087 20.556 1.00 98.50 224 THR A CA 1
ATOM 1593 C C . THR A 1 224 ? -1.002 8.650 20.704 1.00 98.50 224 THR A C 1
ATOM 1595 O O . THR A 1 224 ? -1.734 8.355 21.644 1.00 98.50 224 THR A O 1
ATOM 1598 N N . LEU A 1 225 ? -0.584 7.744 19.817 1.00 98.69 225 LEU A N 1
ATOM 1599 C CA . LEU A 1 225 ? -0.838 6.302 19.948 1.00 98.69 225 LEU A CA 1
ATOM 1600 C C . LEU A 1 225 ? 0.165 5.689 20.947 1.00 98.69 225 LEU A C 1
ATOM 1602 O O . LEU A 1 225 ? 1.366 5.691 20.656 1.00 98.69 225 LEU A O 1
ATOM 1606 N N . PRO A 1 226 ? -0.275 5.178 22.114 1.00 98.19 226 PRO A N 1
ATOM 1607 C CA . PRO A 1 226 ? 0.629 4.595 23.106 1.00 98.19 226 PRO A CA 1
ATOM 1608 C C . PRO A 1 226 ? 1.344 3.344 22.582 1.00 98.19 226 PRO A C 1
ATOM 1610 O O . PRO A 1 226 ? 0.702 2.445 22.036 1.00 98.19 226 PRO A O 1
ATOM 1613 N N . LEU A 1 227 ? 2.660 3.250 22.796 1.00 97.56 227 LEU A N 1
ATOM 1614 C CA . LEU A 1 227 ? 3.421 2.016 22.578 1.00 97.56 227 LEU A CA 1
ATOM 1615 C C . LEU A 1 227 ? 3.106 1.030 23.712 1.00 97.56 227 LEU A C 1
ATOM 1617 O O . LEU A 1 227 ? 3.348 1.328 24.877 1.00 97.56 227 LEU A O 1
ATOM 1621 N N . LEU A 1 228 ? 2.582 -0.141 23.364 1.00 95.81 228 LEU A N 1
ATOM 1622 C CA . LEU A 1 228 ? 2.248 -1.213 24.306 1.00 95.81 228 LEU A CA 1
ATOM 1623 C C . LEU A 1 228 ? 3.394 -2.212 24.466 1.00 95.81 228 LEU A C 1
ATOM 1625 O O . LEU A 1 228 ? 3.617 -2.739 25.552 1.00 95.81 228 LEU A O 1
ATOM 1629 N N . PHE A 1 229 ? 4.097 -2.502 23.372 1.00 94.94 229 PHE A N 1
ATOM 1630 C CA . PHE A 1 229 ? 5.130 -3.530 23.335 1.00 94.94 229 PHE A CA 1
ATOM 1631 C C . PHE A 1 229 ? 6.149 -3.245 22.235 1.00 94.94 229 PHE A C 1
ATOM 1633 O O . PHE A 1 229 ? 5.795 -2.775 21.153 1.00 94.94 229 PHE A O 1
ATOM 1640 N N . SER A 1 230 ? 7.411 -3.579 22.498 1.00 94.69 230 SER A N 1
ATOM 1641 C CA . SER A 1 230 ? 8.460 -3.631 21.486 1.00 94.69 230 SER A CA 1
ATOM 1642 C C . SER A 1 230 ? 9.488 -4.695 21.853 1.00 94.69 230 SER A C 1
ATOM 1644 O O . SER A 1 230 ? 9.967 -4.721 22.985 1.00 94.69 230 SER A O 1
ATOM 1646 N N . SER A 1 231 ? 9.862 -5.547 20.901 1.00 92.62 231 SER A N 1
ATOM 1647 C CA . SER A 1 231 ? 10.929 -6.538 21.087 1.00 92.62 231 SER A CA 1
ATOM 1648 C C . SER A 1 231 ? 11.551 -6.943 19.755 1.00 92.62 231 SER A C 1
ATOM 1650 O O . SER A 1 231 ? 10.930 -6.801 18.698 1.00 92.62 231 SER A O 1
ATOM 1652 N N . GLN A 1 232 ? 12.769 -7.479 19.798 1.00 92.62 232 GLN A N 1
ATOM 1653 C CA . GLN A 1 232 ? 13.407 -8.053 18.624 1.00 92.62 232 GLN A CA 1
ATOM 1654 C C . GLN A 1 232 ? 12.606 -9.262 18.128 1.00 92.62 232 GLN A C 1
ATOM 1656 O O . GLN A 1 232 ? 12.445 -10.265 18.821 1.00 92.62 232 GLN A O 1
ATOM 1661 N N . ALA A 1 233 ? 12.145 -9.182 16.886 1.00 92.38 233 ALA A N 1
ATOM 1662 C CA . ALA A 1 233 ? 11.401 -10.236 16.213 1.00 92.38 233 ALA A CA 1
ATOM 1663 C C . ALA A 1 233 ? 12.263 -11.059 15.256 1.00 92.38 233 ALA A C 1
ATOM 1665 O O . ALA A 1 233 ? 11.883 -12.160 14.865 1.00 92.38 233 ALA A O 1
ATOM 1666 N N . GLY A 1 234 ? 13.448 -10.578 14.897 1.00 90.69 234 GLY A N 1
ATOM 1667 C CA . GLY A 1 234 ? 14.332 -11.304 14.000 1.00 90.69 234 GLY A CA 1
ATOM 1668 C C . GLY A 1 234 ? 15.560 -10.507 13.615 1.00 90.69 234 GLY A C 1
ATOM 1669 O O . GLY A 1 234 ? 15.983 -9.594 14.330 1.00 90.69 234 GLY A O 1
ATOM 1670 N N . SER A 1 235 ? 16.135 -10.871 12.477 1.00 90.19 235 SER A N 1
ATOM 1671 C CA . SER A 1 235 ? 17.231 -10.133 11.869 1.00 90.19 235 SER A CA 1
ATOM 1672 C C . SER A 1 235 ? 17.155 -10.183 10.347 1.00 90.19 235 SER A C 1
ATOM 1674 O O . SER A 1 235 ? 16.416 -10.981 9.758 1.00 90.19 235 SER A O 1
ATOM 1676 N N . TRP A 1 236 ? 17.912 -9.302 9.706 1.00 89.44 236 TRP A N 1
ATOM 1677 C CA . TRP A 1 236 ? 17.998 -9.202 8.261 1.00 89.44 236 TRP A CA 1
ATOM 1678 C C . TRP A 1 236 ? 19.451 -8.951 7.836 1.00 89.44 236 TRP A C 1
ATOM 1680 O O . TRP A 1 236 ? 20.094 -8.040 8.362 1.00 89.44 236 TRP A O 1
ATOM 1690 N N . PRO A 1 237 ? 19.996 -9.744 6.899 1.00 85.31 237 PRO A N 1
ATOM 1691 C CA . PRO A 1 237 ? 21.407 -9.661 6.534 1.00 85.31 237 PRO A CA 1
ATOM 1692 C C . PRO A 1 237 ? 21.702 -8.549 5.522 1.00 85.31 237 PRO A C 1
ATOM 1694 O O . PRO A 1 237 ? 22.840 -8.101 5.410 1.00 85.31 237 PRO A O 1
ATOM 1697 N N . ASN A 1 238 ? 20.698 -8.106 4.757 1.00 79.88 238 ASN A N 1
ATOM 1698 C CA . ASN A 1 238 ? 20.892 -7.124 3.696 1.00 79.88 238 ASN A CA 1
ATOM 1699 C C . ASN A 1 238 ? 20.446 -5.730 4.145 1.00 79.88 238 ASN A C 1
ATOM 1701 O O . ASN A 1 238 ? 19.272 -5.385 4.056 1.00 79.88 238 ASN A O 1
ATOM 1705 N N . THR A 1 239 ? 21.394 -4.919 4.593 1.00 68.88 239 THR A N 1
ATOM 1706 C CA . THR A 1 239 ? 21.140 -3.577 5.133 1.00 68.88 239 THR A CA 1
ATOM 1707 C C . THR A 1 239 ? 20.792 -2.550 4.059 1.00 68.88 239 THR A C 1
ATOM 1709 O O . THR A 1 239 ? 20.163 -1.544 4.371 1.00 68.88 239 THR A O 1
ATOM 1712 N N . GLY A 1 240 ? 21.120 -2.828 2.798 1.00 66.81 240 GLY A N 1
ATOM 1713 C CA . GLY A 1 240 ? 20.768 -1.994 1.654 1.00 66.81 240 GLY A CA 1
ATOM 1714 C C . GLY A 1 240 ? 19.508 -2.440 0.899 1.00 66.81 240 GLY A C 1
ATOM 1715 O O . GLY A 1 240 ? 18.932 -1.668 0.141 1.00 66.81 240 GLY A O 1
ATOM 1716 N N . GLY A 1 241 ? 19.071 -3.685 1.076 1.00 67.94 241 GLY A N 1
ATOM 1717 C CA . GLY A 1 241 ? 17.906 -4.237 0.382 1.00 67.94 241 GLY A CA 1
ATOM 1718 C C . GLY A 1 241 ? 16.620 -4.038 1.172 1.00 67.94 241 GLY A C 1
ATOM 1719 O O . GLY A 1 241 ? 16.608 -4.310 2.364 1.00 67.94 241 GLY A O 1
ATOM 1720 N N . GLY A 1 242 ? 15.533 -3.637 0.508 1.00 73.62 242 GLY A N 1
ATOM 1721 C CA . GLY A 1 242 ? 14.248 -3.353 1.156 1.00 73.62 242 GLY A CA 1
ATOM 1722 C C . GLY A 1 242 ? 13.633 -4.576 1.841 1.00 73.62 242 GLY A C 1
ATOM 1723 O O . GLY A 1 242 ? 13.038 -5.434 1.184 1.00 73.62 242 GLY A O 1
ATOM 1724 N N . ALA A 1 243 ? 13.763 -4.649 3.167 1.00 83.94 243 ALA A N 1
ATOM 1725 C CA . ALA A 1 243 ? 13.113 -5.667 3.977 1.00 83.94 243 ALA A CA 1
ATOM 1726 C C . ALA A 1 243 ? 11.587 -5.484 3.912 1.00 83.94 243 ALA A C 1
ATOM 1728 O O . ALA A 1 243 ? 11.040 -4.465 4.350 1.00 83.94 243 ALA A O 1
ATOM 1729 N N . ASN A 1 244 ? 10.905 -6.494 3.371 1.00 84.94 244 ASN A N 1
ATOM 1730 C CA . ASN A 1 244 ? 9.448 -6.586 3.349 1.00 84.94 244 ASN A CA 1
ATOM 1731 C C . ASN A 1 244 ? 9.024 -7.640 4.360 1.00 84.94 244 ASN A C 1
ATOM 1733 O O . ASN A 1 244 ? 8.893 -8.819 4.042 1.00 84.94 244 ASN A O 1
ATOM 1737 N N . ILE A 1 245 ? 8.880 -7.197 5.602 1.00 89.25 245 ILE A N 1
ATOM 1738 C CA . ILE A 1 245 ? 8.428 -8.026 6.709 1.00 89.25 245 ILE A CA 1
ATOM 1739 C C . ILE A 1 245 ? 7.030 -7.539 7.064 1.00 89.25 245 ILE A C 1
ATOM 1741 O O . ILE A 1 245 ? 6.824 -6.344 7.259 1.00 89.25 245 ILE A O 1
ATOM 1745 N N . VAL A 1 246 ? 6.077 -8.466 7.101 1.00 91.31 246 VAL A N 1
ATOM 1746 C CA . VAL A 1 246 ? 4.681 -8.195 7.441 1.00 91.31 246 VAL A CA 1
ATOM 1747 C C . VAL A 1 246 ? 4.354 -9.002 8.694 1.00 91.31 246 VAL A C 1
ATOM 1749 O O . VAL A 1 246 ? 4.466 -10.231 8.648 1.00 91.31 246 VAL A O 1
ATOM 1752 N N . PRO A 1 247 ? 3.979 -8.367 9.820 1.00 94.56 247 PRO A N 1
ATOM 1753 C CA . PRO A 1 247 ? 3.480 -9.114 10.963 1.00 94.56 247 PRO A CA 1
ATOM 1754 C C . PRO A 1 247 ? 2.117 -9.709 10.609 1.00 94.56 247 PRO A C 1
ATOM 1756 O O . PRO A 1 247 ? 1.259 -9.015 10.072 1.00 94.56 247 PRO A O 1
ATOM 1759 N N . VAL A 1 248 ? 1.886 -10.976 10.931 1.00 94.94 248 VAL A N 1
ATOM 1760 C CA . VAL A 1 248 ? 0.573 -11.618 10.780 1.00 94.94 248 VAL A CA 1
ATOM 1761 C C . VAL A 1 248 ? 0.010 -11.873 12.166 1.00 94.94 248 VAL A C 1
ATOM 1763 O O . VAL A 1 248 ? 0.723 -12.377 13.027 1.00 94.94 248 VAL A O 1
ATOM 1766 N N . VAL A 1 249 ? -1.259 -11.537 12.390 1.00 93.88 249 VAL A N 1
ATOM 1767 C CA . VAL A 1 249 ? -1.936 -11.809 13.663 1.00 93.88 249 VAL A CA 1
ATOM 1768 C C . VAL A 1 249 ? -3.045 -12.817 13.429 1.00 93.88 249 VAL A C 1
ATOM 1770 O O . VAL A 1 249 ? -3.923 -12.587 12.602 1.00 93.88 249 VAL A O 1
ATOM 1773 N N . ALA A 1 250 ? -3.006 -13.934 14.147 1.00 90.50 250 ALA A N 1
ATOM 1774 C CA . ALA A 1 250 ? -4.015 -14.980 14.047 1.00 90.50 250 ALA A CA 1
ATOM 1775 C C . ALA A 1 250 ? -4.136 -15.733 15.373 1.00 90.50 250 ALA A C 1
ATOM 1777 O O . ALA A 1 250 ? -3.131 -16.057 16.002 1.00 90.50 250 ALA A O 1
ATOM 1778 N N . ASN A 1 251 ? -5.369 -16.031 15.792 1.00 86.62 251 ASN A N 1
ATOM 1779 C CA . ASN A 1 251 ? -5.667 -16.849 16.975 1.00 86.62 251 ASN A CA 1
ATOM 1780 C C . ASN A 1 251 ? -4.952 -1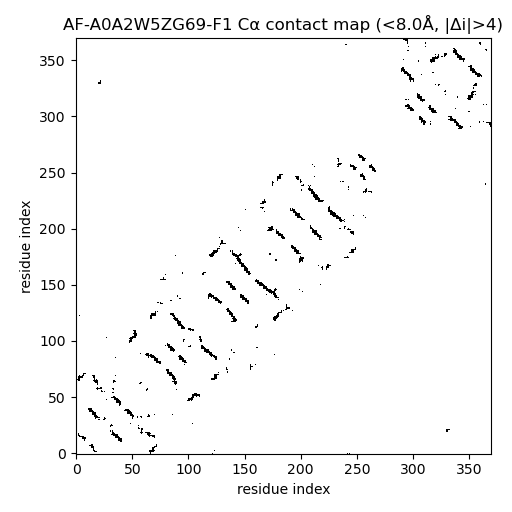6.395 18.266 1.00 86.62 251 ASN A C 1
ATOM 1782 O O . ASN A 1 251 ? -4.545 -17.226 19.072 1.00 86.62 251 ASN A O 1
ATOM 1786 N N . GLY A 1 252 ? -4.770 -15.083 18.456 1.00 86.06 252 GLY A N 1
ATOM 1787 C CA . GLY A 1 252 ? -4.087 -14.521 19.631 1.00 86.06 252 GLY A CA 1
ATOM 1788 C C . GLY A 1 252 ? -2.554 -14.539 19.569 1.00 86.06 252 GLY A C 1
ATOM 1789 O O . GLY A 1 252 ? -1.907 -14.154 20.541 1.00 86.06 252 GLY A O 1
ATOM 1790 N N . TRP A 1 253 ? -1.977 -14.939 18.435 1.00 91.25 253 TRP A N 1
ATOM 1791 C CA . TRP A 1 253 ? -0.536 -14.971 18.199 1.00 91.25 253 TRP A CA 1
ATOM 1792 C C . TRP A 1 253 ? -0.125 -13.962 17.132 1.00 91.25 253 TRP A C 1
ATOM 1794 O O . TRP A 1 253 ? -0.869 -13.713 16.182 1.00 91.25 253 TRP A O 1
ATOM 1804 N N . VAL A 1 254 ? 1.090 -13.430 17.261 1.00 94.88 254 VAL A N 1
ATOM 1805 C CA . VAL A 1 254 ? 1.721 -12.566 16.259 1.00 94.88 254 VAL A CA 1
ATOM 1806 C C . VAL A 1 254 ? 2.923 -13.281 15.668 1.00 94.88 254 VAL A C 1
ATOM 1808 O O . VAL A 1 254 ? 3.869 -13.623 16.373 1.00 94.88 254 VAL A O 1
ATOM 1811 N N . PHE A 1 255 ? 2.892 -13.490 14.362 1.00 95.00 255 PHE A N 1
ATOM 1812 C CA . PHE A 1 255 ? 3.903 -14.193 13.593 1.00 95.00 255 PHE A CA 1
ATOM 1813 C C . PHE A 1 255 ? 4.740 -13.176 12.826 1.00 95.00 255 PHE A C 1
ATOM 1815 O O . PHE A 1 255 ? 4.207 -12.361 12.072 1.00 95.00 255 PHE A O 1
ATOM 1822 N N . VAL A 1 256 ? 6.058 -13.238 12.993 1.00 95.50 256 VAL A N 1
ATOM 1823 C CA . VAL A 1 256 ? 7.006 -12.408 12.249 1.00 95.50 256 VAL A CA 1
ATOM 1824 C C . VAL A 1 256 ? 7.996 -13.309 11.531 1.00 95.50 256 VAL A C 1
ATOM 1826 O O . VAL A 1 256 ? 8.887 -13.901 12.145 1.00 95.50 256 VAL A O 1
ATOM 1829 N N . ALA A 1 257 ? 7.832 -13.411 10.214 1.00 92.50 257 ALA A N 1
ATOM 1830 C CA . ALA A 1 257 ? 8.789 -14.069 9.339 1.00 92.50 257 ALA A CA 1
ATOM 1831 C C . ALA A 1 257 ? 9.921 -13.092 8.990 1.00 92.50 257 ALA A C 1
ATOM 1833 O O . ALA A 1 257 ? 9.710 -12.050 8.378 1.00 92.50 257 ALA A O 1
ATOM 1834 N N . SER A 1 258 ? 11.134 -13.441 9.392 1.00 90.06 258 SER A N 1
ATOM 1835 C CA . SER A 1 258 ? 12.376 -12.717 9.113 1.00 90.06 258 SER A CA 1
ATOM 1836 C C . SER A 1 258 ? 13.362 -13.638 8.390 1.00 90.06 258 SER A C 1
ATOM 1838 O O . SER A 1 258 ? 13.020 -14.768 8.028 1.00 90.06 258 SER A O 1
ATOM 1840 N N . ASN A 1 259 ? 14.590 -13.180 8.137 1.00 87.44 259 ASN A N 1
ATOM 1841 C CA . ASN A 1 259 ? 15.549 -13.958 7.357 1.00 87.44 259 ASN A CA 1
ATOM 1842 C C . ASN A 1 259 ? 15.842 -15.321 8.010 1.00 87.44 259 ASN A C 1
ATOM 1844 O O . ASN A 1 259 ? 16.521 -15.393 9.032 1.00 87.44 259 ASN A O 1
ATOM 1848 N N . LYS A 1 260 ? 15.350 -16.396 7.377 1.00 84.75 260 LYS A N 1
ATOM 1849 C CA . LYS A 1 260 ? 15.476 -17.793 7.830 1.00 84.75 260 LYS A CA 1
ATOM 1850 C C . LYS A 1 260 ? 14.940 -18.051 9.249 1.00 84.75 260 LYS A C 1
ATOM 1852 O O . LYS A 1 260 ? 15.349 -19.020 9.878 1.00 84.75 260 LYS A O 1
ATOM 1857 N N . LYS A 1 261 ? 14.045 -17.201 9.767 1.00 85.44 261 LYS A N 1
ATOM 1858 C CA . LYS A 1 261 ? 13.500 -17.332 11.125 1.00 85.44 261 LYS A CA 1
ATOM 1859 C C . LYS A 1 261 ? 12.047 -16.881 11.186 1.00 85.44 261 LYS A C 1
ATOM 1861 O O . LYS A 1 261 ? 11.734 -15.763 10.787 1.00 85.44 261 LYS A O 1
ATOM 1866 N N . LEU A 1 262 ? 11.193 -17.711 11.775 1.00 91.44 262 LEU A N 1
ATOM 1867 C CA . LEU A 1 262 ? 9.854 -17.334 12.219 1.00 91.44 262 LEU A CA 1
ATOM 1868 C C . LEU A 1 262 ? 9.880 -17.117 13.737 1.00 91.44 262 LEU A C 1
ATOM 1870 O O . LEU A 1 262 ? 10.264 -18.019 14.476 1.00 91.44 262 LEU A O 1
ATOM 1874 N N . THR A 1 263 ? 9.478 -15.935 14.200 1.00 93.12 263 THR A N 1
ATOM 1875 C CA . THR A 1 263 ? 9.265 -15.660 15.631 1.00 93.12 263 THR A CA 1
ATOM 1876 C C . THR A 1 263 ? 7.774 -15.509 15.890 1.00 93.12 263 THR A C 1
ATOM 1878 O O . THR A 1 263 ? 7.087 -14.816 15.139 1.00 93.12 263 THR A O 1
ATOM 1881 N N . ILE A 1 264 ? 7.280 -16.154 16.946 1.00 93.31 264 ILE A N 1
ATOM 1882 C CA . ILE A 1 264 ? 5.865 -16.156 17.322 1.00 93.31 264 ILE A CA 1
ATOM 1883 C C . ILE A 1 264 ? 5.743 -15.542 18.716 1.00 93.31 264 ILE A C 1
ATOM 1885 O O . ILE A 1 264 ? 6.393 -15.998 19.654 1.00 93.31 264 ILE A O 1
ATOM 1889 N N . PHE A 1 265 ? 4.922 -14.505 18.843 1.00 90.31 265 PHE A N 1
ATOM 1890 C CA . PHE A 1 265 ? 4.609 -13.836 20.104 1.00 90.31 265 PHE A CA 1
ATOM 1891 C C . PHE A 1 265 ? 3.192 -14.209 20.541 1.00 90.31 265 PHE A C 1
ATOM 1893 O O . PHE A 1 265 ? 2.290 -14.256 19.707 1.00 90.31 265 PHE A O 1
ATOM 1900 N N . GLY A 1 266 ? 2.992 -14.451 21.835 1.00 83.31 266 GLY A N 1
ATOM 1901 C CA . GLY A 1 266 ? 1.685 -14.726 22.436 1.00 83.31 266 GLY A CA 1
ATOM 1902 C C . GLY A 1 266 ? 1.433 -13.846 23.658 1.00 83.31 266 GLY A C 1
ATOM 1903 O O . GLY A 1 266 ? 2.354 -13.232 24.199 1.00 83.31 266 GLY A O 1
ATOM 1904 N N . LEU A 1 267 ? 0.176 -13.779 24.095 1.00 74.62 267 LEU A N 1
ATOM 1905 C CA . LEU A 1 267 ? -0.215 -13.069 25.312 1.00 74.62 267 LEU A CA 1
ATOM 1906 C C . LEU A 1 267 ? 0.035 -13.965 26.535 1.00 74.62 267 LEU A C 1
ATOM 1908 O O . LEU A 1 267 ? -0.664 -14.954 26.730 1.00 74.62 267 LEU A O 1
ATOM 1912 N N . GLY A 1 268 ? 1.020 -13.614 27.366 1.00 62.31 268 GLY A N 1
ATOM 1913 C CA . GLY A 1 268 ? 1.249 -14.251 28.667 1.00 62.31 268 GLY A CA 1
ATOM 1914 C C . GLY A 1 268 ? 2.722 -14.534 28.946 1.00 62.31 268 GLY A C 1
ATOM 1915 O O . GLY A 1 268 ? 3.388 -15.208 28.167 1.00 62.31 268 GLY A O 1
ATOM 1916 N N . GLY A 1 269 ? 3.220 -14.051 30.087 1.00 51.62 269 GLY A N 1
ATOM 1917 C CA . GLY A 1 269 ? 4.563 -14.319 30.618 1.00 51.62 269 GLY A CA 1
ATOM 1918 C C . GLY A 1 269 ? 4.775 -15.762 31.092 1.00 51.62 269 GLY A C 1
ATOM 1919 O O . GLY A 1 269 ? 5.360 -15.977 32.150 1.00 51.62 269 GLY A O 1
ATOM 1920 N N . GLY A 1 270 ? 4.277 -16.748 30.341 1.00 52.34 270 GLY A N 1
ATOM 1921 C CA . GLY A 1 270 ? 4.692 -18.137 30.502 1.00 52.34 270 GLY A CA 1
ATOM 1922 C C . GLY A 1 270 ? 6.180 -18.291 30.164 1.00 52.34 270 GLY A C 1
ATOM 1923 O O . GLY A 1 270 ? 6.741 -17.434 29.471 1.00 52.34 270 GLY A O 1
ATOM 1924 N N . PRO A 1 271 ? 6.847 -19.350 30.656 1.00 48.72 271 PRO A N 1
ATOM 1925 C CA . PRO A 1 271 ? 8.243 -19.592 30.323 1.00 48.72 271 PRO A CA 1
ATOM 1926 C C . PRO A 1 271 ? 8.394 -19.617 28.804 1.00 48.72 271 PRO A C 1
ATOM 1928 O O . PRO A 1 271 ? 7.554 -20.189 28.106 1.00 48.72 271 PRO A O 1
ATOM 1931 N N . PHE A 1 272 ? 9.452 -18.971 28.308 1.00 50.12 272 PHE A N 1
ATOM 1932 C CA . PHE A 1 272 ? 9.845 -19.030 26.905 1.00 50.12 272 PHE A CA 1
ATOM 1933 C C . PHE A 1 272 ? 9.782 -20.498 26.474 1.00 50.12 272 PHE A C 1
ATOM 1935 O O . PHE A 1 272 ? 10.559 -21.317 26.968 1.00 50.12 272 PHE A O 1
ATOM 1942 N N . VAL A 1 273 ? 8.829 -20.853 25.607 1.00 51.44 273 VAL A N 1
ATOM 1943 C CA . VAL A 1 273 ? 8.854 -22.178 24.994 1.00 51.44 273 VAL A CA 1
ATOM 1944 C C . VAL A 1 273 ? 10.155 -22.205 24.209 1.00 51.44 273 VAL A C 1
ATOM 1946 O O . VAL A 1 273 ? 10.409 -21.306 23.399 1.00 51.44 273 VAL A O 1
ATOM 1949 N N . ALA A 1 274 ? 11.027 -23.157 24.545 1.00 49.47 274 ALA A N 1
ATOM 1950 C CA . ALA A 1 274 ? 12.321 -23.281 23.899 1.00 49.47 274 ALA A CA 1
ATOM 1951 C C . ALA A 1 274 ? 12.121 -23.264 22.381 1.00 49.47 274 ALA A C 1
ATOM 1953 O O . ALA A 1 274 ? 11.140 -23.812 21.872 1.00 49.47 274 ALA A O 1
ATOM 1954 N N . ARG A 1 275 ? 13.035 -22.579 21.684 1.00 51.56 275 ARG A N 1
ATOM 1955 C CA . ARG A 1 275 ? 13.056 -22.462 20.223 1.00 51.56 275 ARG A CA 1
ATOM 1956 C C . ARG A 1 275 ? 12.709 -23.828 19.621 1.00 51.56 275 ARG A C 1
ATOM 1958 O O . ARG A 1 275 ? 13.453 -24.780 19.843 1.00 51.56 275 ARG A O 1
ATOM 1965 N N . ALA A 1 276 ? 11.593 -23.915 18.891 1.00 56.97 276 ALA A N 1
ATOM 1966 C CA . ALA A 1 276 ? 11.323 -25.085 18.063 1.00 56.97 276 ALA A CA 1
ATOM 1967 C C . ALA A 1 276 ? 12.544 -25.317 17.164 1.00 56.97 276 ALA A C 1
ATOM 1969 O O . ALA A 1 276 ? 13.146 -24.339 16.710 1.00 56.97 276 ALA A O 1
ATOM 1970 N N . GLU A 1 277 ? 12.936 -26.576 16.954 1.00 58.81 277 GLU A N 1
ATOM 1971 C CA . GLU A 1 277 ? 14.049 -26.892 16.058 1.00 58.81 277 GLU A CA 1
ATOM 1972 C C . GLU A 1 277 ? 13.883 -26.148 14.733 1.00 58.81 277 GLU A C 1
ATOM 1974 O O . GLU A 1 277 ? 12.760 -25.935 14.260 1.00 58.81 277 GLU A O 1
ATOM 1979 N N . ASP A 1 278 ? 15.003 -25.699 14.166 1.00 57.34 278 ASP A N 1
ATOM 1980 C CA . ASP A 1 278 ? 14.970 -25.005 12.888 1.00 57.34 278 ASP A CA 1
ATOM 1981 C C . ASP A 1 278 ? 14.252 -25.888 11.876 1.00 57.34 278 ASP A C 1
ATOM 1983 O O . ASP A 1 278 ? 14.710 -26.989 11.568 1.00 57.34 278 ASP A O 1
ATOM 1987 N N . ALA A 1 279 ? 13.111 -25.404 11.377 1.00 56.44 279 ALA A N 1
ATOM 1988 C CA . ALA A 1 279 ? 12.397 -26.085 10.315 1.00 56.44 279 ALA A CA 1
ATOM 1989 C C . ALA A 1 279 ? 13.397 -26.365 9.189 1.00 56.44 279 ALA A C 1
ATOM 1991 O O . ALA A 1 279 ? 14.101 -25.453 8.733 1.00 56.44 279 ALA A O 1
ATOM 1992 N N . THR A 1 280 ? 13.488 -27.626 8.763 1.00 62.31 280 THR A N 1
ATOM 1993 C CA . THR A 1 280 ? 14.361 -28.002 7.656 1.00 62.31 280 THR A CA 1
ATOM 1994 C C . THR A 1 280 ? 13.979 -27.149 6.457 1.00 62.31 280 THR A C 1
ATOM 1996 O O . THR A 1 280 ? 12.826 -27.132 6.026 1.00 62.31 280 THR A O 1
ATOM 1999 N N . LYS A 1 281 ? 14.943 -26.373 5.947 1.00 54.09 281 LYS A N 1
ATOM 2000 C CA . LYS A 1 281 ? 14.732 -25.561 4.750 1.00 54.09 281 LYS A CA 1
ATOM 2001 C C . LYS A 1 281 ? 14.283 -26.523 3.641 1.00 54.09 281 LYS A C 1
ATOM 2003 O O . LYS A 1 281 ? 15.078 -27.400 3.291 1.00 54.09 281 LYS A O 1
ATOM 2008 N N . PRO A 1 282 ? 13.067 -26.382 3.082 1.00 54.97 282 PRO A N 1
ATOM 2009 C CA . PRO A 1 282 ? 12.690 -27.152 1.908 1.00 54.97 282 PRO A CA 1
ATOM 2010 C C . PRO A 1 282 ? 13.745 -26.928 0.824 1.00 54.97 282 PRO A C 1
ATOM 2012 O O . PRO A 1 282 ? 14.283 -25.817 0.711 1.00 54.97 282 PRO A O 1
ATOM 2015 N N . ALA A 1 283 ? 14.063 -27.962 0.043 1.00 59.53 283 ALA A N 1
ATOM 2016 C CA . ALA A 1 283 ? 14.897 -27.775 -1.138 1.00 59.53 283 ALA A CA 1
ATOM 2017 C C . ALA A 1 283 ? 14.323 -26.605 -1.953 1.00 59.53 283 ALA A C 1
ATOM 2019 O O . ALA A 1 283 ? 13.103 -26.493 -2.106 1.00 59.53 283 ALA A O 1
ATOM 2020 N N . ALA A 1 284 ? 15.187 -25.691 -2.400 1.00 55.16 284 ALA A N 1
ATOM 2021 C CA . ALA A 1 284 ? 14.734 -24.610 -3.260 1.00 55.16 284 ALA A CA 1
ATOM 2022 C C . ALA A 1 284 ? 14.054 -25.235 -4.484 1.00 55.16 284 ALA A C 1
ATOM 2024 O O . ALA A 1 284 ? 14.586 -26.177 -5.072 1.00 55.16 284 ALA A O 1
ATOM 2025 N N . LEU A 1 285 ? 12.880 -24.724 -4.855 1.00 44.22 285 LEU A N 1
ATOM 2026 C CA . LEU A 1 285 ? 12.287 -25.001 -6.159 1.00 44.22 285 LEU A CA 1
ATOM 2027 C C . LEU A 1 285 ? 13.133 -24.263 -7.209 1.00 44.22 285 LEU A C 1
ATOM 2029 O O . LEU A 1 285 ? 12.744 -23.215 -7.707 1.00 44.22 285 LEU A O 1
ATOM 2033 N N . ASP A 1 286 ? 14.330 -24.777 -7.490 1.00 51.50 286 ASP A N 1
ATOM 2034 C CA . ASP A 1 286 ? 15.276 -24.210 -8.464 1.00 51.50 286 ASP A CA 1
ATOM 2035 C C . ASP A 1 286 ? 14.883 -24.527 -9.914 1.00 51.50 286 ASP A C 1
ATOM 2037 O O . ASP A 1 286 ? 15.560 -24.129 -10.856 1.00 51.50 286 ASP A O 1
ATOM 2041 N N . THR A 1 287 ? 13.777 -25.239 -10.130 1.00 50.97 287 THR A N 1
ATOM 2042 C CA . THR A 1 287 ? 13.471 -25.853 -11.426 1.00 50.97 287 THR A CA 1
ATOM 2043 C C . THR A 1 287 ? 13.113 -24.861 -12.533 1.00 50.97 287 THR A C 1
ATOM 2045 O O . THR A 1 287 ? 13.019 -25.287 -13.677 1.00 50.97 287 THR A O 1
ATOM 2048 N N . ASN A 1 288 ? 12.930 -23.566 -12.230 1.00 56.06 288 ASN A N 1
ATOM 2049 C CA . ASN A 1 288 ? 12.470 -22.565 -13.204 1.00 56.06 288 ASN A CA 1
ATOM 2050 C C . ASN A 1 288 ? 13.284 -21.255 -13.234 1.00 56.06 288 ASN A C 1
ATOM 2052 O O . ASN A 1 288 ? 12.886 -20.331 -13.941 1.00 56.06 288 ASN A O 1
ATOM 2056 N N . ALA A 1 289 ? 14.382 -21.117 -12.479 1.00 60.50 289 ALA A N 1
ATOM 2057 C CA . ALA A 1 289 ? 15.211 -19.916 -12.604 1.00 60.50 289 ALA A CA 1
ATOM 2058 C C . ALA A 1 289 ? 16.010 -19.990 -13.920 1.00 60.50 289 ALA A C 1
ATOM 2060 O O . ALA A 1 289 ? 16.715 -20.981 -14.127 1.00 60.50 289 ALA A O 1
ATOM 2061 N N . PRO A 1 290 ? 15.933 -18.983 -14.809 1.00 68.50 290 PRO A N 1
ATOM 2062 C CA . PRO A 1 290 ? 16.752 -18.974 -16.012 1.00 68.50 290 PRO A CA 1
ATOM 2063 C C . PRO A 1 290 ? 18.240 -19.043 -15.623 1.00 68.50 290 PRO A C 1
ATOM 2065 O O . PRO A 1 290 ? 18.645 -18.416 -14.638 1.00 68.50 290 PRO A O 1
ATOM 2068 N N . PRO A 1 291 ? 19.053 -19.830 -16.351 1.00 78.12 291 PRO A N 1
ATOM 2069 C CA . PRO A 1 291 ? 20.445 -20.088 -15.991 1.00 78.12 291 PRO A CA 1
ATOM 2070 C C . PRO A 1 291 ? 21.312 -18.828 -16.028 1.00 78.12 291 PRO A C 1
ATOM 2072 O O . PRO A 1 291 ? 22.353 -18.817 -15.376 1.00 78.12 291 PRO A O 1
ATOM 2075 N N . HIS A 1 292 ? 20.880 -17.784 -16.748 1.00 89.25 292 HIS A N 1
ATOM 2076 C CA . HIS A 1 292 ? 21.644 -16.558 -16.914 1.00 89.25 292 HIS A CA 1
ATOM 2077 C C . HIS A 1 292 ? 20.868 -15.313 -16.503 1.00 89.25 292 HIS A C 1
ATOM 2079 O O . HIS A 1 292 ? 19.712 -15.115 -16.891 1.00 89.25 292 HIS A O 1
ATOM 2085 N N . GLU A 1 293 ? 21.546 -14.451 -15.753 1.00 90.75 293 GLU A N 1
ATOM 2086 C CA . GLU A 1 293 ? 21.022 -13.173 -15.292 1.00 90.75 293 GLU A CA 1
ATOM 2087 C C . GLU A 1 293 ? 22.129 -12.119 -15.328 1.00 90.75 293 GLU A C 1
ATOM 2089 O O . GLU A 1 293 ? 23.184 -12.301 -14.723 1.00 90.75 293 GLU A O 1
ATOM 2094 N N . ILE A 1 294 ? 21.893 -11.020 -16.045 1.00 92.94 294 ILE A N 1
ATOM 2095 C CA . ILE A 1 294 ? 22.843 -9.909 -16.183 1.00 92.94 294 ILE A CA 1
ATOM 2096 C C . ILE A 1 294 ? 22.148 -8.620 -15.767 1.00 92.94 294 ILE A C 1
ATOM 2098 O O . ILE A 1 294 ? 21.054 -8.330 -16.250 1.00 92.94 294 ILE A O 1
ATOM 2102 N N . THR A 1 295 ? 22.791 -7.810 -14.924 1.00 93.94 295 THR A N 1
ATOM 2103 C CA . THR A 1 295 ? 22.293 -6.461 -14.609 1.00 93.94 295 THR A CA 1
ATOM 2104 C C . THR A 1 295 ? 23.265 -5.382 -15.076 1.00 93.94 295 THR A C 1
ATOM 2106 O O . THR A 1 295 ? 24.470 -5.456 -14.827 1.00 93.94 295 THR A O 1
ATOM 2109 N N . GLY A 1 296 ? 22.752 -4.338 -15.728 1.00 94.25 296 GLY A N 1
ATOM 2110 C CA . GLY A 1 296 ? 23.586 -3.231 -16.189 1.00 94.25 296 GLY A CA 1
ATOM 2111 C C . GLY A 1 296 ? 22.822 -1.971 -16.576 1.00 94.25 296 GLY A C 1
ATOM 2112 O O . GLY A 1 296 ? 21.600 -1.978 -16.700 1.00 94.25 296 GLY A O 1
ATOM 2113 N N . VAL A 1 297 ? 23.558 -0.877 -16.770 1.00 95.88 297 VAL A N 1
ATOM 2114 C CA . VAL A 1 297 ? 23.022 0.368 -17.337 1.00 95.88 297 VAL A CA 1
ATOM 2115 C C . VAL A 1 297 ? 22.898 0.208 -18.846 1.00 95.88 297 VAL A C 1
ATOM 2117 O O . VAL A 1 297 ? 23.884 -0.104 -19.510 1.00 95.88 297 VAL A O 1
ATOM 2120 N N . LEU A 1 298 ? 21.705 0.431 -19.389 1.00 95.38 298 LEU A N 1
ATOM 2121 C CA . LEU A 1 298 ? 21.465 0.422 -20.825 1.00 95.38 298 LEU A CA 1
ATOM 2122 C C . LEU A 1 298 ? 22.176 1.610 -21.477 1.00 95.38 298 LEU A C 1
ATOM 2124 O O . LEU A 1 298 ? 21.837 2.760 -21.214 1.00 95.38 298 LEU A O 1
ATOM 2128 N N . GLU A 1 299 ? 23.138 1.340 -22.351 1.00 94.75 299 GLU A N 1
ATOM 2129 C CA . GLU A 1 299 ? 23.858 2.377 -23.096 1.00 94.75 299 GLU A CA 1
ATOM 2130 C C . GLU A 1 299 ? 23.240 2.621 -24.468 1.00 94.75 299 GLU A C 1
ATOM 2132 O O . GLU A 1 299 ? 23.167 3.757 -24.929 1.00 94.75 299 GLU A O 1
ATOM 2137 N N . HIS A 1 300 ? 22.781 1.552 -25.119 1.00 90.75 300 HIS A N 1
ATOM 2138 C CA . HIS A 1 300 ? 22.238 1.612 -26.467 1.00 90.75 300 HIS A CA 1
ATOM 2139 C C . HIS A 1 300 ? 21.115 0.591 -26.653 1.00 90.75 300 HIS A C 1
ATOM 2141 O O . HIS A 1 300 ? 21.259 -0.573 -26.275 1.00 90.75 300 HIS A O 1
ATOM 2147 N N . ALA A 1 301 ? 20.028 1.034 -27.282 1.00 82.88 301 ALA A N 1
ATOM 2148 C CA . ALA A 1 301 ? 18.920 0.207 -27.743 1.00 82.88 301 ALA A CA 1
ATOM 2149 C C . ALA A 1 301 ? 18.680 0.533 -29.223 1.00 82.88 301 ALA A C 1
ATOM 2151 O O . ALA A 1 301 ? 18.066 1.547 -29.546 1.00 82.88 301 ALA A O 1
ATOM 2152 N N . GLY A 1 302 ? 19.230 -0.279 -30.128 1.00 63.69 302 GLY A N 1
ATOM 2153 C CA . GLY A 1 302 ? 19.083 -0.070 -31.568 1.00 63.69 302 GLY A CA 1
ATOM 2154 C C . GLY A 1 302 ? 19.112 -1.397 -32.311 1.00 63.69 302 GLY A C 1
ATOM 2155 O O . GLY A 1 302 ? 20.169 -2.009 -32.451 1.00 63.69 302 GLY A O 1
ATOM 2156 N N . GLY A 1 303 ? 17.941 -1.835 -32.776 1.00 66.50 303 GLY A N 1
ATOM 2157 C CA . GLY A 1 303 ? 17.727 -3.196 -33.277 1.00 66.50 303 GLY A CA 1
ATOM 2158 C C . GLY A 1 303 ? 17.519 -4.210 -32.140 1.00 66.50 303 GLY A C 1
ATOM 2159 O O . GLY A 1 303 ? 17.435 -3.797 -30.987 1.00 66.50 303 GLY A O 1
ATOM 2160 N N . PRO A 1 304 ? 17.458 -5.523 -32.436 1.00 70.69 304 PRO A N 1
ATOM 2161 C CA . PRO A 1 304 ? 17.139 -6.553 -31.441 1.00 70.69 304 PRO A CA 1
ATOM 2162 C C . PRO A 1 304 ? 18.239 -6.754 -30.391 1.00 70.69 304 PRO A C 1
ATOM 2164 O O . PRO A 1 304 ? 18.121 -7.633 -29.553 1.00 70.69 304 PRO A O 1
ATOM 2167 N N . VAL A 1 305 ? 19.351 -6.008 -30.464 1.00 88.75 305 VAL A N 1
ATOM 2168 C CA . VAL A 1 305 ? 20.480 -6.163 -29.547 1.00 88.75 305 VAL A CA 1
ATOM 2169 C C . VAL A 1 305 ? 20.654 -4.919 -28.686 1.00 88.75 305 VAL A C 1
ATOM 2171 O O . VAL A 1 305 ? 20.987 -3.838 -29.175 1.00 88.75 305 VAL A O 1
ATOM 2174 N N . LEU A 1 306 ? 20.486 -5.103 -27.382 1.00 93.69 306 LEU A N 1
ATOM 2175 C CA . LEU A 1 306 ? 20.752 -4.116 -26.346 1.00 93.69 306 LEU A CA 1
ATOM 2176 C C . LEU A 1 306 ? 22.208 -4.197 -25.893 1.00 93.69 306 LEU A C 1
ATOM 2178 O O . LEU A 1 306 ? 22.805 -5.278 -25.847 1.00 93.69 306 LEU A O 1
ATOM 2182 N N . THR A 1 307 ? 22.750 -3.053 -25.486 1.00 95.69 307 THR A N 1
ATOM 2183 C CA . THR A 1 307 ? 24.085 -2.951 -24.889 1.00 95.69 307 THR A CA 1
ATOM 2184 C C . THR A 1 307 ? 23.954 -2.480 -23.448 1.00 95.69 307 THR A C 1
ATOM 2186 O O . THR A 1 307 ? 23.521 -1.352 -23.206 1.00 95.69 307 THR A O 1
ATOM 2189 N N . LEU A 1 308 ? 24.337 -3.328 -22.493 1.00 95.56 308 LEU A N 1
ATOM 2190 C CA . LEU A 1 308 ? 24.329 -3.008 -21.067 1.00 95.56 308 LEU A CA 1
ATOM 2191 C C . LEU A 1 308 ? 25.759 -2.922 -20.533 1.00 95.56 308 LEU A C 1
ATOM 2193 O O . LEU A 1 308 ? 26.566 -3.823 -20.758 1.00 95.56 308 LEU A O 1
ATOM 2197 N N . ARG A 1 309 ? 26.063 -1.880 -19.758 1.00 95.75 309 ARG A N 1
ATOM 2198 C CA . ARG A 1 309 ? 27.282 -1.812 -18.947 1.00 95.75 309 ARG A CA 1
ATOM 2199 C C . ARG A 1 309 ? 27.010 -2.389 -17.562 1.00 95.75 309 ARG A C 1
ATOM 2201 O O . ARG A 1 309 ? 26.239 -1.816 -16.794 1.00 95.75 309 ARG A O 1
ATOM 2208 N N . THR A 1 310 ? 27.634 -3.516 -17.238 1.00 93.75 310 THR A N 1
ATOM 2209 C CA . THR A 1 310 ? 27.436 -4.204 -15.954 1.00 93.75 310 THR A CA 1
ATOM 2210 C C . THR A 1 310 ? 28.137 -3.481 -14.803 1.00 93.75 310 THR A C 1
ATOM 2212 O O . THR A 1 310 ? 28.893 -2.525 -15.004 1.00 93.75 310 THR A O 1
ATOM 2215 N N . ARG A 1 311 ? 27.930 -3.959 -13.568 1.00 90.69 311 ARG A N 1
ATOM 2216 C CA . ARG A 1 311 ? 28.534 -3.375 -12.354 1.00 90.69 311 ARG A CA 1
ATOM 2217 C C . ARG A 1 311 ? 30.060 -3.303 -12.419 1.00 90.69 311 ARG A C 1
ATOM 2219 O O . ARG A 1 311 ? 30.655 -2.425 -11.806 1.00 90.69 311 ARG A O 1
ATOM 2226 N N . THR A 1 312 ? 30.693 -4.227 -13.137 1.00 90.44 312 THR A N 1
ATOM 2227 C CA . THR A 1 312 ? 32.155 -4.286 -13.289 1.00 90.44 312 THR A CA 1
ATOM 2228 C C . THR A 1 312 ? 32.669 -3.418 -14.439 1.00 90.44 312 THR A C 1
ATOM 2230 O O . THR A 1 312 ? 33.863 -3.422 -14.722 1.00 90.44 312 THR A O 1
ATOM 2233 N N . GLY A 1 313 ? 31.786 -2.686 -15.126 1.00 90.38 313 GLY A N 1
ATOM 2234 C CA . GLY A 1 313 ? 32.116 -1.878 -16.298 1.00 90.38 313 GLY A CA 1
ATOM 2235 C C . GLY A 1 313 ? 32.183 -2.667 -17.608 1.00 90.38 313 GLY A C 1
ATOM 2236 O O . GLY A 1 313 ? 32.390 -2.054 -18.658 1.00 90.38 313 GLY A O 1
ATOM 2237 N N . LYS A 1 314 ? 31.983 -3.994 -17.569 1.00 93.69 314 LYS A N 1
ATOM 2238 C CA . LYS A 1 314 ? 31.956 -4.860 -18.755 1.00 93.69 314 LYS A CA 1
ATOM 2239 C C . LYS A 1 314 ? 30.725 -4.558 -19.608 1.00 93.69 314 LYS A C 1
ATOM 2241 O O . LYS A 1 314 ? 29.644 -4.303 -19.085 1.00 93.69 314 LYS A O 1
ATOM 2246 N N . ILE A 1 315 ? 30.890 -4.635 -20.924 1.00 94.38 315 ILE A N 1
ATOM 2247 C CA . ILE A 1 315 ? 29.780 -4.559 -21.870 1.00 94.38 315 ILE A CA 1
ATOM 2248 C C . ILE A 1 315 ? 29.171 -5.948 -22.067 1.00 94.38 315 ILE A C 1
ATOM 2250 O O . ILE A 1 315 ? 29.871 -6.894 -22.435 1.00 94.38 315 ILE A O 1
ATOM 2254 N N . ALA A 1 316 ? 27.869 -6.055 -21.831 1.00 94.06 316 ALA A N 1
ATOM 2255 C CA . ALA A 1 316 ? 27.045 -7.208 -22.146 1.00 94.06 316 ALA A CA 1
ATOM 2256 C C . ALA A 1 316 ? 26.127 -6.879 -23.329 1.00 94.06 316 ALA A C 1
ATOM 2258 O O . ALA A 1 316 ? 25.544 -5.795 -23.392 1.00 94.06 316 ALA A O 1
ATOM 2259 N N . ARG A 1 317 ? 26.004 -7.827 -24.261 1.00 95.25 317 ARG A N 1
ATOM 2260 C CA . ARG A 1 317 ? 25.062 -7.760 -25.383 1.00 95.25 317 ARG A CA 1
ATOM 2261 C C . ARG A 1 317 ? 23.867 -8.649 -25.078 1.00 95.25 317 ARG A C 1
ATOM 2263 O O . ARG A 1 317 ? 24.043 -9.738 -24.534 1.00 95.25 317 ARG A O 1
ATOM 2270 N N . VAL A 1 318 ? 22.674 -8.193 -25.426 1.00 95.00 318 VAL A N 1
ATOM 2271 C CA . VAL A 1 318 ? 21.422 -8.894 -25.123 1.00 95.00 318 VAL A CA 1
ATOM 2272 C C . VAL A 1 318 ? 20.531 -8.879 -26.354 1.00 95.00 318 VAL A C 1
ATOM 2274 O O . VAL A 1 318 ? 20.185 -7.796 -26.798 1.00 95.00 318 VAL A O 1
ATOM 2277 N N . ASP A 1 319 ? 20.167 -10.047 -26.883 1.00 94.31 319 ASP A N 1
ATOM 2278 C CA . ASP A 1 319 ? 19.117 -10.197 -27.899 1.00 94.31 319 ASP A CA 1
ATOM 2279 C C . ASP A 1 319 ? 17.749 -10.198 -27.202 1.00 94.31 319 ASP A C 1
ATOM 2281 O O . ASP A 1 319 ? 17.427 -11.140 -26.476 1.00 94.31 319 ASP A O 1
ATOM 2285 N N . ASP A 1 320 ? 16.959 -9.1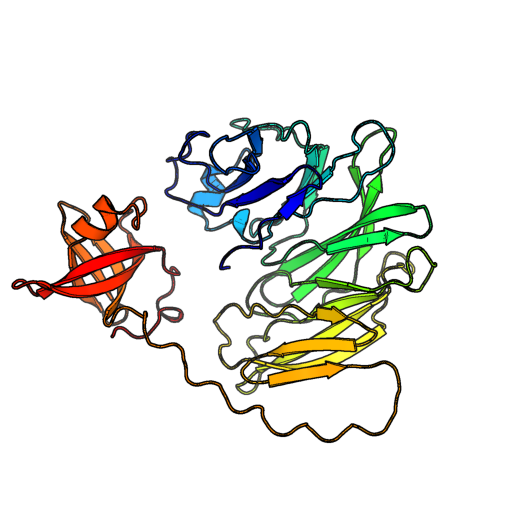42 -27.382 1.00 92.62 320 ASP A N 1
ATOM 2286 C CA . ASP A 1 320 ? 15.683 -8.931 -26.690 1.00 92.62 320 ASP A CA 1
ATOM 2287 C C . ASP A 1 320 ? 14.451 -9.400 -27.479 1.00 92.62 320 ASP A C 1
ATOM 2289 O O . ASP A 1 320 ? 13.316 -9.254 -27.015 1.00 92.62 320 ASP A O 1
ATOM 2293 N N . SER A 1 321 ? 14.664 -10.028 -28.639 1.00 91.81 321 SER A N 1
ATOM 2294 C CA . SER A 1 321 ? 13.597 -10.435 -29.558 1.00 91.81 321 SER A CA 1
ATOM 2295 C C . SER A 1 321 ? 12.528 -11.318 -28.899 1.00 91.81 321 SER A C 1
ATOM 2297 O O . SER A 1 321 ? 11.336 -11.176 -29.180 1.00 91.81 321 SER A O 1
ATOM 2299 N N . ASP A 1 322 ? 12.934 -12.249 -28.031 1.00 89.94 322 ASP A N 1
ATOM 2300 C CA . ASP A 1 322 ? 12.021 -13.176 -27.348 1.00 89.94 322 ASP A CA 1
ATOM 2301 C C . ASP A 1 322 ? 11.203 -12.477 -26.255 1.00 89.94 322 ASP A C 1
ATOM 2303 O O . ASP A 1 322 ? 9.980 -12.658 -26.180 1.00 89.94 322 ASP A O 1
ATOM 2307 N N . ALA A 1 323 ? 11.847 -11.623 -25.459 1.00 89.75 323 ALA A N 1
ATOM 2308 C CA . ALA A 1 323 ? 11.174 -10.781 -24.476 1.00 89.75 323 ALA A CA 1
ATOM 2309 C C . ALA A 1 323 ? 10.162 -9.841 -25.153 1.00 89.75 323 ALA A C 1
ATOM 2311 O O . ALA A 1 323 ? 9.031 -9.710 -24.685 1.00 89.75 323 ALA A O 1
ATOM 2312 N N . LEU A 1 324 ? 10.517 -9.263 -26.307 1.00 88.81 324 LEU A N 1
ATOM 2313 C CA . LEU A 1 324 ? 9.629 -8.407 -27.095 1.00 88.81 324 LEU A CA 1
ATOM 2314 C C . LEU A 1 324 ? 8.404 -9.161 -27.615 1.00 88.81 324 LEU A C 1
ATOM 2316 O O . LEU A 1 324 ? 7.277 -8.698 -27.440 1.00 88.81 324 LEU A O 1
ATOM 2320 N N . ARG A 1 325 ? 8.598 -10.349 -28.201 1.00 88.25 325 ARG A N 1
ATOM 2321 C CA . ARG A 1 325 ? 7.492 -11.180 -28.707 1.00 88.25 325 ARG A CA 1
ATOM 2322 C C . ARG A 1 325 ? 6.523 -11.629 -27.616 1.00 88.25 325 ARG A C 1
ATOM 2324 O O . ARG A 1 325 ? 5.334 -11.765 -27.885 1.00 88.25 325 ARG A O 1
ATOM 2331 N N . SER A 1 326 ? 7.028 -11.880 -26.412 1.00 85.38 326 SER A N 1
ATOM 2332 C CA . SER A 1 326 ? 6.238 -12.362 -25.272 1.00 85.38 326 SER A CA 1
ATOM 2333 C C . SER A 1 326 ? 5.693 -11.245 -24.373 1.00 85.38 326 SER A C 1
ATOM 2335 O O . SER A 1 326 ? 4.998 -11.533 -23.399 1.00 85.38 326 SER A O 1
ATOM 2337 N N . GLY A 1 327 ? 5.989 -9.976 -24.681 1.00 83.94 327 GLY A N 1
ATOM 2338 C CA . GLY A 1 327 ? 5.593 -8.833 -23.855 1.00 83.94 327 GLY A CA 1
ATOM 2339 C C . GLY A 1 327 ? 6.294 -8.780 -22.491 1.00 83.94 327 GLY A C 1
ATOM 2340 O O . GLY A 1 327 ? 5.803 -8.128 -21.575 1.00 83.94 327 GLY A O 1
ATOM 2341 N N . GLN A 1 328 ? 7.428 -9.464 -22.337 1.00 86.81 328 GLN A N 1
ATOM 2342 C CA . GLN A 1 328 ? 8.249 -9.505 -21.120 1.00 86.81 328 GLN A CA 1
ATOM 2343 C C . GLN A 1 328 ? 9.374 -8.453 -21.139 1.00 86.81 328 GLN A C 1
ATOM 2345 O O . GLN A 1 328 ? 10.443 -8.635 -20.553 1.00 86.81 328 GLN A O 1
ATOM 2350 N N . ILE A 1 329 ? 9.142 -7.341 -21.832 1.00 88.50 329 ILE A N 1
ATOM 2351 C CA . ILE A 1 329 ? 10.035 -6.186 -21.916 1.00 88.50 329 ILE A CA 1
ATOM 2352 C C . ILE A 1 329 ? 9.205 -4.905 -21.940 1.00 88.50 329 ILE A C 1
ATOM 2354 O O . ILE A 1 329 ? 8.192 -4.815 -22.634 1.00 88.50 329 ILE A O 1
ATOM 2358 N N . GLY A 1 330 ? 9.622 -3.920 -21.146 1.00 79.44 330 GLY A N 1
ATOM 2359 C CA . GLY A 1 330 ? 9.025 -2.584 -21.132 1.00 79.44 330 GLY A CA 1
ATOM 2360 C C . GLY A 1 330 ? 9.736 -1.609 -22.072 1.00 79.44 330 GLY A C 1
ATOM 2361 O O . GLY A 1 330 ? 10.663 -1.968 -22.794 1.00 79.44 330 GLY A O 1
ATOM 2362 N N . VAL A 1 331 ? 9.345 -0.334 -22.022 1.00 83.81 331 VAL A N 1
ATOM 2363 C CA . VAL A 1 331 ? 10.040 0.720 -22.775 1.00 83.81 331 VAL A CA 1
ATOM 2364 C C . VAL A 1 331 ? 11.470 0.889 -22.257 1.00 83.81 331 VAL A C 1
ATOM 2366 O O . VAL A 1 331 ? 11.719 1.100 -21.064 1.00 83.81 331 VAL A O 1
ATOM 2369 N N . LEU A 1 332 ? 12.417 0.801 -23.184 1.00 88.44 332 LEU A N 1
ATOM 2370 C CA . LEU A 1 332 ? 13.838 0.918 -22.913 1.00 88.44 332 LEU A CA 1
ATOM 2371 C C . LEU A 1 332 ? 14.293 2.368 -23.050 1.00 88.44 332 LEU A C 1
ATOM 2373 O O . LEU A 1 332 ? 14.075 3.009 -24.074 1.00 88.44 332 LEU A O 1
ATOM 2377 N N . VAL A 1 333 ? 14.938 2.881 -22.008 1.00 88.19 333 VAL A N 1
ATOM 2378 C CA . VAL A 1 333 ? 15.417 4.262 -21.946 1.00 88.19 333 VAL A CA 1
ATOM 2379 C C . VAL A 1 333 ? 16.907 4.232 -21.603 1.00 88.19 333 VAL A C 1
ATOM 2381 O O . VAL A 1 333 ? 17.251 3.815 -20.489 1.00 88.19 333 VAL A O 1
ATOM 2384 N N . PRO A 1 334 ? 17.796 4.646 -22.527 1.00 91.31 334 PRO A N 1
ATOM 2385 C CA . PRO A 1 334 ? 19.231 4.717 -22.270 1.00 91.31 334 PRO A CA 1
ATOM 2386 C C . PRO A 1 334 ? 19.565 5.506 -20.998 1.00 91.31 334 PRO A C 1
ATOM 2388 O O . PRO A 1 334 ? 18.894 6.478 -20.654 1.00 91.31 334 PRO A O 1
ATOM 2391 N N . GLY A 1 335 ? 20.594 5.065 -20.280 1.00 87.94 335 GLY A N 1
ATOM 2392 C CA . GLY A 1 335 ? 21.001 5.590 -18.976 1.00 87.94 335 GLY A CA 1
ATOM 2393 C C . GLY A 1 335 ? 20.311 4.929 -17.778 1.00 87.94 335 GLY A C 1
ATOM 2394 O O . GLY A 1 335 ? 20.774 5.091 -16.650 1.00 87.94 335 GLY A O 1
ATOM 2395 N N . ASN A 1 336 ? 19.251 4.143 -17.987 1.00 89.06 336 ASN A N 1
ATOM 2396 C CA . ASN A 1 336 ? 18.598 3.400 -16.909 1.00 89.06 336 ASN A CA 1
ATOM 2397 C C . ASN A 1 336 ? 19.178 1.997 -16.724 1.00 89.06 336 ASN A C 1
ATOM 2399 O O . ASN A 1 336 ? 19.673 1.381 -17.665 1.00 89.06 336 ASN A O 1
ATOM 2403 N N . ALA A 1 337 ? 19.086 1.479 -15.498 1.00 89.69 337 ALA A N 1
ATOM 2404 C CA . ALA A 1 337 ? 19.506 0.122 -15.175 1.00 89.69 337 ALA A CA 1
ATOM 2405 C C . ALA A 1 337 ? 18.412 -0.905 -15.503 1.00 89.69 337 ALA A C 1
ATOM 2407 O O . ALA A 1 337 ? 17.235 -0.682 -15.199 1.00 89.69 337 ALA A O 1
ATOM 2408 N N . TYR A 1 338 ? 18.816 -2.045 -16.062 1.00 92.38 338 TYR A N 1
ATOM 2409 C CA . TYR A 1 338 ? 17.952 -3.178 -16.386 1.00 92.38 338 TYR A CA 1
ATOM 2410 C C . TYR A 1 338 ? 18.584 -4.497 -15.933 1.00 92.38 338 TYR A C 1
ATOM 2412 O O . TYR A 1 338 ? 19.803 -4.660 -15.996 1.00 92.38 338 TYR A O 1
ATOM 2420 N N . ALA A 1 339 ? 17.740 -5.420 -15.477 1.00 91.81 339 ALA A N 1
ATOM 2421 C CA . ALA A 1 339 ? 18.072 -6.814 -15.222 1.00 91.81 339 ALA A CA 1
ATOM 2422 C C . ALA A 1 339 ? 17.493 -7.666 -16.354 1.00 91.81 339 ALA A C 1
ATOM 2424 O O . ALA A 1 339 ? 16.324 -7.525 -16.725 1.00 91.81 339 ALA A O 1
ATOM 2425 N N . VAL A 1 340 ? 18.332 -8.528 -16.910 1.00 93.56 340 VAL A N 1
ATOM 2426 C CA . VAL A 1 340 ? 18.027 -9.362 -18.067 1.00 93.56 340 VAL A CA 1
ATOM 2427 C C . VAL A 1 340 ? 18.148 -10.811 -17.659 1.00 93.56 340 VAL A C 1
ATOM 2429 O O . VAL A 1 340 ? 19.184 -11.215 -17.139 1.00 93.56 340 VAL A O 1
ATOM 2432 N N . GLN A 1 341 ? 17.108 -11.587 -17.937 1.00 93.25 341 GLN A N 1
ATOM 2433 C CA . GLN A 1 341 ? 17.064 -13.016 -17.669 1.00 93.25 341 GLN A CA 1
ATOM 2434 C C . GLN A 1 341 ? 16.909 -13.786 -18.977 1.00 93.25 341 GLN A C 1
ATOM 2436 O O . GLN A 1 341 ? 16.061 -13.451 -19.808 1.00 93.25 341 GLN A O 1
ATOM 2441 N N . GLY A 1 342 ? 17.728 -14.818 -19.167 1.00 90.62 342 GLY A N 1
ATOM 2442 C CA . GLY A 1 342 ? 17.760 -15.585 -20.408 1.00 90.62 342 GLY A CA 1
ATOM 2443 C C . GLY A 1 342 ? 18.300 -16.998 -20.232 1.00 90.62 342 GLY A C 1
ATOM 2444 O O . GLY A 1 342 ? 18.829 -17.368 -19.184 1.00 90.62 342 GLY A O 1
ATOM 2445 N N . THR A 1 343 ? 18.148 -17.810 -21.275 1.00 84.25 343 THR A N 1
ATOM 2446 C CA . THR A 1 343 ? 18.494 -19.239 -21.229 1.00 84.25 343 THR A CA 1
ATOM 2447 C C . THR A 1 343 ? 19.804 -19.584 -21.911 1.00 84.25 343 THR A C 1
ATOM 2449 O O . THR A 1 343 ? 20.443 -20.557 -21.531 1.00 84.25 343 THR A O 1
ATOM 2452 N N . THR A 1 344 ? 20.204 -18.826 -22.930 1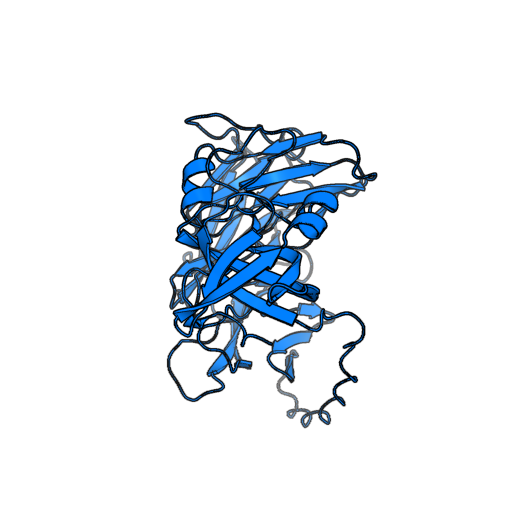.00 91.19 344 THR A N 1
ATOM 2453 C CA . THR A 1 344 ? 21.340 -19.169 -23.798 1.00 91.19 344 THR A CA 1
ATOM 2454 C C . THR A 1 344 ? 21.988 -17.919 -24.375 1.00 91.19 344 THR A C 1
ATOM 2456 O O . THR A 1 344 ? 21.299 -16.925 -24.603 1.00 91.19 344 THR A O 1
ATOM 2459 N N . TYR A 1 345 ? 23.272 -18.005 -24.713 1.00 93.25 345 TYR A N 1
ATOM 2460 C CA . TYR A 1 345 ? 23.960 -17.011 -25.536 1.00 93.25 345 TYR A CA 1
ATOM 2461 C C . TYR A 1 345 ? 23.946 -17.434 -27.007 1.00 93.25 345 TYR A C 1
ATOM 2463 O O . TYR A 1 345 ? 24.052 -18.622 -27.315 1.00 93.25 345 TYR A O 1
ATOM 2471 N N . ASP A 1 346 ? 23.808 -16.473 -27.914 1.00 90.62 346 ASP A N 1
ATOM 2472 C CA . ASP A 1 346 ? 23.945 -16.716 -29.347 1.00 90.62 346 ASP A CA 1
ATOM 2473 C C . ASP A 1 346 ? 25.422 -16.822 -29.779 1.00 90.62 346 ASP A C 1
ATOM 2475 O O . ASP A 1 346 ? 26.353 -16.637 -28.989 1.00 90.62 346 ASP A O 1
ATOM 2479 N N . SER A 1 347 ? 25.656 -17.096 -31.065 1.00 90.69 347 SER A N 1
ATOM 2480 C CA . SER A 1 347 ? 27.008 -17.209 -31.632 1.00 90.69 347 SER A CA 1
ATOM 2481 C C . SER A 1 347 ? 27.817 -15.906 -31.594 1.00 90.69 347 SER A C 1
ATOM 2483 O O . SER A 1 347 ? 29.019 -15.930 -31.841 1.00 90.69 347 SER A O 1
ATOM 2485 N N . THR A 1 348 ? 27.178 -14.767 -31.315 1.00 89.12 348 THR A N 1
ATOM 2486 C CA . THR A 1 348 ? 27.826 -13.457 -31.163 1.00 89.12 348 THR A CA 1
ATOM 2487 C C . THR A 1 348 ? 28.148 -13.125 -29.703 1.00 89.12 348 THR A C 1
ATOM 2489 O O . THR A 1 348 ? 28.746 -12.080 -29.430 1.00 89.12 348 THR A O 1
ATOM 2492 N N . GLY A 1 349 ? 27.767 -14.006 -28.771 1.00 91.56 349 GLY A N 1
ATOM 2493 C CA . GLY A 1 349 ? 27.900 -13.804 -27.334 1.00 91.56 349 GLY A CA 1
ATOM 2494 C C . GLY A 1 349 ? 26.815 -12.907 -26.736 1.00 91.56 349 GLY A C 1
ATOM 2495 O O . GLY A 1 349 ? 27.007 -12.410 -25.626 1.00 91.56 349 GLY A O 1
ATOM 2496 N N . ALA A 1 350 ? 25.703 -12.670 -27.440 1.00 93.38 350 ALA A N 1
ATOM 2497 C CA . ALA A 1 350 ? 24.560 -11.946 -26.893 1.00 93.38 350 ALA A CA 1
ATOM 2498 C C . ALA A 1 350 ? 23.638 -12.897 -26.119 1.00 93.38 350 ALA A C 1
ATOM 2500 O O . ALA A 1 350 ? 23.302 -13.980 -26.600 1.00 93.38 350 ALA A O 1
ATOM 2501 N N . LEU A 1 351 ? 23.227 -12.503 -24.914 1.00 94.69 351 LEU A N 1
ATOM 2502 C CA . LEU A 1 351 ? 22.262 -13.265 -24.122 1.00 94.69 351 LEU A CA 1
ATOM 2503 C C . LEU A 1 351 ? 20.882 -13.168 -24.777 1.00 94.69 351 LEU A C 1
ATOM 2505 O O . LEU A 1 351 ? 20.371 -12.064 -24.940 1.00 94.69 351 LEU A O 1
ATOM 2509 N N . ARG A 1 352 ? 20.258 -14.302 -25.104 1.00 93.94 352 ARG A N 1
ATOM 2510 C CA . ARG A 1 352 ? 18.871 -14.335 -25.590 1.00 93.94 352 ARG A CA 1
ATOM 2511 C C . ARG A 1 352 ? 17.924 -14.141 -24.411 1.00 93.94 352 ARG A C 1
ATOM 2513 O O . ARG A 1 352 ? 17.751 -15.048 -23.591 1.00 93.94 35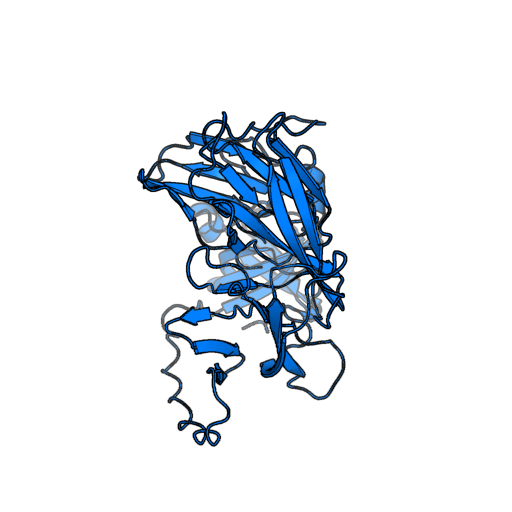2 ARG A O 1
ATOM 2520 N N . ALA A 1 353 ? 17.374 -12.938 -24.293 1.00 93.00 353 ALA A N 1
ATOM 2521 C CA . ALA A 1 353 ? 16.553 -12.532 -23.166 1.00 93.00 353 ALA A CA 1
ATOM 2522 C C . ALA A 1 353 ? 15.121 -13.043 -23.294 1.00 93.00 353 ALA A C 1
ATOM 2524 O O . ALA A 1 353 ? 14.440 -12.798 -24.286 1.00 93.00 353 ALA A O 1
ATOM 2525 N N . GLN A 1 354 ? 14.647 -13.682 -22.232 1.00 92.19 354 GLN A N 1
ATOM 2526 C CA . GLN A 1 354 ? 13.237 -14.002 -22.039 1.00 92.19 354 GLN A CA 1
ATOM 2527 C C . GLN A 1 354 ? 12.509 -12.894 -21.283 1.00 92.19 354 GLN A C 1
ATOM 2529 O O . GLN A 1 354 ? 11.329 -12.676 -21.526 1.00 92.19 354 GLN A O 1
ATOM 2534 N N . VAL A 1 355 ? 13.206 -12.193 -20.383 1.00 89.62 355 VAL A N 1
ATOM 2535 C CA . VAL A 1 355 ? 12.661 -11.079 -19.600 1.00 89.62 355 VAL A CA 1
ATOM 2536 C C . VAL A 1 355 ? 13.695 -9.961 -19.532 1.00 89.62 355 VAL A C 1
ATOM 2538 O O . VAL A 1 355 ? 14.871 -10.211 -19.257 1.00 89.62 355 VAL A O 1
ATOM 2541 N N . VAL A 1 356 ? 13.252 -8.722 -19.745 1.00 90.94 356 VAL A N 1
ATOM 2542 C CA . VAL A 1 356 ? 14.057 -7.509 -19.556 1.00 90.94 356 VAL A CA 1
ATOM 2543 C C . VAL A 1 356 ? 13.277 -6.544 -18.665 1.00 90.94 356 VAL A C 1
ATOM 2545 O O . VAL A 1 356 ? 12.302 -5.923 -19.091 1.00 90.94 356 VAL A O 1
ATOM 2548 N N . GLY A 1 357 ? 13.700 -6.422 -17.407 1.00 87.75 357 GLY A N 1
ATOM 2549 C CA . GLY A 1 357 ? 13.033 -5.608 -16.389 1.00 87.75 357 GLY A CA 1
ATOM 2550 C C . GLY A 1 357 ? 13.897 -4.451 -15.895 1.00 87.75 357 GLY A C 1
ATOM 2551 O O . GLY A 1 357 ? 15.123 -4.518 -15.935 1.00 87.75 357 GLY A O 1
ATOM 2552 N N . ARG A 1 358 ? 13.272 -3.380 -15.392 1.00 85.38 358 ARG A N 1
ATOM 2553 C CA . ARG A 1 358 ? 13.975 -2.287 -14.693 1.00 85.38 358 ARG A CA 1
ATOM 2554 C C . ARG A 1 358 ? 14.729 -2.829 -13.474 1.00 85.38 358 ARG A C 1
ATOM 2556 O O . ARG A 1 358 ? 14.169 -3.567 -12.667 1.00 85.38 358 ARG A O 1
ATOM 2563 N N . ALA A 1 359 ? 15.971 -2.394 -13.300 1.00 82.62 359 ALA A N 1
ATOM 2564 C CA . ALA A 1 359 ? 16.762 -2.631 -12.098 1.00 82.62 359 ALA A CA 1
ATOM 2565 C C . ALA A 1 359 ? 16.903 -1.346 -11.269 1.00 82.62 359 ALA A C 1
ATOM 2567 O O . ALA A 1 359 ? 16.652 -0.234 -11.740 1.00 82.62 359 ALA A O 1
ATOM 2568 N N . LYS A 1 360 ? 17.320 -1.490 -10.005 1.00 74.38 360 LYS A N 1
ATOM 2569 C CA . LYS A 1 360 ? 17.645 -0.343 -9.144 1.00 74.38 360 LYS A CA 1
ATOM 2570 C C . LYS A 1 360 ? 18.757 0.496 -9.775 1.00 74.38 360 LYS A C 1
ATOM 2572 O O . LYS A 1 360 ? 19.693 -0.059 -10.327 1.00 74.38 360 LYS A O 1
ATOM 2577 N N . ALA A 1 361 ? 18.701 1.821 -9.648 1.00 76.19 361 ALA A N 1
ATOM 2578 C CA . ALA A 1 361 ? 19.708 2.697 -10.256 1.00 76.19 361 ALA A CA 1
ATOM 2579 C C . ALA A 1 361 ? 21.132 2.471 -9.705 1.00 76.19 361 ALA A C 1
ATOM 2581 O O . ALA A 1 361 ? 22.106 2.634 -10.433 1.00 76.19 361 ALA A O 1
ATOM 2582 N N . SER A 1 362 ? 21.263 2.078 -8.432 1.00 79.69 362 SER A N 1
ATOM 2583 C CA . SER A 1 362 ? 22.565 1.831 -7.802 1.00 79.69 362 SER A CA 1
ATOM 2584 C C . SER A 1 362 ? 23.052 0.387 -8.018 1.00 79.69 362 SER A C 1
ATOM 2586 O O . SER A 1 362 ? 22.358 -0.545 -7.590 1.00 79.69 362 SER A O 1
ATOM 2588 N N . PRO A 1 363 ? 24.271 0.185 -8.566 1.00 78.31 363 PRO A N 1
ATOM 2589 C CA . PRO A 1 363 ? 24.872 -1.139 -8.749 1.00 78.31 363 PRO A CA 1
ATOM 2590 C C . PRO A 1 363 ? 25.090 -1.945 -7.465 1.00 78.31 363 PRO A C 1
ATOM 2592 O O . PRO A 1 363 ? 25.237 -3.167 -7.513 1.00 78.31 363 PRO A O 1
ATOM 2595 N N . ALA A 1 364 ? 25.093 -1.289 -6.301 1.00 73.62 364 ALA A N 1
ATOM 2596 C CA . ALA A 1 364 ? 25.218 -1.959 -5.007 1.00 73.62 364 ALA A CA 1
ATOM 2597 C C . ALA A 1 364 ? 24.041 -2.905 -4.703 1.00 73.62 364 ALA A C 1
ATOM 2599 O O . ALA A 1 364 ? 24.182 -3.816 -3.891 1.00 73.62 364 ALA A O 1
ATOM 2600 N N . PHE A 1 365 ? 22.894 -2.707 -5.362 1.00 72.88 365 PHE A N 1
ATOM 2601 C CA . PHE A 1 365 ? 21.689 -3.517 -5.170 1.00 72.88 365 PHE A CA 1
ATOM 2602 C C . PHE A 1 365 ? 21.484 -4.585 -6.245 1.00 72.88 365 PHE A C 1
ATOM 2604 O O . PHE A 1 365 ? 20.481 -5.295 -6.200 1.00 72.88 365 PHE A O 1
ATOM 2611 N N . TRP A 1 366 ? 22.382 -4.686 -7.226 1.00 82.50 366 TRP A N 1
ATOM 2612 C CA . TRP A 1 366 ? 22.241 -5.658 -8.306 1.00 82.50 366 TRP A CA 1
ATOM 2613 C C . TRP A 1 366 ? 22.656 -7.055 -7.840 1.00 82.50 366 TRP A C 1
ATOM 2615 O O . TRP A 1 366 ? 23.671 -7.183 -7.134 1.00 82.50 366 TRP A O 1
ATOM 2625 N N . PRO A 1 367 ? 21.914 -8.106 -8.237 1.00 77.00 367 PRO A N 1
ATOM 2626 C CA . PRO A 1 367 ? 22.375 -9.470 -8.033 1.00 77.00 367 PRO A CA 1
ATOM 2627 C C . PRO A 1 367 ? 23.723 -9.686 -8.750 1.00 77.00 367 PRO A C 1
ATOM 2629 O O . PRO A 1 367 ? 24.061 -8.947 -9.678 1.00 77.00 367 PRO A O 1
ATOM 2632 N N . PRO A 1 368 ? 24.548 -10.650 -8.308 1.00 79.12 368 PRO A N 1
ATOM 2633 C CA . PRO A 1 368 ? 25.702 -11.084 -9.087 1.00 79.12 368 PRO A CA 1
ATOM 2634 C C . PRO A 1 368 ? 25.268 -11.580 -10.468 1.00 79.12 368 PRO A C 1
ATOM 2636 O O . PRO A 1 368 ? 24.303 -12.338 -10.561 1.00 79.12 368 PRO A O 1
ATOM 2639 N N . ASP A 1 369 ? 26.002 -11.178 -11.506 1.00 81.75 369 ASP A N 1
ATOM 2640 C CA . ASP A 1 369 ? 25.807 -11.725 -12.848 1.00 81.75 369 ASP A CA 1
ATOM 2641 C C . ASP A 1 369 ? 26.123 -13.236 -12.833 1.00 81.75 369 ASP A C 1
ATOM 2643 O O . ASP A 1 369 ? 27.094 -13.655 -12.188 1.00 81.75 369 ASP A O 1
ATOM 2647 N N . ARG A 1 370 ? 25.318 -14.046 -13.527 1.00 81.94 370 ARG A N 1
ATOM 2648 C CA . ARG A 1 370 ? 25.467 -15.511 -13.626 1.00 81.94 370 ARG A CA 1
ATOM 2649 C C . ARG A 1 370 ? 25.107 -16.038 -15.010 1.00 81.94 370 ARG A C 1
ATOM 2651 O O . ARG A 1 370 ? 24.319 -15.358 -15.706 1.00 81.94 370 ARG A O 1
#

Solvent-accessible surface area (backbone atoms only — not comparable to full-atom values): 19472 Å² total; per-residue (Å²): 115,97,54,50,70,75,32,72,44,98,87,44,36,33,32,35,40,27,34,56,62,47,65,82,58,69,67,79,76,86,36,52,46,30,15,43,39,33,26,41,70,81,72,80,44,83,74,42,38,25,30,57,37,56,38,57,60,29,27,68,64,73,27,22,36,8,33,11,15,40,38,73,51,74,78,41,71,64,93,64,30,50,34,31,40,36,33,8,34,68,8,55,33,38,35,34,40,70,88,57,40,49,39,68,33,84,84,40,76,61,60,52,59,32,75,44,83,47,40,25,11,58,14,35,59,32,66,49,49,40,65,85,72,42,49,28,43,35,43,26,9,32,38,53,54,29,22,31,44,37,39,26,36,56,39,48,66,100,54,50,34,78,41,80,61,25,30,35,73,70,41,73,10,11,67,43,14,16,29,27,49,31,66,48,55,60,71,43,48,78,91,46,40,35,41,33,34,30,36,29,35,43,81,66,79,67,82,53,19,60,21,36,38,39,30,26,37,68,67,46,60,95,46,31,25,47,79,75,46,73,47,80,42,41,34,39,76,56,54,88,54,85,72,87,42,58,46,44,76,55,98,74,30,39,39,31,60,38,70,96,40,78,34,76,46,67,88,68,95,62,79,80,75,71,81,72,76,80,74,78,76,72,79,76,87,64,89,76,66,60,75,26,37,47,46,21,32,27,71,43,82,66,75,58,45,34,35,25,36,28,80,85,68,47,82,43,43,30,31,40,57,54,5,56,77,70,65,36,44,70,75,84,57,70,76,40,27,32,36,36,34,18,75,49,64,48,100,86,63,25,36,39,20,54,33,44,40,83,40,68,84,53,64,90,76,54,73,80,68,78

pLDDT: mean 89.32, std 11.37, range [44.22, 98.81]

Sequence (370 aa):
MSGYGIAAAPNGKLFFSTGNSGPGTYDGVRNIQESVVKVGPQLVNLLGIFTPSNEFDMDKTDADLGSGGVLLLPAQPGPFPNLAATAGKLGPMYLLNRDSLGGFTPGGPDKVLDKKPIKHCLCGPSYFTGPDGIGRVVSSGGNAINAQITVWKIQTSPTVAFVQEGAALPFASGQDGGTFTSVSSNGTQAGTTIIWATGRPTGTGPNPIAVNLYAFAATPSGGTLPLLFSSQAGSWPNTGGGANIVPVVANGWVFVASNKKLTIFGLGGGPFVARAEDATKPAALDTNAPPHEITGVLEHAGGPVLTLRTRTGKIARVDDSDALRSGQIGVLVPGNAYAVQGTTYDSTGALRAQVVGRAKASPAFWPPDR

Mean predicted aligned error: 9.61 Å

Nearest PDB structures (foldseek):
  4nnh-assembly1_A  TM=5.815E-01  e=2.597E-01  Mycolicibacterium smegmatis MC2 155
  4yd8-assembly1_A  TM=3.061E-01  e=3.717E-03  Homo sapiens
  2nn6-assembly1_H  TM=5.599E-01  e=2.597E-01  Homo sapiens
  9guu-assembly1_B  TM=5.693E-01  e=5.447E-01  Escherichia coli K-12
  9gut-assembly1_B  TM=2.886E-01  e=4.697E-01  Escherichia coli K-12

Secondary structure (DSSP, 8-state):
---PPPEE-TTS-EEEE----STT---SSS--TT-EEEE-TTS--EEEEEE-TTHHHHHHHT--GGGS-EEEPPPPSSS--SEEEEE-TT-EEEEEESS---EE-TT-----SEEEE--B-S-B-EEEE-TTS-EEEEEEEE-SSEEEEEEEEEE-SSS-EEEEEEEEPPEE--SSS--BEEEE-STT-TT--EEEEEPPPPSSSSSSEEEEEEEEESS-BTTEE-EEEEEEEEEES-SSS-----EEEETTEEEEEETTEEEEEESS-------PPPPPPPPP--TTS-SEEEEEEEEEE-SSEEEEEETTS-EEEEE-HHHHHHT-B----TTSEEEEEEEEE-TTS-EEEEEEEE--SSGGGSPPP-

Radius of gyration: 22.34 Å; Cα contacts (8 Å, |Δi|>4): 1006; chains: 1; bounding box: 56×47×64 Å

Foldseek 3Di:
DPFDDWDADPQQKIWKAAAAFPQPPDDLPPRQHQKIWIAHNVRPDGPAIFHALVNNVCNVPRFTQRLAIKAWDQQFDADQGTWIWTATQQFKIFIARPNYRQGHDHVDDGPTQEIDGQAGDSEYWEWAQALVRWIKIWWWWAAQFWIKIWIWTFDRPPGTYTDTQAIADIDTAHQTTTWYWDWDAPHHDPQGIKIKTKGHFHLDDDPQGFIKIWIWGPHDDVRYTDTPDMDTQDTARDSNDDDHWHWDDDPQWIWTDYDQDIGIDHPDPDPDPPDDPRDPDPDPPPVDAAPWKFKFFFADDDPQWTWGQGPVRDTAIARCVQCVVVVQDGDDDGRFMWMFGAHDADPVRHGHGNHIGGDDNDNVPDDDTD